Protein AF-0000000085019521 (afdb_homodimer)

Organism: Micromonas commoda (strain RCC299 / NOUM17 / CCMP2709) (NCBI:txid296587)

Structure (mmCIF, N/CA/C/O backbone):
data_AF-0000000085019521-model_v1
#
loop_
_entity.id
_entity.type
_entity.pdbx_description
1 polymer 'Short-chain dehydrogenase'
#
loop_
_atom_site.group_PDB
_atom_site.id
_atom_site.type_symbol
_atom_site.label_atom_id
_atom_site.label_alt_id
_atom_site.label_comp_id
_atom_site.label_asym_id
_atom_site.label_entity_id
_atom_site.label_seq_id
_atom_site.pdbx_PDB_ins_code
_atom_site.Cartn_x
_atom_site.Cartn_y
_atom_site.Cartn_z
_atom_site.occupancy
_atom_site.B_iso_or_equiv
_atom_site.auth_seq_id
_atom_site.auth_comp_id
_atom_site.auth_asym_id
_atom_site.auth_atom_id
_atom_site.pdbx_PDB_model_num
ATOM 1 N N . MET A 1 1 ? -9.352 -32.531 -17.438 1 59.88 1 MET A N 1
ATOM 2 C CA . MET A 1 1 ? -8.641 -31.469 -18.172 1 59.88 1 MET A CA 1
ATOM 3 C C . MET A 1 1 ? -7.668 -30.734 -17.25 1 59.88 1 MET A C 1
ATOM 5 O O . MET A 1 1 ? -7.91 -30.625 -16.047 1 59.88 1 MET A O 1
ATOM 9 N N . GLY A 1 2 ? -6.395 -30.5 -17.688 1 88.94 2 GLY A N 1
ATOM 10 C CA . GLY A 1 2 ? -5.348 -29.953 -16.844 1 88.94 2 GLY A CA 1
ATOM 11 C C . GLY A 1 2 ? -5.641 -28.547 -16.359 1 88.94 2 GLY A C 1
ATOM 12 O O . GLY A 1 2 ? -6.586 -27.906 -16.828 1 88.94 2 GLY A O 1
ATOM 13 N N . LYS A 1 3 ? -5.133 -28.094 -15.398 1 97.38 3 LYS A N 1
ATOM 14 C CA . LYS A 1 3 ? -5.289 -26.75 -14.859 1 97.38 3 LYS A CA 1
ATOM 15 C C . LYS A 1 3 ? -4.785 -25.703 -15.836 1 97.38 3 LYS A C 1
ATOM 17 O O . LYS A 1 3 ? -3.797 -25.922 -16.547 1 97.38 3 LYS A O 1
ATOM 22 N N . VAL A 1 4 ? -5.531 -24.625 -15.977 1 98.75 4 VAL A N 1
ATOM 23 C CA . VAL A 1 4 ? -5.18 -23.484 -16.812 1 98.75 4 VAL A CA 1
ATOM 24 C C . VAL A 1 4 ? -4.656 -22.344 -15.953 1 98.75 4 VAL A C 1
ATOM 26 O O . VAL A 1 4 ? -5.359 -21.859 -15.062 1 98.75 4 VAL A O 1
ATOM 29 N N . CYS A 1 5 ? -3.426 -21.922 -16.25 1 98.88 5 CYS A N 1
ATOM 30 C CA . CYS A 1 5 ? -2.762 -20.906 -15.438 1 98.88 5 CYS A CA 1
ATOM 31 C C . CYS A 1 5 ? -2.328 -19.719 -16.297 1 98.88 5 CYS A C 1
ATOM 33 O O . CYS A 1 5 ? -1.946 -19.891 -17.453 1 98.88 5 CYS A O 1
ATOM 35 N N . ILE A 1 6 ? -2.463 -18.516 -15.758 1 98.88 6 ILE A N 1
ATOM 36 C CA . ILE A 1 6 ? -1.835 -17.312 -16.297 1 98.88 6 ILE A CA 1
ATOM 37 C C . ILE A 1 6 ? -0.697 -16.875 -15.383 1 98.88 6 ILE A C 1
ATOM 39 O O . ILE A 1 6 ? -0.881 -16.75 -14.172 1 98.88 6 ILE A O 1
ATOM 43 N N . VAL A 1 7 ? 0.494 -16.734 -15.922 1 98.81 7 VAL A N 1
ATOM 44 C CA . VAL A 1 7 ? 1.646 -16.219 -15.188 1 98.81 7 VAL A CA 1
ATOM 45 C C . VAL A 1 7 ? 2.172 -14.961 -15.883 1 98.81 7 VAL A C 1
ATOM 47 O O . VAL A 1 7 ? 2.684 -15.031 -17 1 98.81 7 VAL A O 1
ATOM 50 N N . THR A 1 8 ? 2.051 -13.812 -15.234 1 98 8 THR A N 1
ATOM 51 C CA . THR A 1 8 ? 2.594 -12.586 -15.805 1 98 8 THR A CA 1
ATOM 52 C C . THR A 1 8 ? 4.074 -12.445 -15.469 1 98 8 THR A C 1
ATOM 54 O O . THR A 1 8 ? 4.547 -12.992 -14.469 1 98 8 THR A O 1
ATOM 57 N N . GLY A 1 9 ? 4.777 -11.719 -16.344 1 94.69 9 GLY A N 1
ATOM 58 C CA . GLY A 1 9 ? 6.211 -11.594 -16.141 1 94.69 9 GLY A CA 1
ATOM 59 C C . GLY A 1 9 ? 6.961 -12.898 -16.344 1 94.69 9 GLY A C 1
ATOM 60 O O . GLY A 1 9 ? 7.852 -13.242 -15.57 1 94.69 9 GLY A O 1
ATOM 61 N N . GLY A 1 10 ? 6.586 -13.633 -17.344 1 94.31 10 GLY A N 1
ATOM 62 C CA . GLY A 1 10 ? 7.117 -14.969 -17.547 1 94.31 10 GLY A CA 1
ATOM 63 C C . GLY A 1 10 ? 8.461 -14.977 -18.25 1 94.31 10 GLY A C 1
ATOM 64 O O . GLY A 1 10 ? 9.07 -16.031 -18.422 1 94.31 10 GLY A O 1
ATOM 65 N N . SER A 1 11 ? 9.008 -13.812 -18.578 1 91.31 11 SER A N 1
ATOM 66 C CA . SER A 1 11 ? 10.219 -13.75 -19.391 1 91.31 11 SER A CA 1
ATOM 67 C C . SER A 1 11 ? 11.461 -14.055 -18.562 1 91.31 11 SER A C 1
ATOM 69 O O . SER A 1 11 ? 12.5 -14.43 -19.094 1 91.31 11 SER A O 1
ATOM 71 N N . ARG A 1 12 ? 11.414 -13.852 -17.312 1 89.81 12 ARG A N 1
ATOM 72 C CA . ARG A 1 12 ? 12.578 -14.055 -16.453 1 89.81 12 ARG A CA 1
ATOM 73 C C . ARG A 1 12 ? 12.156 -14.195 -14.992 1 89.81 12 ARG A C 1
ATOM 75 O O . ARG A 1 12 ? 10.961 -14.125 -14.672 1 89.81 12 ARG A O 1
ATOM 82 N N . GLY A 1 13 ? 13.094 -14.57 -14.172 1 91.88 13 GLY A N 1
ATOM 83 C CA . GLY A 1 13 ? 12.914 -14.547 -12.727 1 91.88 13 GLY A CA 1
ATOM 84 C C . GLY A 1 13 ? 11.898 -15.555 -12.227 1 91.88 13 GLY A C 1
ATOM 85 O O . GLY A 1 13 ? 11.844 -16.688 -12.727 1 91.88 13 GLY A O 1
ATOM 86 N N . PHE A 1 14 ? 11.188 -15.102 -11.188 1 93.81 14 PHE A N 1
ATOM 87 C CA . PHE A 1 14 ? 10.234 -15.992 -10.523 1 93.81 14 PHE A CA 1
ATOM 88 C C . PHE A 1 14 ? 9.109 -16.375 -11.477 1 93.81 14 PHE A C 1
ATOM 90 O O . PHE A 1 14 ? 8.688 -17.531 -11.5 1 93.81 14 PHE A O 1
ATOM 97 N N . GLY A 1 15 ? 8.664 -15.406 -12.305 1 96.56 15 GLY A N 1
ATOM 98 C CA . GLY A 1 15 ? 7.605 -15.719 -13.25 1 96.56 15 GLY A CA 1
ATOM 99 C C . GLY A 1 15 ? 7.965 -16.844 -14.195 1 96.56 15 GLY A C 1
ATOM 100 O O . GLY A 1 15 ? 7.164 -17.766 -14.414 1 96.56 15 GLY A O 1
ATOM 101 N N . ARG A 1 16 ? 9.141 -16.797 -14.719 1 96.44 16 ARG A N 1
ATOM 102 C CA . ARG A 1 16 ? 9.625 -17.828 -15.633 1 96.44 16 ARG A CA 1
ATOM 103 C C . ARG A 1 16 ? 9.695 -19.188 -14.93 1 96.44 16 ARG A C 1
ATOM 105 O O . ARG A 1 16 ? 9.227 -20.188 -15.469 1 96.44 16 ARG A O 1
ATOM 112 N N . GLY A 1 17 ? 10.305 -19.188 -13.75 1 96.94 17 GLY A N 1
ATOM 113 C CA . GLY A 1 17 ? 10.445 -20.422 -13 1 96.94 17 GLY A CA 1
ATOM 114 C C . GLY A 1 17 ? 9.109 -21.031 -12.594 1 96.94 17 GLY A C 1
ATOM 115 O O . GLY A 1 17 ? 8.93 -22.25 -12.664 1 96.94 17 GLY A O 1
ATOM 116 N N . ILE A 1 18 ? 8.188 -20.203 -12.156 1 98.12 18 ILE A N 1
ATOM 117 C CA . ILE A 1 18 ? 6.859 -20.641 -11.758 1 98.12 18 ILE A CA 1
ATOM 118 C C . ILE A 1 18 ? 6.148 -21.281 -12.945 1 98.12 18 ILE A C 1
ATOM 120 O O . ILE A 1 18 ? 5.602 -22.375 -12.836 1 98.12 18 ILE A O 1
ATOM 124 N N . ALA A 1 19 ? 6.223 -20.594 -14.086 1 98.69 19 ALA A N 1
ATOM 125 C CA . ALA A 1 19 ? 5.59 -21.125 -15.289 1 98.69 19 ALA A CA 1
ATOM 126 C C . ALA A 1 19 ? 6.148 -22.5 -15.648 1 98.69 19 ALA A C 1
ATOM 128 O O . ALA A 1 19 ? 5.395 -23.422 -15.969 1 98.69 19 ALA A O 1
ATOM 129 N N . LEU A 1 20 ? 7.426 -22.625 -15.555 1 98.19 20 LEU A N 1
ATOM 130 C CA . LEU A 1 20 ? 8.086 -23.859 -15.914 1 98.19 20 LEU A CA 1
ATOM 131 C C . LEU A 1 20 ? 7.668 -25 -14.969 1 98.19 20 LEU A C 1
ATOM 133 O O . LEU A 1 20 ? 7.352 -26.094 -15.422 1 98.19 20 LEU A O 1
ATOM 137 N N . ILE A 1 21 ? 7.684 -24.75 -13.68 1 98.19 21 ILE A N 1
ATOM 138 C CA . ILE A 1 21 ? 7.352 -25.766 -12.688 1 98.19 21 ILE A CA 1
ATOM 139 C C . ILE A 1 21 ? 5.895 -26.188 -12.859 1 98.19 21 ILE A C 1
ATOM 141 O O . ILE A 1 21 ? 5.582 -27.391 -12.812 1 98.19 21 ILE A O 1
ATOM 145 N N . LEU A 1 22 ? 4.957 -25.25 -13.039 1 98.62 22 LEU A N 1
ATOM 146 C CA . LEU A 1 22 ? 3.543 -25.547 -13.219 1 98.62 22 LEU A CA 1
ATOM 147 C C . LEU A 1 22 ? 3.336 -26.469 -14.422 1 98.62 22 LEU A C 1
ATOM 149 O O . LEU A 1 22 ? 2.543 -27.406 -14.359 1 98.62 22 LEU A O 1
ATOM 153 N N . ALA A 1 23 ? 4.082 -26.234 -15.484 1 98.56 23 ALA A N 1
ATOM 154 C CA . ALA A 1 23 ? 3.945 -27.047 -16.688 1 98.56 23 ALA A CA 1
ATOM 155 C C . ALA A 1 23 ? 4.598 -28.422 -16.516 1 98.56 23 ALA A C 1
ATOM 157 O O . ALA A 1 23 ? 3.949 -29.453 -16.688 1 98.56 23 ALA A O 1
ATOM 158 N N . LYS A 1 24 ? 5.828 -28.469 -16.078 1 97.88 24 LYS A N 1
ATOM 159 C CA . LYS A 1 24 ? 6.621 -29.688 -16.172 1 97.88 24 LYS A CA 1
ATOM 160 C C . LYS A 1 24 ? 6.305 -30.641 -15.016 1 97.88 24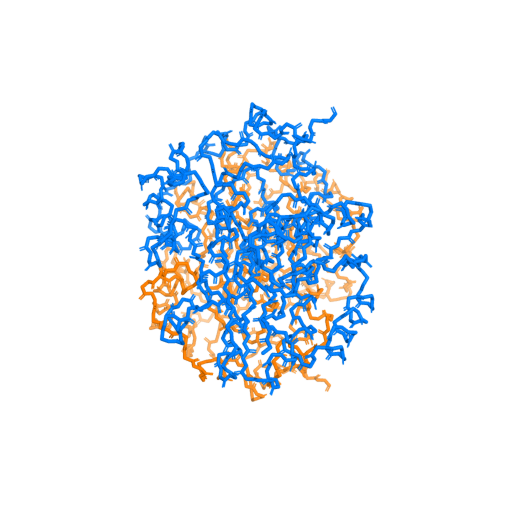 LYS A C 1
ATOM 162 O O . LYS A 1 24 ? 6.316 -31.859 -15.188 1 97.88 24 LYS A O 1
ATOM 167 N N . GLU A 1 25 ? 5.984 -30.031 -13.844 1 97.62 25 GLU A N 1
ATOM 168 C CA . GLU A 1 25 ? 5.785 -30.906 -12.695 1 97.62 25 GLU A CA 1
ATOM 169 C C . GLU A 1 25 ? 4.301 -31.125 -12.43 1 97.62 25 GLU A C 1
ATOM 171 O O . GLU A 1 25 ? 3.922 -32.125 -11.789 1 97.62 25 GLU A O 1
ATOM 176 N N . HIS A 1 26 ? 3.4 -30.281 -12.961 1 97.69 26 HIS A N 1
ATOM 177 C CA . HIS A 1 26 ? 2.002 -30.391 -12.562 1 97.69 26 HIS A CA 1
ATOM 178 C C . HIS A 1 26 ? 1.085 -30.469 -13.773 1 97.69 26 HIS A C 1
ATOM 180 O O . HIS A 1 26 ? -0.14 -30.469 -13.633 1 97.69 26 HIS A O 1
ATOM 186 N N . GLY A 1 27 ? 1.616 -30.453 -14.977 1 98.12 27 GLY A N 1
ATOM 187 C CA . GLY A 1 27 ? 0.869 -30.719 -16.188 1 98.12 27 GLY A CA 1
ATOM 188 C C . GLY A 1 27 ? -0.065 -29.594 -16.578 1 98.12 27 GLY A C 1
ATOM 189 O O . GLY A 1 27 ? -1.063 -29.797 -17.266 1 98.12 27 GLY A O 1
ATOM 190 N N . CYS A 1 28 ? 0.2 -28.359 -16.172 1 98.56 28 CYS A N 1
ATOM 191 C CA . CYS A 1 28 ? -0.673 -27.219 -16.422 1 98.56 28 CYS A CA 1
ATOM 192 C C . CYS A 1 28 ? -0.467 -26.672 -17.828 1 98.56 28 CYS A C 1
ATOM 194 O O . CYS A 1 28 ? 0.606 -26.828 -18.406 1 98.56 28 CYS A O 1
ATOM 196 N N . THR A 1 29 ? -1.532 -26.156 -18.406 1 98.75 29 THR A N 1
ATOM 197 C CA . THR A 1 29 ? -1.396 -25.203 -19.5 1 98.75 29 THR A CA 1
ATOM 198 C C . THR A 1 29 ? -1.157 -23.797 -18.969 1 98.75 29 THR A C 1
ATOM 200 O O . THR A 1 29 ? -2.035 -23.203 -18.328 1 98.75 29 THR A O 1
ATOM 203 N N . VAL A 1 30 ? 0.036 -23.266 -19.234 1 98.88 30 VAL A N 1
ATOM 204 C CA . VAL A 1 30 ? 0.429 -22 -18.641 1 98.88 30 VAL A CA 1
ATOM 205 C C . VAL A 1 30 ? 0.517 -20.922 -19.719 1 98.88 30 VAL A C 1
ATOM 207 O O . VAL A 1 30 ? 1.376 -20.984 -20.609 1 98.88 30 VAL A O 1
ATOM 210 N N . TYR A 1 31 ? -0.375 -19.984 -19.703 1 98.88 31 TYR A N 1
ATOM 211 C CA . TYR A 1 31 ? -0.25 -18.781 -20.516 1 98.88 31 TYR A CA 1
ATOM 212 C C . TYR A 1 31 ? 0.683 -17.766 -19.859 1 98.88 31 TYR A C 1
ATOM 214 O O . TYR A 1 31 ? 0.315 -17.125 -18.875 1 98.88 31 TYR A O 1
ATOM 222 N N . ALA A 1 32 ? 1.914 -17.641 -20.406 1 98.69 32 ALA A N 1
ATOM 223 C CA . ALA A 1 32 ? 2.928 -16.75 -19.844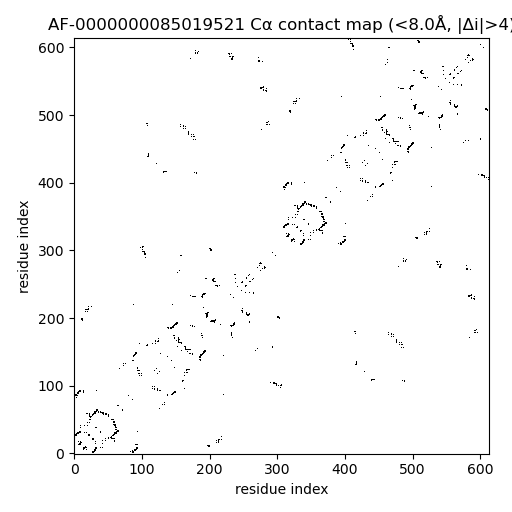 1 98.69 32 ALA A CA 1
ATOM 224 C C . ALA A 1 32 ? 2.967 -15.422 -20.609 1 98.69 32 ALA A C 1
ATOM 226 O O . ALA A 1 32 ? 3.086 -15.414 -21.844 1 98.69 32 ALA A O 1
ATOM 227 N N . THR A 1 33 ? 2.883 -14.297 -19.875 1 98.19 33 THR A N 1
ATOM 228 C CA . THR A 1 33 ? 2.865 -13.008 -20.562 1 98.19 33 THR A CA 1
ATOM 229 C C . THR A 1 33 ? 4.148 -12.227 -20.266 1 98.19 33 THR A C 1
ATOM 231 O O . THR A 1 33 ? 4.77 -12.414 -19.219 1 98.19 33 THR A O 1
ATOM 234 N N . ALA A 1 34 ? 4.582 -11.445 -21.125 1 95.94 34 ALA A N 1
ATOM 235 C CA . ALA A 1 34 ? 5.66 -10.469 -21.047 1 95.94 34 ALA A CA 1
ATOM 236 C C . ALA A 1 34 ? 5.703 -9.594 -22.297 1 95.94 34 ALA A C 1
ATOM 238 O O . ALA A 1 34 ? 4.918 -9.797 -23.234 1 95.94 34 ALA A O 1
ATOM 239 N N 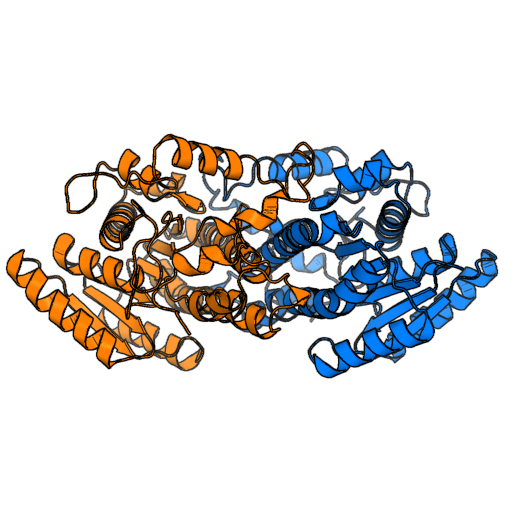. ARG A 1 35 ? 6.609 -8.617 -22.406 1 91.44 35 ARG A N 1
ATOM 240 C CA . ARG A 1 35 ? 6.762 -7.742 -23.562 1 91.44 35 ARG A CA 1
ATOM 241 C C . ARG A 1 35 ? 7.699 -8.359 -24.594 1 91.44 35 ARG A C 1
ATOM 243 O O . ARG A 1 35 ? 7.586 -8.086 -25.797 1 91.44 35 ARG A O 1
ATOM 250 N N . ASP A 1 36 ? 8.578 -9.211 -24.047 1 93.12 36 ASP A N 1
ATOM 251 C CA . ASP A 1 36 ? 9.602 -9.805 -24.906 1 93.12 36 ASP A CA 1
ATOM 252 C C . ASP A 1 36 ? 9.172 -11.188 -25.391 1 93.12 36 ASP A C 1
ATOM 254 O O . ASP A 1 36 ? 9.336 -12.18 -24.672 1 93.12 36 ASP A O 1
ATOM 258 N N . LEU A 1 37 ? 8.781 -11.227 -26.625 1 96.38 37 LEU A N 1
ATOM 259 C CA . LEU A 1 37 ? 8.266 -12.477 -27.172 1 96.38 37 LEU A CA 1
ATOM 260 C C . LEU A 1 37 ? 9.375 -13.508 -27.312 1 96.38 37 LEU A C 1
ATOM 262 O O . LEU A 1 37 ? 9.141 -14.703 -27.141 1 96.38 37 LEU A O 1
ATOM 266 N N . GLY A 1 38 ? 10.523 -13.047 -27.656 1 97.38 38 GLY A N 1
ATOM 267 C CA . GLY A 1 38 ? 11.648 -13.961 -27.797 1 97.38 38 GLY A CA 1
ATOM 268 C C . GLY A 1 38 ? 11.945 -14.734 -26.516 1 97.38 38 GLY A C 1
ATOM 269 O O . GLY A 1 38 ? 12.125 -15.953 -26.562 1 97.38 38 GLY A O 1
ATOM 270 N N . LYS A 1 39 ? 11.953 -14.078 -25.438 1 96.19 39 LYS A N 1
ATOM 271 C CA . LYS A 1 39 ? 12.211 -14.719 -24.141 1 96.19 39 LYS A CA 1
ATOM 272 C C . LYS A 1 39 ? 11.078 -15.672 -23.766 1 96.19 39 LYS A C 1
ATOM 274 O O . LYS A 1 39 ? 11.305 -16.703 -23.141 1 96.19 39 LYS A O 1
ATOM 279 N N . LEU A 1 40 ? 9.891 -15.328 -24.125 1 97.94 40 LEU A N 1
ATOM 280 C CA . LEU A 1 40 ? 8.75 -16.188 -23.875 1 97.94 40 LEU A CA 1
ATOM 281 C C . LEU A 1 40 ? 8.82 -17.469 -24.719 1 97.94 40 LEU A C 1
ATOM 283 O O . LEU A 1 40 ? 8.461 -18.547 -24.25 1 97.94 40 LEU A O 1
ATOM 287 N N . GLN A 1 41 ? 9.219 -17.281 -25.938 1 98.31 41 GLN A N 1
ATOM 288 C CA . GLN A 1 41 ? 9.375 -18.453 -26.797 1 98.31 41 GLN A CA 1
ATOM 289 C C . GLN A 1 41 ? 10.461 -19.391 -26.281 1 98.31 41 GLN A C 1
ATOM 291 O O . GLN A 1 41 ? 10.305 -20.609 -26.328 1 98.31 41 GLN A O 1
ATOM 296 N N . ASP A 1 42 ? 11.516 -18.766 -25.797 1 98.12 42 ASP A N 1
ATOM 297 C CA . ASP A 1 42 ? 12.555 -19.578 -25.172 1 98.12 42 ASP A CA 1
ATOM 298 C C . ASP A 1 42 ? 12 -20.391 -24 1 98.12 42 ASP A C 1
ATOM 300 O O . ASP A 1 42 ? 12.344 -21.562 -23.844 1 98.12 42 ASP A O 1
ATOM 304 N N . LEU A 1 43 ? 11.203 -19.766 -23.203 1 98.06 43 LEU A N 1
ATOM 305 C CA . LEU A 1 43 ? 10.547 -20.438 -22.078 1 98.06 43 LEU A CA 1
ATOM 306 C C . LEU A 1 43 ? 9.664 -21.578 -22.578 1 98.06 43 LEU A C 1
ATOM 308 O O . LEU A 1 43 ? 9.68 -22.672 -22.016 1 98.06 43 LEU A O 1
ATOM 312 N N . ALA A 1 44 ? 8.898 -21.344 -23.578 1 98.56 44 ALA A N 1
ATOM 313 C CA . ALA A 1 44 ? 8.016 -22.359 -24.156 1 98.56 44 ALA A CA 1
ATOM 314 C C . ALA A 1 44 ? 8.812 -23.562 -24.672 1 98.56 44 ALA A C 1
ATOM 316 O O . ALA A 1 44 ? 8.43 -24.703 -24.453 1 98.56 44 ALA A O 1
ATOM 317 N N . ASP A 1 45 ? 9.875 -23.266 -25.328 1 98.5 45 ASP A N 1
ATOM 318 C CA . ASP A 1 45 ? 10.742 -24.328 -25.844 1 98.5 45 ASP A CA 1
ATOM 319 C C . ASP A 1 45 ? 11.336 -25.156 -24.703 1 98.5 45 ASP A C 1
ATOM 321 O O . ASP A 1 45 ? 11.352 -26.391 -24.766 1 98.5 45 ASP A O 1
ATOM 325 N N . GLN A 1 46 ? 11.82 -24.438 -23.75 1 98.12 46 GLN A N 1
ATOM 326 C CA . GLN A 1 46 ? 12.352 -25.125 -22.578 1 98.12 46 GLN A CA 1
ATOM 327 C C . GLN A 1 46 ? 11.297 -26 -21.922 1 98.12 46 GLN A C 1
ATOM 329 O O . GLN A 1 46 ? 11.586 -27.141 -21.516 1 98.12 46 GLN A O 1
ATOM 334 N N . ALA A 1 47 ? 10.117 -25.484 -21.766 1 98.44 47 ALA A N 1
ATOM 335 C CA . ALA A 1 47 ? 9.016 -26.25 -21.172 1 98.44 47 ALA A CA 1
ATOM 336 C C . ALA A 1 47 ? 8.719 -27.516 -21.969 1 98.44 47 ALA A C 1
ATOM 338 O O . ALA A 1 47 ? 8.461 -28.578 -21.406 1 98.44 47 ALA A O 1
ATOM 339 N N . THR A 1 48 ? 8.734 -27.359 -23.25 1 98.38 48 THR A N 1
ATOM 340 C CA . THR A 1 48 ? 8.477 -28.5 -24.125 1 98.38 48 THR A CA 1
ATOM 341 C C . THR A 1 48 ? 9.484 -29.625 -23.859 1 98.38 48 THR A C 1
ATOM 343 O O . THR A 1 48 ? 9.102 -30.781 -23.703 1 98.38 48 THR A O 1
ATOM 346 N N . ILE A 1 49 ? 10.695 -29.25 -23.75 1 98.31 49 ILE A N 1
ATOM 347 C CA . ILE A 1 49 ? 11.773 -30.219 -23.547 1 98.31 49 ILE A CA 1
ATOM 348 C C . ILE A 1 49 ? 11.625 -30.859 -22.172 1 98.31 49 ILE A C 1
ATOM 350 O O . ILE A 1 49 ? 11.664 -32.094 -22.047 1 98.31 49 ILE A O 1
ATOM 354 N N . GLU A 1 50 ? 11.461 -30.047 -21.156 1 97.44 50 GLU A N 1
ATOM 355 C CA . GLU A 1 50 ? 11.414 -30.547 -19.781 1 97.44 50 GLU A CA 1
ATOM 356 C C . GLU A 1 50 ? 10.164 -31.375 -19.547 1 97.44 50 GLU A C 1
ATOM 358 O O . GLU A 1 50 ? 10.211 -32.375 -18.812 1 97.44 50 GLU A O 1
ATOM 363 N N . CYS A 1 51 ? 9.055 -30.984 -20.109 1 97.56 51 CYS A N 1
ATOM 364 C CA . CYS A 1 51 ? 7.82 -31.75 -19.984 1 97.56 51 CYS A CA 1
ATOM 365 C C . CYS A 1 51 ? 7.965 -33.125 -20.609 1 97.56 51 CYS A C 1
ATOM 367 O O . CYS A 1 51 ? 7.523 -34.125 -20.047 1 97.56 51 CYS A O 1
ATOM 369 N N . ALA A 1 52 ? 8.562 -33.156 -21.75 1 97.56 52 ALA A N 1
ATOM 370 C CA . ALA A 1 52 ? 8.789 -34.438 -22.422 1 97.56 52 ALA A CA 1
ATOM 371 C C . ALA A 1 52 ? 9.633 -35.375 -21.547 1 97.56 52 ALA A C 1
ATOM 373 O O . ALA A 1 52 ? 9.344 -36.562 -21.453 1 97.56 52 ALA A O 1
ATOM 374 N N . LYS A 1 53 ? 10.648 -34.844 -21 1 97.44 53 LYS A N 1
ATOM 375 C CA . LYS A 1 53 ? 11.547 -35.625 -20.156 1 97.44 53 LYS A CA 1
ATOM 376 C C . LYS A 1 53 ? 10.797 -36.219 -18.969 1 97.44 53 LYS A C 1
ATOM 378 O O . LYS A 1 53 ? 11.109 -37.344 -18.547 1 97.44 53 LYS A O 1
ATOM 383 N N . LEU A 1 54 ? 9.82 -35.5 -18.438 1 96.38 54 LEU A N 1
ATOM 384 C CA . LEU A 1 54 ? 9.133 -35.906 -17.234 1 96.38 54 LEU A CA 1
ATOM 385 C C . LEU A 1 54 ? 7.82 -36.625 -17.562 1 96.38 54 LEU A C 1
ATOM 387 O O . LEU A 1 54 ? 7.125 -37.094 -16.672 1 96.38 54 LEU A O 1
ATOM 391 N N . GLY A 1 55 ? 7.441 -36.656 -18.828 1 96.88 55 GLY A N 1
ATOM 392 C CA . GLY A 1 55 ? 6.18 -37.25 -19.25 1 96.88 55 GLY A CA 1
ATOM 393 C C . GLY A 1 55 ? 4.977 -36.375 -18.875 1 96.88 55 GLY A C 1
ATOM 394 O O . GLY A 1 55 ? 3.889 -36.906 -18.641 1 96.88 55 GLY A O 1
ATOM 395 N N . SER A 1 56 ? 5.25 -35.125 -18.703 1 96.06 56 SER A N 1
ATOM 396 C CA . SER A 1 56 ? 4.191 -34.188 -18.375 1 96.06 56 SER A CA 1
ATOM 397 C C . SER A 1 56 ? 3.445 -33.719 -19.625 1 96.06 56 SER A C 1
ATOM 399 O O . SER A 1 56 ? 4.051 -33.562 -20.688 1 96.06 56 SER A O 1
ATOM 401 N N . GLU A 1 57 ? 2.162 -33.531 -19.484 1 96.5 57 GLU A N 1
ATOM 402 C CA . GLU A 1 57 ? 1.354 -33.031 -20.594 1 96.5 57 GLU A CA 1
ATOM 403 C C . GLU A 1 57 ? 1.253 -31.5 -20.547 1 96.5 57 GLU A C 1
ATOM 405 O O . GLU A 1 57 ? 0.524 -30.906 -21.328 1 96.5 57 GLU A O 1
ATOM 410 N N . GLY A 1 58 ? 1.945 -30.953 -19.672 1 97.88 58 GLY A N 1
ATOM 411 C CA . GLY A 1 58 ? 1.893 -29.5 -19.516 1 97.88 58 GLY A CA 1
ATOM 412 C C . GLY A 1 58 ? 2.539 -28.766 -20.656 1 97.88 58 GLY A C 1
ATOM 413 O O . GLY A 1 58 ? 3.227 -29.359 -21.484 1 97.88 58 GLY A O 1
ATOM 414 N N . LYS A 1 59 ? 2.254 -27.469 -20.766 1 98.25 59 LYS A N 1
ATOM 415 C CA . LYS A 1 59 ? 2.848 -26.625 -21.797 1 98.25 59 LYS A CA 1
ATOM 416 C C . LYS A 1 59 ? 2.811 -25.156 -21.375 1 98.25 59 LYS A C 1
ATOM 418 O O . LYS A 1 59 ? 2.025 -24.766 -20.5 1 98.25 59 LYS A O 1
ATOM 423 N N . VAL A 1 60 ? 3.688 -24.406 -21.984 1 98.62 60 VAL A N 1
ATOM 424 C CA . VAL A 1 60 ? 3.697 -22.969 -21.828 1 98.62 60 VAL A CA 1
ATOM 425 C C . VAL A 1 60 ? 3.316 -22.297 -23.156 1 98.62 60 VAL A C 1
ATOM 427 O O . VAL A 1 60 ? 3.855 -22.656 -24.203 1 98.62 60 VAL A O 1
ATOM 430 N N . VAL A 1 61 ? 2.346 -21.469 -23.109 1 98.75 61 VAL A N 1
ATOM 431 C CA . VAL A 1 61 ? 1.905 -20.688 -24.266 1 98.75 61 VAL A CA 1
ATOM 432 C C . VAL A 1 61 ? 2.418 -19.266 -24.141 1 98.75 61 VAL A C 1
ATOM 434 O O . VAL A 1 61 ? 1.973 -18.5 -23.281 1 98.75 61 VAL A O 1
ATOM 437 N N . PRO A 1 62 ? 3.379 -18.859 -25.047 1 98.56 62 PRO A N 1
ATOM 438 C CA . PRO A 1 62 ? 3.902 -17.5 -24.984 1 98.56 62 PRO A CA 1
ATOM 439 C C . PRO A 1 62 ? 2.889 -16.453 -25.453 1 98.56 62 PRO A C 1
ATOM 441 O O . PRO A 1 62 ? 2.32 -16.578 -26.531 1 98.56 62 PRO A O 1
ATOM 444 N N . CYS A 1 63 ? 2.631 -15.469 -24.625 1 98.56 63 CYS A N 1
ATOM 445 C CA . CYS A 1 63 ? 1.677 -14.406 -24.953 1 98.56 63 CYS A CA 1
ATOM 446 C C . CYS A 1 63 ? 2.314 -13.031 -24.797 1 98.56 63 CYS A C 1
ATOM 448 O O . CYS A 1 63 ? 2.607 -12.609 -23.672 1 98.56 63 CYS A O 1
ATOM 450 N N . GLN A 1 64 ? 2.535 -12.359 -25.906 1 97.94 64 GLN A N 1
ATOM 451 C CA . GLN A 1 64 ? 3.076 -11.008 -25.844 1 97.94 64 GLN A CA 1
ATOM 452 C C . GLN A 1 64 ? 1.999 -10 -25.453 1 97.94 64 GLN A C 1
ATOM 454 O O . GLN A 1 64 ? 1.112 -9.688 -26.25 1 97.94 64 GLN A O 1
ATOM 459 N N . VAL A 1 65 ? 2.055 -9.547 -24.219 1 96.81 65 VAL A N 1
ATOM 460 C CA . VAL A 1 65 ? 1.079 -8.594 -23.688 1 96.81 65 VAL A CA 1
ATOM 461 C C . VAL A 1 65 ? 1.802 -7.449 -22.984 1 96.81 65 VAL A C 1
ATOM 463 O O . VAL A 1 65 ? 2.637 -7.68 -22.109 1 96.81 65 VAL A O 1
ATOM 466 N N . ASP A 1 66 ? 1.598 -6.277 -23.422 1 93.94 66 ASP A N 1
ATOM 467 C CA . ASP A 1 66 ? 2.014 -5.102 -22.656 1 93.94 66 ASP A CA 1
ATOM 468 C C . ASP A 1 66 ? 0.997 -4.758 -21.578 1 93.94 66 ASP A C 1
ATOM 470 O O . ASP A 1 66 ? -0.094 -4.266 -21.875 1 93.94 66 ASP A O 1
ATOM 474 N N . GLN A 1 67 ? 1.415 -4.953 -20.359 1 92.38 67 GLN A N 1
ATOM 475 C CA . GLN A 1 67 ? 0.487 -4.785 -19.25 1 92.38 67 GLN A CA 1
ATOM 476 C C . GLN A 1 67 ? 0.075 -3.322 -19.094 1 92.38 67 GLN A C 1
ATOM 478 O O . GLN A 1 67 ? -0.885 -3.014 -18.375 1 92.38 67 GLN A O 1
ATOM 483 N N . LYS A 1 68 ? 0.757 -2.41 -19.688 1 91.19 68 LYS A N 1
ATOM 484 C CA . LYS A 1 68 ? 0.367 -1.003 -19.656 1 91.19 68 LYS A CA 1
ATOM 485 C C . LYS A 1 68 ? -0.834 -0.746 -20.562 1 91.19 68 LYS A C 1
ATOM 487 O O . LYS A 1 68 ? -1.479 0.301 -20.469 1 91.19 68 LYS A O 1
ATOM 492 N N . ASP A 1 69 ? -1.08 -1.643 -21.438 1 95.56 69 ASP A N 1
ATOM 493 C CA . ASP A 1 69 ? -2.197 -1.537 -22.375 1 95.56 69 ASP A CA 1
ATOM 494 C C . ASP A 1 69 ? -3.404 -2.332 -21.875 1 95.56 69 ASP A C 1
ATOM 496 O O . ASP A 1 69 ? -3.531 -3.523 -22.172 1 95.56 69 ASP A O 1
ATOM 500 N N . ASP A 1 70 ? -4.34 -1.628 -21.266 1 95.75 70 ASP A N 1
ATOM 501 C CA . ASP A 1 70 ? -5.492 -2.283 -20.656 1 95.75 70 ASP A CA 1
ATOM 502 C C . ASP A 1 70 ? -6.305 -3.053 -21.703 1 95.75 70 ASP A C 1
ATOM 504 O O . ASP A 1 70 ? -6.855 -4.113 -21.406 1 95.75 70 ASP A O 1
ATOM 508 N N . ALA A 1 71 ? -6.418 -2.49 -22.859 1 97.38 71 ALA A N 1
ATOM 509 C CA . ALA A 1 71 ? -7.168 -3.158 -23.922 1 97.38 71 ALA A CA 1
ATOM 510 C C . ALA A 1 71 ? -6.5 -4.469 -24.312 1 97.38 71 ALA A C 1
ATOM 512 O O . ALA A 1 71 ? -7.18 -5.461 -24.594 1 97.38 71 ALA A O 1
ATOM 513 N N . ALA A 1 72 ? -5.211 -4.469 -24.391 1 97.88 72 ALA A N 1
ATOM 514 C CA . ALA A 1 72 ? -4.469 -5.688 -24.719 1 97.88 72 ALA A CA 1
ATOM 515 C C . ALA A 1 72 ? -4.645 -6.738 -23.625 1 97.88 72 ALA A C 1
ATOM 517 O O . ALA A 1 72 ? -4.781 -7.93 -23.906 1 97.88 72 ALA A O 1
ATOM 518 N N . VAL A 1 73 ? -4.645 -6.32 -22.375 1 98.19 73 VAL A N 1
ATOM 519 C CA . VAL A 1 73 ? -4.836 -7.227 -21.25 1 98.19 73 VAL A CA 1
ATOM 520 C C . VAL A 1 73 ? -6.23 -7.844 -21.312 1 98.19 73 VAL A C 1
ATOM 522 O O . VAL A 1 73 ? -6.387 -9.062 -21.156 1 98.19 73 VAL A O 1
ATOM 525 N N . LYS A 1 74 ? -7.195 -7.012 -21.547 1 98.44 74 LYS A N 1
ATOM 526 C CA . LYS A 1 74 ? -8.57 -7.492 -21.672 1 98.44 74 LYS A CA 1
ATOM 527 C C . LYS A 1 74 ? -8.688 -8.531 -22.781 1 98.44 74 LYS A C 1
ATOM 529 O O . LYS A 1 74 ? -9.258 -9.602 -22.578 1 98.44 74 LYS A O 1
ATOM 534 N N . ALA A 1 75 ? -8.203 -8.188 -23.953 1 98.62 75 ALA A N 1
ATOM 535 C CA . ALA A 1 75 ? -8.273 -9.086 -25.094 1 98.62 75 ALA A CA 1
ATOM 536 C C . ALA A 1 75 ? -7.578 -10.414 -24.812 1 98.62 75 ALA A C 1
ATOM 538 O O . ALA A 1 75 ? -8.062 -11.477 -25.188 1 98.62 75 ALA A O 1
ATOM 539 N N . PHE A 1 76 ? -6.438 -10.344 -24.156 1 98.69 76 PHE A N 1
ATOM 540 C CA . PHE A 1 76 ? -5.676 -11.523 -23.781 1 98.69 76 PHE A CA 1
ATOM 541 C C . PHE A 1 76 ? -6.504 -12.445 -22.906 1 98.69 76 PHE A C 1
ATOM 543 O O . PHE A 1 76 ? -6.617 -13.641 -23.188 1 98.69 76 PHE A O 1
ATOM 550 N N . VAL A 1 77 ? -7.156 -11.898 -21.844 1 98.75 77 VAL A N 1
ATOM 551 C CA . VAL A 1 77 ? -7.938 -12.703 -20.922 1 98.75 77 VAL A CA 1
ATOM 552 C C . VAL A 1 77 ? -9.148 -13.289 -21.641 1 98.75 77 VAL A C 1
ATOM 554 O O . VAL A 1 77 ? -9.5 -14.453 -21.422 1 98.75 77 VAL A O 1
ATOM 557 N N . GLU A 1 78 ? -9.766 -12.484 -22.469 1 98.56 78 GLU A N 1
ATOM 558 C CA . GLU A 1 78 ? -10.898 -12.961 -23.25 1 98.56 78 GLU A CA 1
ATOM 559 C C . GLU A 1 78 ? -10.492 -14.117 -24.156 1 98.56 78 GLU A C 1
ATOM 561 O O . GLU A 1 78 ? -11.234 -15.094 -24.297 1 98.56 78 GLU A O 1
ATOM 566 N N . ASP A 1 79 ? -9.367 -14.008 -24.75 1 98.62 79 ASP A N 1
ATOM 567 C CA . ASP A 1 79 ? -8.867 -15.055 -25.625 1 98.62 79 ASP A CA 1
ATOM 568 C C . ASP A 1 79 ? -8.625 -16.359 -24.859 1 98.62 79 ASP A C 1
ATOM 570 O O . ASP A 1 79 ? -9.031 -17.438 -25.312 1 98.62 79 ASP A O 1
ATOM 574 N N . VAL A 1 80 ? -7.934 -16.266 -23.719 1 98.62 80 VAL A N 1
ATOM 575 C CA . VAL A 1 80 ? -7.684 -17.438 -22.891 1 98.62 80 VAL A CA 1
ATOM 576 C C . VAL A 1 80 ? -9.008 -18.062 -22.469 1 98.62 80 VAL A C 1
ATOM 578 O O . VAL A 1 80 ? -9.172 -19.297 -22.516 1 98.62 80 VAL A O 1
ATOM 581 N N . THR A 1 81 ? -9.922 -17.234 -22.031 1 98.19 81 THR A N 1
ATOM 582 C CA . THR A 1 81 ? -11.227 -17.703 -21.578 1 98.19 81 THR A CA 1
ATOM 583 C C . THR A 1 81 ? -11.977 -18.406 -22.703 1 98.19 81 THR A C 1
ATOM 585 O O . THR A 1 81 ? -12.594 -19.453 -22.484 1 98.19 81 THR A O 1
ATOM 588 N N . ALA A 1 82 ? -11.922 -17.844 -23.875 1 98.19 82 ALA A N 1
ATOM 589 C CA . ALA A 1 82 ? -12.594 -18.438 -25.031 1 98.19 82 ALA A CA 1
ATOM 590 C C . ALA A 1 82 ? -12 -19.797 -25.359 1 98.19 82 ALA A C 1
ATOM 592 O O . ALA A 1 82 ? -12.734 -20.719 -25.734 1 98.19 82 ALA A O 1
ATOM 593 N N . LYS A 1 83 ? -10.727 -19.953 -25.234 1 98 83 LYS A N 1
ATOM 594 C CA . LYS A 1 83 ? -10.031 -21.188 -25.609 1 98 83 LYS A CA 1
ATOM 595 C C . LYS A 1 83 ? -10.195 -22.25 -24.531 1 98 83 LYS A C 1
ATOM 597 O O . LYS A 1 83 ? -10.328 -23.438 -24.859 1 98 83 LYS A O 1
ATOM 602 N N . GLU A 1 84 ? -10.188 -21.844 -23.25 1 97.94 84 GLU A N 1
ATOM 603 C CA . GLU A 1 84 ? -10.031 -22.828 -22.188 1 97.94 84 GLU A CA 1
ATOM 604 C C . GLU A 1 84 ? -11.32 -22.969 -21.375 1 97.94 84 GLU A C 1
ATOM 606 O O . GLU A 1 84 ? -11.523 -23.969 -20.688 1 97.94 84 GLU A O 1
ATOM 611 N N . GLY A 1 85 ? -12.18 -21.906 -21.344 1 97.25 85 GLY A N 1
ATOM 612 C CA . GLY A 1 85 ? -13.422 -21.906 -20.594 1 97.25 85 GLY A CA 1
ATOM 613 C C . GLY A 1 85 ? -13.219 -21.625 -19.109 1 97.25 85 GLY A C 1
ATOM 614 O O . GLY A 1 85 ? -14.18 -21.375 -18.391 1 97.25 85 GLY A O 1
ATOM 615 N N . LYS A 1 86 ? -11.977 -21.688 -18.656 1 97.75 86 LYS A N 1
ATOM 616 C CA . LYS A 1 86 ? -11.664 -21.469 -17.25 1 97.75 86 LYS A CA 1
ATOM 617 C C . LYS A 1 86 ? -10.25 -20.922 -17.062 1 97.75 86 LYS A C 1
ATOM 619 O O . LYS A 1 86 ? -9.438 -20.969 -18 1 97.75 86 LYS A O 1
ATOM 624 N N . ILE A 1 87 ? -10.039 -20.344 -16 1 98.62 87 ILE A N 1
ATOM 625 C CA . ILE A 1 87 ? -8.734 -19.969 -15.469 1 98.62 87 ILE A CA 1
ATOM 626 C C . ILE A 1 87 ? -8.617 -20.406 -14.016 1 98.62 87 ILE A C 1
ATOM 628 O O . ILE A 1 87 ? -9.344 -19.922 -13.148 1 98.62 87 ILE A O 1
ATOM 632 N N . ASP A 1 88 ? -7.66 -21.281 -13.727 1 98.75 88 ASP A N 1
ATOM 633 C CA . ASP A 1 88 ? -7.562 -21.859 -12.398 1 98.75 88 ASP A CA 1
ATOM 634 C C . ASP A 1 88 ? -6.617 -21.047 -11.508 1 98.75 88 ASP A C 1
ATOM 636 O O . ASP A 1 88 ? -6.758 -21.047 -10.281 1 98.75 88 ASP A O 1
ATOM 640 N N . LEU A 1 89 ? -5.645 -20.422 -12.141 1 98.88 89 LEU A N 1
ATOM 641 C CA . LEU A 1 89 ? -4.609 -19.719 -11.391 1 98.88 89 LEU A CA 1
ATOM 642 C C . LEU A 1 89 ? -4.133 -18.484 -12.156 1 98.88 89 LEU A C 1
ATOM 644 O O . LEU A 1 89 ? -3.889 -18.562 -13.367 1 98.88 89 LEU A O 1
ATOM 648 N N . LEU A 1 90 ? -4.145 -17.375 -11.539 1 98.94 90 LEU A N 1
ATOM 649 C CA . LEU A 1 90 ? -3.424 -16.188 -11.969 1 98.94 90 LEU A CA 1
ATOM 650 C C . LEU A 1 90 ? -2.264 -15.875 -11.031 1 98.94 90 LEU A C 1
ATOM 652 O O . LEU A 1 90 ? -2.459 -15.742 -9.82 1 98.94 90 LEU A O 1
ATOM 656 N N . VAL A 1 91 ? -1.065 -15.859 -11.555 1 98.81 91 VAL A N 1
ATOM 657 C CA . VAL A 1 91 ? 0.103 -15.414 -10.805 1 98.81 91 VAL A CA 1
ATOM 658 C C . VAL A 1 91 ? 0.546 -14.039 -11.305 1 98.81 91 VAL A C 1
ATOM 660 O O . VAL A 1 91 ? 1.092 -13.914 -12.398 1 98.81 91 VAL A O 1
ATOM 663 N N . ASN A 1 92 ? 0.275 -13.047 -10.492 1 98.12 92 ASN A N 1
ATOM 664 C CA . ASN A 1 92 ? 0.802 -11.711 -10.75 1 98.12 92 ASN A CA 1
ATOM 665 C C . ASN A 1 92 ? 2.268 -11.602 -10.336 1 98.12 92 ASN A C 1
ATOM 667 O O . ASN A 1 92 ? 2.568 -11.328 -9.172 1 98.12 92 ASN A O 1
ATOM 671 N N . SER A 1 93 ? 3.189 -11.734 -11.328 1 95.44 93 SER A N 1
ATOM 672 C CA . SER A 1 93 ? 4.617 -11.75 -11.031 1 95.44 93 SER A CA 1
ATOM 673 C C . SER A 1 93 ? 5.363 -10.688 -11.828 1 95.44 93 SER A C 1
ATOM 675 O O . SER A 1 93 ? 6.562 -10.484 -11.641 1 95.44 93 SER A O 1
ATOM 677 N N . ALA A 1 94 ? 4.645 -9.984 -12.703 1 89.56 94 ALA A N 1
ATOM 678 C CA . ALA A 1 94 ? 5.277 -8.93 -13.5 1 89.56 94 ALA A CA 1
ATOM 679 C C . ALA A 1 94 ? 5.766 -7.789 -12.609 1 89.56 94 ALA A C 1
ATOM 681 O O . ALA A 1 94 ? 4.992 -7.227 -11.828 1 89.56 94 ALA A O 1
ATOM 682 N N . PHE A 1 95 ? 7.004 -7.594 -12.555 1 80.5 95 PHE A N 1
ATOM 683 C CA . PHE A 1 95 ? 7.609 -6.527 -11.766 1 80.5 95 PHE A CA 1
ATOM 684 C C . PHE A 1 95 ? 8.836 -5.957 -12.469 1 80.5 95 PHE A C 1
ATOM 686 O O . PHE A 1 95 ? 9.734 -6.703 -12.852 1 80.5 95 PHE A O 1
ATOM 693 N N . GLN A 1 96 ? 8.914 -4.676 -12.688 1 71.38 96 GLN A N 1
ATOM 694 C CA . GLN A 1 96 ? 10.008 -4.039 -13.414 1 71.38 96 GLN A CA 1
ATOM 695 C C . GLN A 1 96 ? 10.844 -3.156 -12.484 1 71.38 96 GLN A C 1
ATOM 697 O O . GLN A 1 96 ? 11.773 -2.486 -12.93 1 71.38 96 GLN A O 1
ATOM 702 N N . GLY A 1 97 ? 10.594 -3.178 -11.273 1 73.94 97 GLY A N 1
ATOM 703 C CA . GLY A 1 97 ? 11.148 -2.166 -10.391 1 73.94 97 GLY A CA 1
ATOM 704 C C . GLY A 1 97 ? 12.617 -2.396 -10.07 1 73.94 97 GLY A C 1
ATOM 705 O O . GLY A 1 97 ? 13.344 -1.452 -9.75 1 73.94 97 GLY A O 1
ATOM 706 N N . LEU A 1 98 ? 13.078 -3.596 -10.188 1 72.69 98 LEU A N 1
ATOM 707 C CA . LEU A 1 98 ? 14.445 -3.885 -9.773 1 72.69 98 LEU A CA 1
ATOM 708 C C . LEU A 1 98 ? 15.445 -3.16 -10.672 1 72.69 98 LEU A C 1
ATOM 710 O O . LEU A 1 98 ? 16.469 -2.664 -10.188 1 72.69 98 LEU A O 1
ATOM 714 N N . VAL A 1 99 ? 15.148 -3.045 -11.875 1 71.56 99 VAL A N 1
ATOM 715 C CA . VAL A 1 99 ? 16.031 -2.385 -12.828 1 71.56 99 VAL A CA 1
ATOM 716 C C . VAL A 1 99 ? 16.156 -0.902 -12.484 1 71.56 99 VAL A C 1
ATOM 718 O O . VAL A 1 99 ? 17.25 -0.327 -12.555 1 71.56 99 VAL A O 1
ATOM 721 N N . ALA A 1 100 ? 15.148 -0.378 -12.062 1 77.5 100 ALA A N 1
ATOM 722 C CA . ALA A 1 100 ? 15.133 1.039 -11.703 1 77.5 100 ALA A CA 1
ATOM 723 C C . ALA A 1 100 ? 15.836 1.276 -10.367 1 77.5 100 ALA A C 1
ATOM 725 O O . ALA A 1 100 ? 16.438 2.33 -10.156 1 77.5 100 ALA A O 1
ATOM 726 N N . MET A 1 101 ? 15.852 0.295 -9.562 1 81.56 101 MET A N 1
ATOM 727 C CA . MET A 1 101 ? 16.312 0.453 -8.188 1 81.56 101 MET A CA 1
ATOM 728 C C . MET A 1 101 ? 17.828 0.333 -8.102 1 81.56 101 MET A C 1
ATOM 730 O O . MET A 1 101 ? 18.469 1.033 -7.309 1 81.56 101 MET A O 1
ATOM 734 N N . THR A 1 102 ? 18.453 -0.435 -8.891 1 82.19 102 THR A N 1
ATOM 735 C CA . THR A 1 102 ? 19.844 -0.843 -8.75 1 82.19 102 THR A CA 1
ATOM 736 C C . THR A 1 102 ? 20.781 0.368 -8.812 1 82.19 102 THR A C 1
ATOM 738 O O . THR A 1 102 ? 21.672 0.518 -7.973 1 82.19 102 THR A O 1
ATOM 741 N N . PRO A 1 103 ? 20.562 1.271 -9.719 1 84.25 103 PRO A N 1
ATOM 742 C CA . PRO A 1 103 ? 21.484 2.406 -9.773 1 84.25 103 PRO A CA 1
ATOM 743 C C . PRO A 1 103 ? 21.234 3.422 -8.656 1 84.25 103 PRO A C 1
ATOM 745 O O . PRO A 1 103 ? 21.953 4.422 -8.562 1 84.25 103 PRO A O 1
ATOM 748 N N . GLN A 1 104 ? 20.25 3.164 -7.836 1 88.44 104 GLN A N 1
ATOM 749 C CA . GLN A 1 104 ? 19.812 4.199 -6.902 1 88.44 104 GLN A CA 1
ATOM 750 C C . GLN A 1 104 ? 20.203 3.844 -5.469 1 88.44 104 GLN A C 1
ATOM 752 O O . GLN A 1 104 ? 19.922 4.605 -4.539 1 88.44 104 GLN A O 1
ATOM 757 N N . PHE A 1 105 ? 20.859 2.715 -5.289 1 87.69 105 PHE A N 1
ATOM 758 C CA . PHE A 1 105 ? 21.234 2.318 -3.941 1 87.69 105 PHE A CA 1
ATOM 759 C C . PHE A 1 105 ? 22.141 3.367 -3.305 1 87.69 105 PHE A C 1
ATOM 761 O O . PHE A 1 105 ? 23.016 3.934 -3.975 1 87.69 105 PHE A O 1
ATOM 768 N N . GLY A 1 106 ? 21.969 3.605 -2.02 1 89.31 106 GLY A N 1
ATOM 769 C CA . GLY A 1 106 ? 22.75 4.586 -1.284 1 89.31 106 GLY A CA 1
ATOM 770 C C . GLY A 1 106 ? 22.125 5.969 -1.279 1 89.31 106 GLY A C 1
ATOM 771 O O . GLY A 1 106 ? 22.578 6.859 -0.562 1 89.31 106 GLY A O 1
ATOM 772 N N . LYS A 1 107 ? 21.078 6.113 -2.051 1 93.56 107 LYS A N 1
ATOM 773 C CA . LYS A 1 107 ? 20.422 7.41 -2.154 1 93.56 107 LYS A CA 1
ATOM 774 C C . LYS A 1 107 ? 19.094 7.418 -1.394 1 93.56 107 LYS A C 1
ATOM 776 O O . LYS A 1 107 ? 18.406 6.402 -1.33 1 93.56 107 LYS A O 1
ATOM 781 N N . THR A 1 108 ? 18.781 8.531 -0.817 1 94.88 108 THR A N 1
ATOM 782 C CA . THR A 1 108 ? 17.484 8.719 -0.17 1 94.88 108 THR A CA 1
ATOM 783 C C . THR A 1 108 ? 16.391 8.945 -1.207 1 94.88 108 THR A C 1
ATOM 785 O O . THR A 1 108 ? 16.688 9.172 -2.385 1 94.88 108 THR A O 1
ATOM 788 N N . PHE A 1 109 ? 15.078 8.875 -0.751 1 95.56 109 PHE A N 1
ATOM 789 C CA . PHE A 1 109 ? 13.961 8.914 -1.689 1 95.56 109 PHE A CA 1
ATOM 790 C C . PHE A 1 109 ? 13.953 10.227 -2.463 1 95.56 109 PHE A C 1
ATOM 792 O O . PHE A 1 109 ? 13.562 10.258 -3.631 1 95.56 109 PHE A O 1
ATOM 799 N N . TRP A 1 110 ? 14.422 11.359 -1.875 1 96.5 110 TRP A N 1
ATOM 800 C CA . TRP A 1 110 ? 14.383 12.648 -2.555 1 96.5 110 TRP A CA 1
ATOM 801 C C . TRP A 1 110 ? 15.617 12.844 -3.424 1 96.5 110 TRP A C 1
ATOM 803 O O . TRP A 1 110 ? 15.75 13.867 -4.102 1 96.5 110 TRP A O 1
ATOM 813 N N . GLN A 1 111 ? 16.516 11.891 -3.4 1 95.38 111 GLN A N 1
ATOM 814 C CA . GLN A 1 111 ? 17.703 11.914 -4.262 1 95.38 111 GLN A CA 1
ATOM 815 C C . GLN A 1 111 ? 17.516 10.992 -5.465 1 95.38 111 GLN A C 1
ATOM 817 O O . GLN A 1 111 ? 18.312 11.047 -6.414 1 95.38 111 GLN A O 1
ATOM 822 N N . LYS A 1 112 ? 16.562 10.148 -5.434 1 94.38 112 LYS A N 1
ATOM 823 C CA . LYS A 1 112 ? 16.25 9.234 -6.531 1 94.38 112 LYS A CA 1
ATOM 824 C C . LYS A 1 112 ? 15.352 9.906 -7.566 1 94.38 112 LYS A C 1
ATOM 826 O O . LYS A 1 112 ? 14.625 10.852 -7.246 1 94.38 112 LYS A O 1
ATOM 831 N N . PRO A 1 113 ? 15.469 9.398 -8.844 1 93.75 113 PRO A N 1
ATOM 832 C CA . PRO A 1 113 ? 14.539 9.969 -9.828 1 93.75 113 PRO A CA 1
ATOM 833 C C . PRO A 1 113 ? 13.078 9.727 -9.477 1 93.75 113 PRO A C 1
ATOM 835 O O . PRO A 1 113 ? 12.734 8.656 -8.961 1 93.75 113 PRO A O 1
ATOM 838 N N . LEU A 1 114 ? 12.219 10.695 -9.781 1 92.56 114 LEU A N 1
ATOM 839 C CA . LEU A 1 114 ? 10.789 10.578 -9.516 1 92.56 114 LEU A CA 1
ATOM 840 C C . LEU A 1 114 ? 10.195 9.367 -10.234 1 92.56 114 LEU A C 1
ATOM 842 O O . LEU A 1 114 ? 9.156 8.844 -9.828 1 92.56 114 LEU A O 1
ATOM 846 N N . SER A 1 115 ? 10.875 8.93 -11.227 1 90.56 115 SER A N 1
ATOM 847 C CA . SER A 1 115 ? 10.406 7.793 -12.016 1 90.56 115 SER A CA 1
ATOM 848 C C . SER A 1 115 ? 10.398 6.512 -11.188 1 90.56 115 SER A C 1
ATOM 850 O O . SER A 1 115 ? 9.805 5.508 -11.594 1 90.56 115 SER A O 1
ATOM 852 N N . MET A 1 116 ? 11.047 6.531 -9.984 1 89.88 116 MET A N 1
ATOM 853 C CA . MET A 1 116 ? 11.023 5.375 -9.094 1 89.88 116 MET A CA 1
ATOM 854 C C . MET A 1 116 ? 9.602 5.035 -8.68 1 89.88 116 MET A C 1
ATOM 856 O O . MET A 1 116 ? 9.242 3.859 -8.578 1 89.88 116 MET A O 1
ATOM 860 N N . TYR A 1 117 ? 8.812 6.055 -8.469 1 91.5 117 TYR A N 1
ATOM 861 C CA . TYR A 1 117 ? 7.434 5.805 -8.086 1 91.5 117 TYR A CA 1
ATOM 862 C C . TYR A 1 117 ? 6.688 5.051 -9.18 1 91.5 117 TYR A C 1
ATOM 864 O O . TYR A 1 117 ? 5.988 4.074 -8.906 1 91.5 117 TYR A O 1
ATOM 872 N N . GLU A 1 118 ? 6.824 5.5 -10.359 1 88.06 118 GLU A N 1
ATOM 873 C CA . GLU A 1 118 ? 6.16 4.844 -11.477 1 88.06 118 GLU A CA 1
ATOM 874 C C . GLU A 1 118 ? 6.609 3.393 -11.609 1 88.06 118 GLU A C 1
ATOM 876 O O . GLU A 1 118 ? 5.785 2.496 -11.797 1 88.06 118 GLU A O 1
ATOM 881 N N . ALA A 1 119 ? 7.793 3.189 -11.5 1 85.56 119 ALA A N 1
ATOM 882 C CA . ALA A 1 119 ? 8.367 1.859 -11.688 1 85.56 119 ALA A CA 1
ATOM 883 C C . ALA A 1 119 ? 7.922 0.906 -10.586 1 85.56 119 ALA A C 1
ATOM 885 O O . ALA A 1 119 ? 7.656 -0.271 -10.836 1 85.56 119 ALA A O 1
ATOM 886 N N . GLU A 1 120 ? 7.809 1.463 -9.398 1 86.88 120 GLU A N 1
ATOM 887 C CA . GLU A 1 120 ? 7.66 0.599 -8.227 1 86.88 120 GLU A CA 1
ATOM 888 C C . GLU A 1 120 ? 6.195 0.479 -7.816 1 86.88 120 GLU A C 1
ATOM 890 O O . GLU A 1 120 ? 5.805 -0.493 -7.164 1 86.88 120 GLU A O 1
ATOM 895 N N . VAL A 1 121 ? 5.375 1.442 -8.172 1 90.5 121 VAL A N 1
ATOM 896 C CA . VAL A 1 121 ? 3.98 1.428 -7.742 1 90.5 121 VAL A CA 1
ATOM 897 C C . VAL A 1 121 ? 3.064 1.269 -8.953 1 90.5 121 VAL A C 1
ATOM 899 O O . VAL A 1 121 ? 2.381 0.253 -9.094 1 90.5 121 VAL A O 1
ATOM 902 N N . ASP A 1 122 ? 3.219 2.146 -9.883 1 86.81 122 ASP A N 1
ATOM 903 C CA . ASP A 1 122 ? 2.297 2.133 -11.016 1 86.81 122 ASP A CA 1
ATOM 904 C C . ASP A 1 122 ? 2.502 0.889 -11.883 1 86.81 122 ASP A C 1
ATOM 906 O O . ASP A 1 122 ? 1.545 0.174 -12.18 1 86.81 122 ASP A O 1
ATOM 910 N N . ASN A 1 123 ? 3.734 0.656 -12.289 1 84.62 123 ASN A N 1
ATOM 911 C CA . ASN A 1 123 ? 4.059 -0.444 -13.188 1 84.62 123 ASN A CA 1
ATOM 912 C C . ASN A 1 123 ? 4.234 -1.757 -12.43 1 84.62 123 ASN A C 1
ATOM 914 O O . ASN A 1 123 ? 5.098 -2.566 -12.781 1 84.62 123 ASN A O 1
ATOM 918 N N . PHE A 1 124 ? 3.578 -1.905 -11.344 1 90.81 124 PHE A N 1
ATOM 919 C CA . PHE A 1 124 ? 3.615 -3.096 -10.5 1 90.81 124 PHE A CA 1
ATOM 920 C C . PHE A 1 124 ? 2.238 -3.389 -9.922 1 90.81 124 PHE A C 1
ATOM 922 O O . PHE A 1 124 ? 1.526 -4.27 -10.406 1 90.81 124 PHE A O 1
ATOM 929 N N . VAL A 1 125 ? 1.771 -2.465 -9.125 1 94.31 125 VAL A N 1
ATOM 930 C CA . VAL A 1 125 ? 0.496 -2.668 -8.445 1 94.31 125 VAL A CA 1
ATOM 931 C C . VAL A 1 125 ? -0.646 -2.596 -9.453 1 94.31 125 VAL A C 1
ATOM 933 O O . VAL A 1 125 ? -1.556 -3.428 -9.438 1 94.31 125 VAL A O 1
ATOM 936 N N . ARG A 1 126 ? -0.562 -1.677 -10.352 1 94.81 126 ARG A N 1
ATOM 937 C CA . ARG A 1 126 ? -1.637 -1.487 -11.32 1 94.81 126 ARG A CA 1
ATOM 938 C C . ARG A 1 126 ? -1.732 -2.676 -12.273 1 94.81 126 ARG A C 1
ATOM 940 O O . ARG A 1 126 ? -2.83 -3.064 -12.68 1 94.81 126 ARG A O 1
ATOM 947 N N . PHE A 1 127 ? -0.588 -3.213 -12.695 1 95.19 127 PHE A N 1
ATOM 948 C CA . PHE A 1 127 ? -0.587 -4.383 -13.57 1 95.19 127 PHE A CA 1
ATOM 949 C C . PHE A 1 127 ? -1.387 -5.52 -12.945 1 95.19 127 PHE A C 1
ATOM 951 O O . PHE A 1 127 ? -2.238 -6.121 -13.602 1 95.19 127 PHE A O 1
ATOM 958 N N . ALA A 1 128 ? -1.081 -5.777 -11.734 1 96.5 128 ALA A N 1
ATOM 959 C CA . ALA A 1 128 ? -1.758 -6.863 -11.031 1 96.5 128 ALA A CA 1
ATOM 960 C C . ALA A 1 128 ? -3.248 -6.57 -10.875 1 96.5 128 ALA A C 1
ATOM 962 O O . ALA A 1 128 ? -4.078 -7.473 -11 1 96.5 128 ALA A O 1
ATOM 963 N N . TYR A 1 129 ? -3.596 -5.316 -10.562 1 97.38 129 TYR A N 1
ATOM 964 C CA . TYR A 1 129 ? -4.992 -4.926 -10.406 1 97.38 129 TYR A CA 1
ATOM 965 C C . TYR A 1 129 ? -5.777 -5.18 -11.688 1 97.38 129 TYR A C 1
ATOM 967 O O . TYR A 1 129 ? -6.832 -5.82 -11.656 1 97.38 129 TYR A O 1
ATOM 975 N N . VAL A 1 130 ? -5.273 -4.699 -12.805 1 97.56 130 VAL A N 1
ATOM 976 C CA . VAL A 1 130 ? -5.973 -4.766 -14.086 1 97.56 130 VAL A CA 1
ATOM 977 C C . VAL A 1 130 ? -6.102 -6.219 -14.531 1 97.56 130 VAL A C 1
ATOM 979 O O . VAL A 1 130 ? -7.164 -6.645 -14.992 1 97.56 130 VAL A O 1
ATOM 982 N N . MET A 1 131 ? -5.031 -6.977 -14.398 1 98.31 131 MET A N 1
ATOM 983 C CA . MET A 1 131 ? -5.09 -8.391 -14.766 1 98.31 131 MET A CA 1
ATOM 984 C C . MET A 1 131 ? -6.117 -9.125 -13.914 1 98.31 131 MET A C 1
ATOM 986 O O . MET A 1 131 ? -6.941 -9.875 -14.438 1 98.31 131 MET A O 1
ATOM 990 N N . SER A 1 132 ? -6.086 -8.906 -12.609 1 98.56 132 SER A N 1
ATOM 991 C CA . SER A 1 132 ? -7.035 -9.531 -11.695 1 98.56 132 SER A CA 1
ATOM 992 C C . SER A 1 132 ? -8.469 -9.109 -12.008 1 98.56 132 SER A C 1
ATOM 994 O O . SER A 1 132 ? -9.398 -9.914 -11.898 1 98.56 132 SER A O 1
ATOM 996 N N . TYR A 1 133 ? -8.586 -7.824 -12.383 1 98.06 133 TYR A N 1
ATOM 997 C CA . TYR A 1 133 ? -9.875 -7.242 -12.75 1 98.06 133 TYR A CA 1
ATOM 998 C C . TYR A 1 133 ? -10.539 -8.055 -13.859 1 98.06 133 TYR A C 1
ATOM 1000 O O . TYR A 1 133 ? -11.734 -8.344 -13.789 1 98.06 133 TYR A O 1
ATOM 1008 N N . TYR A 1 134 ? -9.859 -8.453 -14.828 1 98.56 134 TYR A N 1
ATOM 1009 C CA . TYR A 1 134 ? -10.422 -9.133 -15.984 1 98.56 134 TYR A CA 1
ATOM 1010 C C . TYR A 1 134 ? -10.516 -10.641 -15.734 1 98.56 134 TYR A C 1
ATOM 1012 O O . TYR A 1 134 ? -11.383 -11.312 -16.297 1 98.56 134 TYR A O 1
ATOM 1020 N N . VAL A 1 135 ? -9.664 -11.203 -14.883 1 98.81 135 VAL A N 1
ATOM 1021 C CA . VAL A 1 135 ? -9.625 -12.641 -14.641 1 98.81 135 VAL A CA 1
ATOM 1022 C C . VAL A 1 135 ? -10.703 -13.023 -13.625 1 98.81 135 VAL A C 1
ATOM 1024 O O . VAL A 1 135 ? -11.305 -14.102 -13.711 1 98.81 135 VAL A O 1
ATOM 1027 N N . ALA A 1 136 ? -10.984 -12.125 -12.664 1 98.62 136 ALA A N 1
ATOM 1028 C CA . ALA A 1 136 ? -11.867 -12.414 -11.531 1 98.62 136 ALA A CA 1
ATOM 1029 C C . ALA A 1 136 ? -13.234 -12.883 -12.008 1 98.62 136 ALA A C 1
ATOM 1031 O O . ALA A 1 136 ? -13.742 -13.914 -11.547 1 98.62 136 ALA A O 1
ATOM 1032 N N . PRO A 1 137 ? -13.875 -12.195 -13 1 98.38 137 PRO A N 1
ATOM 1033 C CA . PRO A 1 137 ? -15.203 -12.641 -13.414 1 98.38 137 PRO A CA 1
ATOM 1034 C C . PRO A 1 137 ? -15.203 -14.062 -13.969 1 98.38 137 PRO A C 1
ATOM 1036 O O . PRO A 1 137 ? -16.188 -14.789 -13.828 1 98.38 137 PRO A O 1
ATOM 1039 N N . VAL A 1 138 ? -14.141 -14.461 -14.617 1 98.56 138 VAL A N 1
ATOM 1040 C CA . VAL A 1 138 ? -14.039 -15.812 -15.164 1 98.56 138 VAL A CA 1
ATOM 1041 C C . VAL A 1 138 ? -14.016 -16.828 -14.031 1 98.56 138 VAL A C 1
ATOM 1043 O O . VAL A 1 138 ? -14.727 -17.844 -14.078 1 98.56 138 VAL A O 1
ATOM 1046 N N . MET A 1 139 ? -13.234 -16.562 -13.016 1 98.69 139 MET A N 1
ATOM 1047 C CA . MET A 1 139 ? -13.117 -17.438 -11.859 1 98.69 139 MET A CA 1
ATOM 1048 C C . MET A 1 139 ? -14.43 -17.484 -11.07 1 98.69 139 MET A C 1
ATOM 1050 O O . MET A 1 139 ? -14.836 -18.547 -10.609 1 98.69 139 MET A O 1
ATOM 1054 N N . VAL A 1 140 ? -15.023 -16.312 -10.906 1 98.31 140 VAL A N 1
ATOM 1055 C CA . VAL A 1 140 ? -16.281 -16.203 -10.172 1 98.31 140 VAL A CA 1
ATOM 1056 C C . VAL A 1 140 ? -17.359 -17.031 -10.867 1 98.31 140 VAL A C 1
ATOM 1058 O O . VAL A 1 140 ? -18.094 -17.766 -10.219 1 98.31 140 VAL A O 1
ATOM 1061 N N . LYS A 1 141 ? -17.422 -16.906 -12.18 1 97.94 141 LYS A N 1
ATOM 1062 C CA . LYS A 1 141 ? -18.375 -17.688 -12.953 1 97.94 141 LYS A CA 1
ATOM 1063 C C . LYS A 1 141 ? -18.172 -19.188 -12.742 1 97.94 141 LYS A C 1
ATOM 1065 O O . LYS A 1 141 ? -19.141 -19.938 -12.641 1 97.94 141 LYS A O 1
ATOM 1070 N N . ASN A 1 142 ? -16.969 -19.609 -12.648 1 97.44 142 ASN A N 1
ATOM 1071 C CA . ASN A 1 142 ? -16.625 -21.016 -12.5 1 97.44 142 ASN A CA 1
ATOM 1072 C C . ASN A 1 142 ? -16.609 -21.438 -11.039 1 97.44 142 ASN A C 1
ATOM 1074 O O . ASN A 1 142 ? -16.391 -22.609 -10.727 1 97.44 142 ASN A O 1
ATOM 1078 N N . LYS A 1 143 ? -16.734 -20.531 -10.086 1 97.31 143 LYS A N 1
ATOM 1079 C CA . LYS A 1 143 ? -16.766 -20.734 -8.641 1 97.31 143 LYS A CA 1
ATOM 1080 C C . LYS A 1 143 ? -15.492 -21.438 -8.164 1 97.31 143 LYS A C 1
ATOM 1082 O O . LYS A 1 143 ? -15.555 -22.359 -7.34 1 97.31 143 LYS A O 1
ATOM 1087 N N . SER A 1 144 ? -14.43 -21.078 -8.82 1 97.25 144 SER A N 1
ATOM 1088 C CA . SER A 1 144 ? -13.117 -21.625 -8.492 1 97.25 144 SER A CA 1
ATOM 1089 C C . SER A 1 144 ? -12 -20.766 -9.055 1 97.25 144 SER A C 1
ATOM 1091 O O . SER A 1 144 ? -12.164 -20.125 -10.102 1 97.25 144 SER A O 1
ATOM 1093 N N . GLY A 1 145 ? -10.891 -20.703 -8.336 1 98.19 145 GLY A N 1
ATOM 1094 C CA . GLY A 1 145 ? -9.734 -20 -8.852 1 98.19 145 GLY A CA 1
ATOM 1095 C C . GLY A 1 145 ? -8.875 -19.391 -7.758 1 98.19 145 GLY A C 1
ATOM 1096 O O . GLY A 1 145 ? -9.336 -19.203 -6.629 1 98.19 145 GLY A O 1
ATOM 1097 N N . LEU A 1 146 ? -7.617 -19.172 -8.07 1 98.75 146 LEU A N 1
ATOM 1098 C CA . LEU A 1 146 ? -6.641 -18.562 -7.18 1 98.75 146 LEU A CA 1
ATOM 1099 C C . LEU A 1 146 ? -5.914 -17.422 -7.879 1 98.75 146 LEU A C 1
ATOM 1101 O O . LEU A 1 146 ? -5.355 -17.594 -8.961 1 98.75 146 LEU A O 1
ATOM 1105 N N . ILE A 1 147 ? -6.039 -16.25 -7.297 1 98.88 147 ILE A N 1
ATOM 1106 C CA . ILE A 1 147 ? -5.23 -15.102 -7.695 1 98.88 147 ILE A CA 1
ATOM 1107 C C . ILE A 1 147 ? -4.066 -14.922 -6.723 1 98.88 147 ILE A C 1
ATOM 1109 O O . ILE A 1 147 ? -4.277 -14.617 -5.547 1 98.88 147 ILE A O 1
ATOM 1113 N N . LEU A 1 148 ? -2.891 -15.109 -7.23 1 98.69 148 LEU A N 1
ATOM 1114 C CA . LEU A 1 148 ? -1.694 -15.078 -6.395 1 98.69 148 LEU A CA 1
ATOM 1115 C C . LEU A 1 148 ? -0.75 -13.969 -6.844 1 98.69 148 LEU A C 1
ATOM 1117 O O . LEU A 1 148 ? -0.535 -13.773 -8.039 1 98.69 148 LEU A O 1
ATOM 1121 N N . GLY A 1 149 ? -0.266 -13.156 -5.875 1 97.69 149 GLY A N 1
ATOM 1122 C CA . GLY A 1 149 ? 0.758 -12.164 -6.152 1 97.69 149 GLY A CA 1
ATOM 1123 C C . GLY A 1 149 ? 2.123 -12.547 -5.609 1 97.69 149 GLY A C 1
ATOM 1124 O O . GLY A 1 149 ? 2.227 -13.125 -4.527 1 97.69 149 GLY A O 1
ATOM 1125 N N . ILE A 1 150 ? 3.172 -12.227 -6.316 1 95.31 150 ILE A N 1
ATOM 1126 C CA . ILE A 1 150 ? 4.535 -12.422 -5.828 1 95.31 150 ILE A CA 1
ATOM 1127 C C . ILE A 1 150 ? 5.031 -11.141 -5.168 1 95.31 150 ILE A C 1
ATOM 1129 O O . ILE A 1 150 ? 5.328 -10.156 -5.852 1 95.31 150 ILE A O 1
ATOM 1133 N N . SER A 1 151 ? 5.086 -11.156 -3.908 1 92.12 151 SER A N 1
ATOM 1134 C CA . SER A 1 151 ? 5.461 -10 -3.107 1 92.12 151 SER A CA 1
ATOM 1135 C C . SER A 1 151 ? 6.859 -10.148 -2.527 1 92.12 151 SER A C 1
ATOM 1137 O O . SER A 1 151 ? 7.699 -10.852 -3.098 1 92.12 151 SER A O 1
ATOM 1139 N N . SER A 1 152 ? 7.281 -9.336 -1.56 1 80.94 152 SER A N 1
ATOM 1140 C CA . SER A 1 152 ? 8.586 -9.336 -0.905 1 80.94 152 SER A CA 1
ATOM 1141 C C . SER A 1 152 ? 8.508 -8.727 0.492 1 80.94 152 SER A C 1
ATOM 1143 O O . SER A 1 152 ? 7.422 -8.352 0.948 1 80.94 152 SER A O 1
ATOM 1145 N N . ALA A 1 153 ? 9.609 -8.727 1.099 1 73.25 153 ALA A N 1
ATOM 1146 C CA . ALA A 1 153 ? 9.742 -8.242 2.469 1 73.25 153 ALA A CA 1
ATOM 1147 C C . ALA A 1 153 ? 9.398 -6.754 2.559 1 73.25 153 ALA A C 1
ATOM 1149 O O . ALA A 1 153 ? 9.039 -6.258 3.625 1 73.25 153 ALA A O 1
ATOM 1150 N N . GLY A 1 154 ? 9.445 -6.152 1.525 1 72.19 154 GLY A N 1
ATOM 1151 C CA . GLY A 1 154 ? 9.352 -4.699 1.508 1 72.19 154 GLY A CA 1
ATOM 1152 C C . GLY A 1 154 ? 7.984 -4.188 1.919 1 72.19 154 GLY A C 1
ATOM 1153 O O . GLY A 1 154 ? 7.832 -3.014 2.264 1 72.19 154 GLY A O 1
ATOM 1154 N N . GLY A 1 155 ? 7.008 -5 1.9 1 74.62 155 GLY A N 1
ATOM 1155 C CA . GLY A 1 155 ? 5.68 -4.586 2.312 1 74.62 155 GLY A CA 1
ATOM 1156 C C . GLY A 1 155 ? 5.531 -4.457 3.818 1 74.62 155 GLY A C 1
ATOM 1157 O O . GLY A 1 155 ? 4.566 -3.867 4.305 1 74.62 155 GLY A O 1
ATOM 1158 N N . VAL A 1 156 ? 6.543 -4.957 4.523 1 77.38 156 VAL A N 1
ATOM 1159 C CA . VAL A 1 156 ? 6.43 -5.031 5.973 1 77.38 156 VAL A CA 1
ATOM 1160 C C . VAL A 1 156 ? 7.547 -4.219 6.625 1 77.38 156 VAL A C 1
ATOM 1162 O O . VAL A 1 156 ? 7.293 -3.414 7.523 1 77.38 156 VAL A O 1
ATOM 1165 N N . VAL A 1 157 ? 8.734 -4.367 6.129 1 76.44 157 VAL A N 1
ATOM 1166 C CA . VAL A 1 157 ? 9.891 -3.672 6.684 1 76.44 157 VAL A CA 1
ATOM 1167 C C . VAL A 1 157 ? 10.5 -2.754 5.625 1 76.44 157 VAL A C 1
ATOM 1169 O O . VAL A 1 157 ? 10.312 -2.967 4.426 1 76.44 157 VAL A O 1
ATOM 1172 N N . TYR A 1 158 ? 11.195 -1.753 6.117 1 83.25 158 TYR A N 1
ATOM 1173 C CA . TYR A 1 158 ? 11.938 -0.92 5.176 1 83.25 158 TYR A CA 1
ATOM 1174 C C . TYR A 1 158 ? 12.953 -1.747 4.402 1 83.25 158 TYR A C 1
ATOM 1176 O O . TYR A 1 158 ? 13.695 -2.539 4.992 1 83.25 158 TYR A O 1
ATOM 1184 N N . PHE A 1 159 ? 12.938 -1.565 3.053 1 79.12 159 PHE A N 1
ATOM 1185 C CA . PHE A 1 159 ? 13.898 -2.266 2.209 1 79.12 159 PHE A CA 1
ATOM 1186 C C . PHE A 1 159 ? 14.203 -1.461 0.952 1 79.12 159 PHE A C 1
ATOM 1188 O O . PHE A 1 159 ? 13.344 -1.304 0.085 1 79.12 159 PHE A O 1
ATOM 1195 N N . ALA A 1 160 ? 15.383 -0.912 0.83 1 78 160 ALA A N 1
ATOM 1196 C CA . ALA A 1 160 ? 16.031 -0.361 -0.359 1 78 160 ALA A CA 1
ATOM 1197 C C . ALA A 1 160 ? 15.406 0.974 -0.754 1 78 160 ALA A C 1
ATOM 1199 O O . ALA A 1 160 ? 16.109 1.965 -0.947 1 78 160 ALA A O 1
ATOM 1200 N N . ASP A 1 161 ? 14.078 1.001 -0.835 1 87.88 161 ASP A N 1
ATOM 1201 C CA . ASP A 1 161 ? 13.461 2.162 -1.468 1 87.88 161 ASP A CA 1
ATOM 1202 C C . ASP A 1 161 ? 12.047 2.396 -0.931 1 87.88 161 ASP A C 1
ATOM 1204 O O . ASP A 1 161 ? 11.281 1.447 -0.749 1 87.88 161 ASP A O 1
ATOM 1208 N N . VAL A 1 162 ? 11.742 3.656 -0.716 1 92.62 162 VAL A N 1
ATOM 1209 C CA . VAL A 1 162 ? 10.461 4.055 -0.149 1 92.62 162 VAL A CA 1
ATOM 1210 C C . VAL A 1 162 ? 9.328 3.666 -1.101 1 92.62 162 VAL A C 1
ATOM 1212 O O . VAL A 1 162 ? 8.344 3.057 -0.684 1 92.62 162 VAL A O 1
ATOM 1215 N N . ALA A 1 163 ? 9.484 4.004 -2.365 1 90.88 163 ALA A N 1
ATOM 1216 C CA . ALA A 1 163 ? 8.453 3.691 -3.348 1 90.88 163 ALA A CA 1
ATOM 1217 C C . ALA A 1 163 ? 8.273 2.184 -3.5 1 90.88 163 ALA A C 1
ATOM 1219 O O . ALA A 1 163 ? 7.152 1.694 -3.639 1 90.88 163 ALA A O 1
ATOM 1220 N N . TYR A 1 164 ? 9.352 1.403 -3.475 1 89.12 164 TYR A N 1
ATOM 1221 C CA . TYR A 1 164 ? 9.32 -0.052 -3.559 1 89.12 164 TYR A CA 1
ATOM 1222 C C . TYR A 1 164 ? 8.492 -0.646 -2.428 1 89.12 164 TYR A C 1
ATOM 1224 O O . TYR A 1 164 ? 7.598 -1.458 -2.666 1 89.12 164 TYR A O 1
ATOM 1232 N N . CYS A 1 165 ? 8.766 -0.166 -1.237 1 92.25 165 CYS A N 1
ATOM 1233 C CA . CYS A 1 165 ? 8.07 -0.673 -0.059 1 92.25 165 CYS A CA 1
ATOM 1234 C C . CYS A 1 165 ? 6.594 -0.291 -0.087 1 92.25 165 CYS A C 1
ATOM 1236 O O . CYS A 1 165 ? 5.73 -1.107 0.239 1 92.25 165 CYS A O 1
ATOM 1238 N N . ALA A 1 166 ? 6.324 0.907 -0.454 1 93.06 166 ALA A N 1
ATOM 1239 C CA . ALA A 1 166 ? 4.941 1.358 -0.571 1 93.06 166 ALA A CA 1
ATOM 1240 C C . ALA A 1 166 ? 4.164 0.494 -1.561 1 93.06 166 ALA A C 1
ATOM 1242 O O . ALA A 1 166 ? 3.023 0.108 -1.295 1 93.06 166 ALA A O 1
ATOM 1243 N N . GLY A 1 167 ? 4.77 0.229 -2.654 1 92.75 167 GLY A N 1
ATOM 1244 C CA . GLY A 1 167 ? 4.148 -0.625 -3.656 1 92.75 167 GLY A CA 1
ATOM 1245 C C . GLY A 1 167 ? 3.848 -2.02 -3.145 1 92.75 167 GLY A C 1
ATOM 1246 O O . GLY A 1 167 ? 2.766 -2.559 -3.396 1 92.75 167 GLY A O 1
ATOM 1247 N N . LYS A 1 168 ? 4.781 -2.553 -2.49 1 93 168 LYS A N 1
ATOM 1248 C CA . LYS A 1 168 ? 4.59 -3.902 -1.967 1 93 168 LYS A CA 1
ATOM 1249 C C . LYS A 1 168 ? 3.494 -3.93 -0.905 1 93 168 LYS A C 1
ATOM 1251 O O . LYS A 1 168 ? 2.721 -4.887 -0.827 1 93 168 LYS A O 1
ATOM 1256 N N . ALA A 1 169 ? 3.447 -2.912 -0.083 1 93.19 169 ALA A N 1
ATOM 1257 C CA . ALA A 1 169 ? 2.367 -2.814 0.896 1 93.19 169 ALA A CA 1
ATOM 1258 C C . ALA A 1 169 ? 1.007 -2.748 0.206 1 93.19 169 ALA A C 1
ATOM 1260 O O . ALA A 1 169 ? 0.065 -3.434 0.609 1 93.19 169 ALA A O 1
ATOM 1261 N N . ALA A 1 170 ? 0.937 -1.901 -0.779 1 94.56 170 ALA A N 1
ATOM 1262 C CA . ALA A 1 170 ? -0.3 -1.791 -1.547 1 94.56 170 ALA A CA 1
ATOM 1263 C C . ALA A 1 170 ? -0.67 -3.125 -2.188 1 94.56 170 ALA A C 1
ATOM 1265 O O . ALA A 1 170 ? -1.838 -3.521 -2.184 1 94.56 170 ALA A O 1
ATOM 1266 N N . PHE A 1 171 ? 0.332 -3.775 -2.707 1 95.5 171 PHE A N 1
ATOM 1267 C CA . PHE A 1 171 ? 0.172 -5.039 -3.42 1 95.5 171 PHE A CA 1
ATOM 1268 C C . PHE A 1 171 ? -0.406 -6.109 -2.502 1 95.5 171 PHE A C 1
ATOM 1270 O O . PHE A 1 171 ? -1.362 -6.797 -2.867 1 95.5 171 PHE A O 1
ATOM 1277 N N . ASP A 1 172 ? 0.119 -6.223 -1.338 1 95.38 172 ASP A N 1
ATOM 1278 C CA . ASP A 1 172 ? -0.337 -7.207 -0.364 1 95.38 172 ASP A CA 1
ATOM 1279 C C . ASP A 1 172 ? -1.75 -6.891 0.119 1 95.38 172 ASP A C 1
ATOM 1281 O O . ASP A 1 172 ? -2.604 -7.777 0.186 1 95.38 172 ASP A O 1
ATOM 1285 N N . LYS A 1 173 ? -1.986 -5.629 0.424 1 95.06 173 LYS A N 1
ATOM 1286 C CA . LYS A 1 173 ? -3.309 -5.219 0.888 1 95.06 173 LYS A CA 1
ATOM 1287 C C . LYS A 1 173 ? -4.359 -5.422 -0.2 1 95.06 173 LYS A C 1
ATOM 1289 O O . LYS A 1 173 ? -5.496 -5.805 0.089 1 95.06 173 LYS A O 1
ATOM 1294 N N . MET A 1 174 ? -4.008 -5.137 -1.374 1 95.88 174 MET A N 1
ATOM 1295 C CA . MET A 1 174 ? -4.898 -5.316 -2.52 1 95.88 174 MET A CA 1
ATOM 1296 C C . MET A 1 174 ? -5.344 -6.77 -2.639 1 95.88 174 MET A C 1
ATOM 1298 O O . MET A 1 174 ? -6.535 -7.047 -2.795 1 95.88 174 MET A O 1
ATOM 1302 N N . HIS A 1 175 ? -4.441 -7.648 -2.539 1 97.25 175 HIS A N 1
ATOM 1303 C CA . HIS A 1 175 ? -4.773 -9.062 -2.656 1 97.25 175 HIS A CA 1
ATOM 1304 C C . HIS A 1 175 ? -5.652 -9.523 -1.495 1 97.25 175 HIS A C 1
ATOM 1306 O O . HIS A 1 175 ? -6.535 -10.359 -1.672 1 97.25 175 HIS A O 1
ATOM 1312 N N . HIS A 1 176 ? -5.383 -9.023 -0.324 1 96.12 176 HIS A N 1
ATOM 1313 C CA . HIS A 1 176 ? -6.254 -9.32 0.809 1 96.12 176 HIS A CA 1
ATOM 1314 C C . HIS A 1 176 ? -7.684 -8.867 0.542 1 96.12 176 HIS A C 1
ATOM 1316 O O . HIS A 1 176 ? -8.633 -9.617 0.773 1 96.12 176 HIS A O 1
ATOM 1322 N N . ASP A 1 177 ? -7.809 -7.656 0.117 1 96.44 177 ASP A N 1
ATOM 1323 C CA . ASP A 1 177 ? -9.148 -7.094 -0.046 1 96.44 177 ASP A CA 1
ATOM 1324 C C . ASP A 1 177 ? -9.875 -7.738 -1.222 1 96.44 177 ASP A C 1
ATOM 1326 O O . ASP A 1 177 ? -11.102 -7.895 -1.19 1 96.44 177 ASP A O 1
ATOM 1330 N N . MET A 1 178 ? -9.141 -8.117 -2.262 1 97.62 178 MET A N 1
ATOM 1331 C CA . MET A 1 178 ? -9.742 -8.93 -3.314 1 97.62 178 MET A CA 1
ATOM 1332 C C . MET A 1 178 ? -10.297 -10.234 -2.744 1 97.62 178 MET A C 1
ATOM 1334 O O . MET A 1 178 ? -11.398 -10.648 -3.104 1 97.62 178 MET A O 1
ATOM 1338 N N . ALA A 1 179 ? -9.523 -10.875 -1.898 1 97.81 179 ALA A N 1
ATOM 1339 C CA . ALA A 1 179 ? -9.961 -12.125 -1.275 1 97.81 179 ALA A CA 1
ATOM 1340 C C . ALA A 1 179 ? -11.289 -11.93 -0.537 1 97.81 179 ALA A C 1
ATOM 1342 O O . ALA A 1 179 ? -12.156 -12.805 -0.564 1 97.81 179 ALA A O 1
ATOM 1343 N N . CYS A 1 180 ? -11.422 -10.797 0.142 1 96.12 180 CYS A N 1
ATOM 1344 C CA . CYS A 1 180 ? -12.656 -10.508 0.865 1 96.12 180 CYS A CA 1
ATOM 1345 C C . CYS A 1 180 ? -13.859 -10.539 -0.071 1 96.12 180 CYS A C 1
ATOM 1347 O O . CYS A 1 180 ? -14.891 -11.133 0.257 1 96.12 180 CYS A O 1
ATOM 1349 N N . GLU A 1 181 ? -13.742 -9.953 -1.229 1 96.25 181 GLU A N 1
ATOM 1350 C CA . GLU A 1 181 ? -14.852 -9.852 -2.168 1 96.25 181 GLU A CA 1
ATOM 1351 C C . GLU A 1 181 ? -15.047 -11.156 -2.936 1 96.25 181 GLU A C 1
ATOM 1353 O O . GLU A 1 181 ? -16.141 -11.438 -3.426 1 96.25 181 GLU A O 1
ATOM 1358 N N . LEU A 1 182 ? -13.992 -11.953 -3.016 1 97.56 182 LEU A N 1
ATOM 1359 C CA . LEU A 1 182 ? -14.008 -13.141 -3.865 1 97.56 182 LEU A CA 1
ATOM 1360 C C . LEU A 1 182 ? -14.438 -14.367 -3.072 1 97.56 182 LEU A C 1
ATOM 1362 O O . LEU A 1 182 ? -14.883 -15.359 -3.652 1 97.56 182 LEU A O 1
ATOM 1366 N N . ARG A 1 183 ? -14.297 -14.305 -1.796 1 95.19 183 ARG A N 1
ATOM 1367 C CA . ARG A 1 183 ? -14.398 -15.484 -0.939 1 95.19 183 ARG A CA 1
ATOM 1368 C C . ARG A 1 183 ? -15.758 -16.156 -1.105 1 95.19 183 ARG A C 1
ATOM 1370 O O . ARG A 1 183 ? -15.844 -17.391 -1.108 1 95.19 183 ARG A O 1
ATOM 1377 N N . GLU A 1 184 ? -16.812 -15.414 -1.257 1 94.81 184 GLU A N 1
ATOM 1378 C CA . GLU A 1 184 ? -18.156 -15.977 -1.328 1 94.81 184 GLU A CA 1
ATOM 1379 C C . GLU A 1 184 ? -18.359 -16.781 -2.607 1 94.81 184 GLU A C 1
ATOM 1381 O O . GLU A 1 184 ? -19.297 -17.578 -2.711 1 94.81 184 GLU A O 1
ATOM 1386 N N . HIS A 1 185 ? -17.484 -16.609 -3.523 1 96.56 185 HIS A N 1
ATOM 1387 C CA . HIS A 1 185 ? -17.641 -17.234 -4.828 1 96.56 185 HIS A CA 1
ATOM 1388 C C . HIS A 1 185 ? -16.734 -18.453 -4.965 1 96.56 185 HIS A C 1
ATOM 1390 O O . HIS A 1 185 ? -16.562 -18.984 -6.062 1 96.56 185 HIS A O 1
ATOM 1396 N N . GLY A 1 186 ? -16 -18.797 -3.867 1 95.88 186 GLY A N 1
ATOM 1397 C CA . GLY A 1 186 ? -15.078 -19.922 -3.938 1 95.88 186 GLY A CA 1
ATOM 1398 C C . GLY A 1 186 ? -13.781 -19.578 -4.645 1 95.88 186 GLY A C 1
ATOM 1399 O O . GLY A 1 186 ? -13.094 -20.469 -5.156 1 95.88 186 GLY A O 1
ATOM 1400 N N . VAL A 1 187 ? -13.516 -18.328 -4.836 1 98.19 187 VAL A N 1
ATOM 1401 C CA . VAL A 1 187 ? -12.281 -17.844 -5.43 1 98.19 187 VAL A CA 1
ATOM 1402 C C . VAL A 1 187 ? -11.375 -17.266 -4.336 1 98.19 187 VAL A C 1
ATOM 1404 O O . VAL A 1 187 ? -11.859 -16.672 -3.377 1 98.19 187 VAL A O 1
ATOM 1407 N N . PHE A 1 188 ? -10.055 -17.516 -4.418 1 98.56 188 PHE A N 1
ATOM 1408 C CA . PHE A 1 188 ? -9.102 -17.141 -3.375 1 98.56 188 PHE A CA 1
ATOM 1409 C C . PHE A 1 188 ? -8.078 -16.141 -3.908 1 98.56 188 PHE A C 1
ATOM 1411 O O . PHE A 1 188 ? -7.855 -16.062 -5.117 1 98.56 188 PHE A O 1
ATOM 1418 N N . SER A 1 189 ? -7.531 -15.336 -3.051 1 98.62 189 SER A N 1
ATOM 1419 C CA . SER A 1 189 ? -6.461 -14.398 -3.383 1 98.62 189 SER A CA 1
ATOM 1420 C C . SER A 1 189 ? -5.48 -14.25 -2.225 1 98.62 189 SER A C 1
ATOM 1422 O O . SER A 1 189 ? -5.887 -14.203 -1.062 1 98.62 189 SER A O 1
ATOM 1424 N N . MET A 1 190 ? -4.211 -14.258 -2.504 1 97.88 190 MET A N 1
ATOM 1425 C CA . MET A 1 190 ? -3.172 -14.086 -1.492 1 97.88 190 MET A CA 1
ATOM 1426 C C . MET A 1 190 ? -1.852 -13.672 -2.135 1 97.88 190 MET A C 1
ATOM 1428 O O . MET A 1 190 ? -1.762 -13.555 -3.357 1 97.88 190 MET A O 1
ATOM 1432 N N . THR A 1 191 ? -0.875 -13.344 -1.299 1 97.38 191 THR A N 1
ATOM 1433 C CA . THR A 1 191 ? 0.452 -13.047 -1.826 1 97.38 191 THR A CA 1
ATOM 1434 C C . THR A 1 191 ? 1.489 -14.008 -1.252 1 97.38 191 THR A C 1
ATOM 1436 O O . THR A 1 191 ? 1.372 -14.445 -0.105 1 97.38 191 THR A O 1
ATOM 1439 N N . LEU A 1 192 ? 2.389 -14.414 -2.102 1 96.5 192 LEU A N 1
ATOM 1440 C CA . LEU A 1 192 ? 3.549 -15.227 -1.744 1 96.5 192 LEU A CA 1
ATOM 1441 C C . LEU A 1 192 ? 4.797 -14.359 -1.618 1 96.5 192 LEU A C 1
ATOM 1443 O O . LEU A 1 192 ? 5.062 -13.516 -2.475 1 96.5 192 LEU A O 1
ATOM 1447 N N . TYR A 1 193 ? 5.477 -14.586 -0.576 1 93.69 193 TYR A N 1
ATOM 1448 C CA . TYR A 1 193 ? 6.715 -13.867 -0.292 1 93.69 193 TYR A CA 1
ATOM 1449 C C . TYR A 1 193 ? 7.926 -14.781 -0.461 1 93.69 193 TYR A C 1
ATOM 1451 O O . TYR A 1 193 ? 8.359 -15.43 0.494 1 93.69 193 TYR A O 1
ATOM 1459 N N . PRO A 1 194 ? 8.492 -14.773 -1.711 1 92.5 194 PRO A N 1
ATOM 1460 C CA . PRO A 1 194 ? 9.797 -15.422 -1.847 1 92.5 194 PRO A CA 1
ATOM 1461 C C . PRO A 1 194 ? 10.922 -14.625 -1.188 1 92.5 194 PRO A C 1
ATOM 1463 O O . PRO A 1 194 ? 10.984 -13.398 -1.341 1 92.5 194 PRO A O 1
ATOM 1466 N N . GLN A 1 195 ? 11.742 -15.312 -0.522 1 89 195 GLN A N 1
ATOM 1467 C CA . GLN A 1 195 ? 12.805 -14.641 0.214 1 89 195 GLN A CA 1
ATOM 1468 C C . GLN A 1 195 ? 14.102 -14.602 -0.596 1 89 195 GLN A C 1
ATOM 1470 O O . GLN A 1 195 ? 14.539 -15.633 -1.121 1 89 195 GLN A O 1
ATOM 1475 N N . ALA A 1 196 ? 14.688 -13.383 -0.717 1 83.31 196 ALA A N 1
ATOM 1476 C CA . ALA A 1 196 ? 16.047 -13.219 -1.218 1 83.31 196 ALA A CA 1
ATOM 1477 C C . ALA A 1 196 ? 16.281 -14.055 -2.473 1 83.31 196 ALA A C 1
ATOM 1479 O O . ALA A 1 196 ? 17.141 -14.938 -2.49 1 83.31 196 ALA A O 1
ATOM 1480 N N . GLY A 1 197 ? 15.68 -13.672 -3.48 1 86 197 GLY A N 1
ATOM 1481 C CA . GLY A 1 197 ? 15.586 -14.5 -4.672 1 86 197 GLY A CA 1
ATOM 1482 C C . GLY A 1 197 ? 16.922 -14.68 -5.375 1 86 197 GLY A C 1
ATOM 1483 O O . GLY A 1 197 ? 17.781 -13.797 -5.332 1 86 197 GLY A O 1
ATOM 1484 N N . ILE A 1 198 ? 17.062 -15.844 -5.934 1 88.75 198 ILE A N 1
ATOM 1485 C CA . ILE A 1 198 ? 18.141 -16.125 -6.883 1 88.75 198 ILE A CA 1
ATOM 1486 C C . ILE A 1 198 ? 17.578 -16.141 -8.305 1 88.75 198 ILE A C 1
ATOM 1488 O O . ILE A 1 198 ? 17.047 -17.156 -8.75 1 88.75 198 ILE A O 1
ATOM 1492 N N . THR A 1 199 ? 17.688 -15.023 -8.961 1 84.44 199 THR A N 1
ATOM 1493 C CA . THR A 1 199 ? 17.234 -14.836 -10.336 1 84.44 199 THR A CA 1
ATOM 1494 C C . THR A 1 199 ? 18.344 -14.203 -11.18 1 84.44 199 THR A C 1
ATOM 1496 O O . THR A 1 199 ? 19.469 -14.055 -10.719 1 84.44 199 THR A O 1
ATOM 1499 N N . GLU A 1 200 ? 17.984 -13.93 -12.453 1 81.25 200 GLU A N 1
ATOM 1500 C CA . GLU A 1 200 ? 18.922 -13.219 -13.305 1 81.25 200 GLU A CA 1
ATOM 1501 C C . GLU A 1 200 ? 19.219 -11.828 -12.758 1 81.25 200 GLU A C 1
ATOM 1503 O O . GLU A 1 200 ? 20.328 -11.305 -12.945 1 81.25 200 GLU A O 1
ATOM 1508 N N . ASN A 1 201 ? 18.234 -11.305 -12.062 1 77.62 201 ASN A N 1
ATOM 1509 C CA . ASN A 1 201 ? 18.344 -9.914 -11.641 1 77.62 201 ASN A CA 1
ATOM 1510 C C . ASN A 1 201 ? 18.734 -9.805 -10.164 1 77.62 201 ASN A C 1
ATOM 1512 O O . ASN A 1 201 ? 19.172 -8.742 -9.711 1 77.62 201 ASN A O 1
ATOM 1516 N N . ALA A 1 202 ? 18.641 -10.828 -9.43 1 80.31 202 ALA A N 1
ATOM 1517 C CA . ALA A 1 202 ? 18.984 -10.859 -8.008 1 80.31 202 ALA A CA 1
ATOM 1518 C C . ALA A 1 202 ? 19.688 -12.164 -7.645 1 80.31 202 ALA A C 1
ATOM 1520 O O . ALA A 1 202 ? 19.266 -13.242 -8.07 1 80.31 202 ALA A O 1
ATOM 1521 N N . ASN A 1 203 ? 20.75 -12 -6.879 1 86.75 203 ASN A N 1
ATOM 1522 C CA . ASN A 1 203 ? 21.531 -13.188 -6.52 1 86.75 203 ASN A CA 1
ATOM 1523 C C . ASN A 1 203 ? 21.875 -13.188 -5.035 1 86.75 203 ASN A C 1
ATOM 1525 O O . ASN A 1 203 ? 23.062 -13.109 -4.676 1 86.75 203 ASN A O 1
ATOM 1529 N N . PHE A 1 204 ? 20.906 -13.492 -4.234 1 87.38 204 PHE A N 1
ATOM 1530 C CA 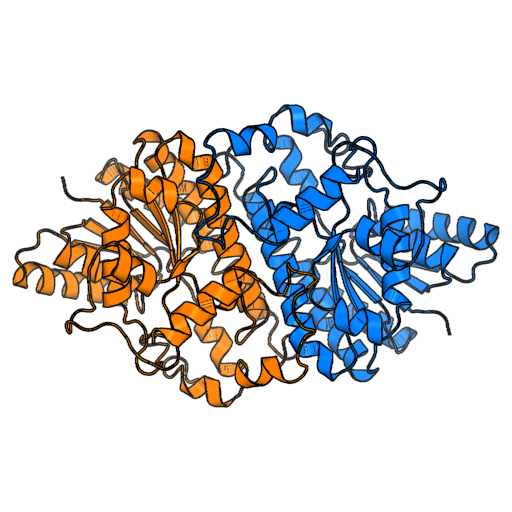. PHE A 1 204 ? 21.125 -13.602 -2.799 1 87.38 204 PHE A CA 1
ATOM 1531 C C . PHE A 1 204 ? 21.594 -15.008 -2.428 1 87.38 204 PHE A C 1
ATOM 1533 O O . PHE A 1 204 ? 20.984 -16 -2.826 1 87.38 204 PHE A O 1
ATOM 1540 N N . PRO A 1 205 ? 22.672 -15.039 -1.654 1 88.56 205 PRO A N 1
ATOM 1541 C CA . PRO A 1 205 ? 23.156 -16.375 -1.277 1 88.56 205 PRO A CA 1
ATOM 1542 C C . PRO A 1 205 ? 22.125 -17.188 -0.508 1 88.56 205 PRO A C 1
ATOM 1544 O O . PRO A 1 205 ? 21.562 -16.703 0.486 1 88.56 205 PRO A O 1
ATOM 1547 N N . GLY A 1 206 ? 21.922 -18.406 -1.017 1 92 206 GLY A N 1
ATOM 1548 C CA . GLY A 1 206 ? 21 -19.312 -0.344 1 92 206 GLY A CA 1
ATOM 1549 C C . GLY A 1 206 ? 19.562 -18.828 -0.382 1 92 206 GLY A C 1
ATOM 1550 O O . GLY A 1 206 ? 18.766 -19.172 0.492 1 92 206 GLY A O 1
ATOM 1551 N N . GLY A 1 207 ? 19.219 -18 -1.333 1 93.88 207 GLY A N 1
ATOM 1552 C CA . GLY A 1 207 ? 17.875 -17.469 -1.477 1 93.88 207 GLY A CA 1
ATOM 1553 C C . GLY A 1 207 ? 16.938 -18.422 -2.17 1 93.88 207 GLY A C 1
ATOM 1554 O O . GLY A 1 207 ? 17.328 -19.531 -2.545 1 93.88 207 GLY A O 1
ATOM 1555 N N . ASP A 1 208 ? 15.656 -18 -2.238 1 95.56 208 ASP A N 1
ATOM 1556 C CA . ASP A 1 208 ? 14.648 -18.797 -2.938 1 95.56 208 ASP A CA 1
ATOM 1557 C C . ASP A 1 208 ? 14.945 -18.859 -4.434 1 95.56 208 ASP A C 1
ATOM 1559 O O . ASP A 1 208 ? 15.234 -17.844 -5.062 1 95.56 208 ASP A O 1
ATOM 1563 N N . THR A 1 209 ? 14.898 -20.031 -4.945 1 96 209 THR A N 1
ATOM 1564 C CA . THR A 1 209 ? 15.008 -20.172 -6.395 1 96 209 THR A CA 1
ATOM 1565 C C . THR A 1 209 ? 13.648 -20.031 -7.059 1 96 209 THR A C 1
ATOM 1567 O O . THR A 1 209 ? 12.609 -20.203 -6.406 1 96 209 THR A O 1
ATOM 1570 N N . PRO A 1 210 ? 13.641 -19.703 -8.367 1 96.31 210 PRO A N 1
ATOM 1571 C CA . PRO A 1 210 ? 12.375 -19.688 -9.094 1 96.31 210 PRO A CA 1
ATOM 1572 C C . PRO A 1 210 ? 11.625 -21.016 -9.016 1 96.31 210 PRO A C 1
ATOM 1574 O O . PRO A 1 210 ? 10.398 -21.031 -8.953 1 96.31 210 PRO A O 1
ATOM 1577 N N . SER A 1 211 ? 12.352 -22.156 -8.992 1 97.06 211 SER A N 1
ATOM 1578 C CA . SER A 1 211 ? 11.719 -23.469 -8.883 1 97.06 211 SER A CA 1
ATOM 1579 C C . SER A 1 211 ? 11.07 -23.656 -7.512 1 97.06 211 SER A C 1
ATOM 1581 O O . SER A 1 211 ? 9.984 -24.219 -7.406 1 97.06 211 SER A O 1
ATOM 1583 N N . TYR A 1 212 ? 11.734 -23.203 -6.48 1 97.94 212 TYR A N 1
ATOM 1584 C CA . TYR A 1 212 ? 11.188 -23.281 -5.129 1 97.94 212 TYR A CA 1
ATOM 1585 C C . TYR A 1 212 ? 9.883 -22.5 -5.023 1 97.94 212 TYR A C 1
ATOM 1587 O O . TYR A 1 212 ? 8.891 -23 -4.488 1 97.94 212 TYR A O 1
ATOM 1595 N N . ALA A 1 213 ? 9.906 -21.281 -5.551 1 97.44 213 ALA A N 1
ATOM 1596 C CA . ALA A 1 213 ? 8.695 -20.469 -5.59 1 97.44 213 ALA A CA 1
ATOM 1597 C C . ALA A 1 213 ? 7.605 -21.156 -6.418 1 97.44 213 ALA A C 1
ATOM 1599 O O . ALA A 1 213 ? 6.426 -21.109 -6.062 1 97.44 213 ALA A O 1
ATOM 1600 N N . GLY A 1 214 ? 8.016 -21.766 -7.555 1 98.38 214 GLY A N 1
ATOM 1601 C CA . GLY A 1 214 ? 7.066 -22.469 -8.391 1 98.38 214 GLY A CA 1
ATOM 1602 C C . GLY A 1 214 ? 6.375 -23.609 -7.676 1 98.38 214 GLY A C 1
ATOM 1603 O O . GLY A 1 214 ? 5.172 -23.828 -7.848 1 98.38 214 GLY A O 1
ATOM 1604 N N . ARG A 1 215 ? 7.078 -24.328 -6.902 1 98.5 215 ARG A N 1
ATOM 1605 C CA . ARG A 1 215 ? 6.492 -25.438 -6.16 1 98.5 215 ARG A CA 1
ATOM 1606 C C . ARG A 1 215 ? 5.547 -24.938 -5.074 1 98.5 215 ARG A C 1
ATOM 1608 O O . ARG A 1 215 ? 4.539 -25.578 -4.773 1 98.5 215 ARG A O 1
ATOM 1615 N N . ALA A 1 216 ? 5.914 -23.781 -4.488 1 98.5 216 ALA A N 1
ATOM 1616 C CA . ALA A 1 216 ? 4.996 -23.172 -3.535 1 98.5 216 ALA A CA 1
ATOM 1617 C C . ALA A 1 216 ? 3.682 -22.781 -4.211 1 98.5 216 ALA A C 1
ATOM 1619 O O . ALA A 1 216 ? 2.604 -23.062 -3.678 1 98.5 216 ALA A O 1
ATOM 1620 N N . VAL A 1 217 ? 3.779 -22.203 -5.383 1 98.69 217 VAL A N 1
ATOM 1621 C CA . VAL A 1 217 ? 2.604 -21.781 -6.145 1 98.69 217 VAL A CA 1
ATOM 1622 C C . VAL A 1 217 ? 1.756 -23 -6.492 1 98.69 217 VAL A C 1
ATOM 1624 O O . VAL A 1 217 ? 0.533 -22.984 -6.336 1 98.69 217 VAL A O 1
ATOM 1627 N N . ALA A 1 218 ? 2.387 -24.047 -6.941 1 98.69 218 ALA A N 1
ATOM 1628 C CA . ALA A 1 218 ? 1.682 -25.281 -7.289 1 98.69 218 ALA A CA 1
ATOM 1629 C C . ALA A 1 218 ? 0.984 -25.875 -6.07 1 98.69 218 ALA A C 1
ATOM 1631 O O . ALA A 1 218 ? -0.151 -26.344 -6.164 1 98.69 218 ALA A O 1
ATOM 1632 N N . ALA A 1 219 ? 1.685 -25.859 -4.945 1 98.62 219 ALA A N 1
ATOM 1633 C CA . ALA A 1 219 ? 1.101 -26.391 -3.715 1 98.62 219 ALA A CA 1
ATOM 1634 C C . ALA A 1 219 ? -0.161 -25.625 -3.332 1 98.62 219 ALA A C 1
ATOM 1636 O O . ALA A 1 219 ? -1.167 -26.219 -2.945 1 98.62 219 ALA A O 1
ATOM 1637 N N . LEU A 1 220 ? -0.093 -24.359 -3.443 1 98.44 220 LEU A N 1
ATOM 1638 C CA . LEU A 1 220 ? -1.238 -23.516 -3.109 1 98.44 220 LEU A CA 1
ATOM 1639 C C . LEU A 1 220 ? -2.379 -23.734 -4.102 1 98.44 220 LEU A C 1
ATOM 1641 O O . LEU A 1 220 ? -3.545 -23.812 -3.705 1 98.44 220 LEU A O 1
ATOM 1645 N N . MET A 1 221 ? -2.082 -23.812 -5.391 1 98.19 221 MET A N 1
ATOM 1646 C CA . MET A 1 221 ? -3.092 -24.047 -6.422 1 98.19 221 MET A CA 1
ATOM 1647 C C . MET A 1 221 ? -3.838 -25.359 -6.168 1 98.19 221 MET A C 1
ATOM 1649 O O . MET A 1 221 ? -5.031 -25.469 -6.457 1 98.19 221 MET A O 1
ATOM 1653 N N . ASN A 1 222 ? -3.166 -26.328 -5.602 1 97.81 222 ASN A N 1
ATOM 1654 C CA . ASN A 1 222 ? -3.729 -27.656 -5.426 1 97.81 222 ASN A CA 1
ATOM 1655 C C . ASN A 1 222 ? -4.207 -27.875 -3.992 1 97.81 222 ASN A C 1
ATOM 1657 O O . ASN A 1 222 ? -4.652 -28.969 -3.643 1 97.81 222 ASN A O 1
ATOM 1661 N N . ALA A 1 223 ? -4.055 -26.906 -3.105 1 97.94 223 ALA A N 1
ATOM 1662 C CA . ALA A 1 223 ? -4.418 -27.031 -1.697 1 97.94 223 ALA A CA 1
ATOM 1663 C C . ALA A 1 223 ? -5.918 -27.266 -1.539 1 97.94 223 ALA A C 1
ATOM 1665 O O . ALA A 1 223 ? -6.707 -26.891 -2.408 1 97.94 223 ALA A O 1
ATOM 1666 N N . SER A 1 224 ? -6.332 -27.859 -0.436 1 97.38 224 SER A N 1
ATOM 1667 C CA . SER A 1 224 ? -7.738 -28.094 -0.133 1 97.38 224 SER A CA 1
ATOM 1668 C C . SER A 1 224 ? -8.477 -26.797 0.136 1 97.38 224 SER A C 1
ATOM 1670 O O . SER A 1 224 ? -7.852 -25.781 0.458 1 97.38 224 SER A O 1
ATOM 1672 N N . GLU A 1 225 ? -9.719 -26.859 -0.009 1 95.31 225 GLU A N 1
ATOM 1673 C CA . GLU A 1 225 ? -10.539 -25.688 0.304 1 95.31 225 GLU A CA 1
ATOM 1674 C C . GLU A 1 225 ? -10.352 -25.266 1.755 1 95.31 225 GLU A C 1
ATOM 1676 O O . GLU A 1 225 ? -10.359 -24.062 2.059 1 95.31 225 GLU A O 1
ATOM 1681 N N . GLU A 1 226 ? -10.25 -26.234 2.654 1 95.5 226 GLU A N 1
ATOM 1682 C CA . GLU A 1 226 ? -10.031 -25.953 4.066 1 95.5 226 GLU A CA 1
ATOM 1683 C C . GLU A 1 226 ? -8.734 -25.172 4.277 1 95.5 226 GLU A C 1
ATOM 1685 O O . GLU A 1 226 ? -8.711 -24.172 4.992 1 95.5 226 GLU A O 1
ATOM 1690 N N . ASP A 1 227 ? -7.711 -25.625 3.65 1 96.62 227 ASP A N 1
ATOM 1691 C CA . ASP A 1 227 ? -6.426 -24.922 3.74 1 96.62 227 ASP A CA 1
ATOM 1692 C C . ASP A 1 227 ? -6.52 -23.516 3.154 1 96.62 227 ASP A C 1
ATOM 1694 O O . ASP A 1 227 ? -6.039 -22.562 3.758 1 96.62 227 ASP A O 1
ATOM 1698 N N . MET A 1 228 ? -7.203 -23.453 2.016 1 96.69 228 MET A N 1
ATOM 1699 C CA . MET A 1 228 ? -7.281 -22.172 1.323 1 96.69 228 MET A CA 1
ATOM 1700 C C . MET A 1 228 ? -8.117 -21.172 2.121 1 96.69 228 MET A C 1
ATOM 1702 O O . MET A 1 228 ? -7.844 -19.969 2.098 1 96.69 228 MET A O 1
ATOM 1706 N N . THR A 1 229 ? -9.062 -21.672 2.844 1 94.88 229 THR A N 1
ATOM 1707 C CA . THR A 1 229 ? -9.891 -20.812 3.68 1 94.88 229 THR A CA 1
ATOM 1708 C C . THR A 1 229 ? -9.047 -20.125 4.754 1 94.88 229 THR A C 1
ATOM 1710 O O . THR A 1 229 ? -9.289 -18.969 5.098 1 94.88 229 THR A O 1
ATOM 1713 N N . THR A 1 230 ? -8.047 -20.781 5.199 1 94.62 230 THR A N 1
ATOM 1714 C CA . THR A 1 230 ? -7.195 -20.234 6.25 1 94.62 230 THR A CA 1
ATOM 1715 C C . THR A 1 230 ? -6.117 -19.328 5.652 1 94.62 230 THR A C 1
ATOM 1717 O O . THR A 1 230 ? -5.691 -18.359 6.285 1 94.62 230 THR A O 1
ATOM 1720 N N . LEU A 1 231 ? -5.766 -19.562 4.441 1 96.44 231 LEU A N 1
ATOM 1721 C CA . LEU A 1 231 ? -4.602 -18.891 3.867 1 96.44 231 LEU A CA 1
ATOM 1722 C C . LEU A 1 231 ? -5.023 -17.688 3.037 1 96.44 231 LEU A C 1
ATOM 1724 O O . LEU A 1 231 ? -4.25 -16.734 2.873 1 96.44 231 LEU A O 1
ATOM 1728 N N . THR A 1 232 ? -6.258 -17.719 2.473 1 97.88 232 THR A N 1
ATOM 1729 C CA . THR A 1 232 ? -6.688 -16.656 1.572 1 97.88 232 THR A CA 1
ATOM 1730 C C . THR A 1 232 ? -6.602 -15.297 2.262 1 97.88 232 THR A C 1
ATOM 1732 O O . THR A 1 232 ? -6.887 -15.188 3.455 1 97.88 232 THR A O 1
ATOM 1735 N N . GLY A 1 233 ? -6.078 -14.297 1.562 1 96.38 233 GLY A N 1
ATOM 1736 C CA . GLY A 1 233 ? -5.949 -12.93 2.043 1 96.38 233 GLY A CA 1
ATOM 1737 C C . GLY A 1 233 ? -4.656 -12.68 2.797 1 96.38 233 GLY A C 1
ATOM 1738 O O . GLY A 1 233 ? -4.383 -11.555 3.211 1 96.38 233 GLY A O 1
ATOM 1739 N N . LYS A 1 234 ? -3.855 -13.734 2.963 1 95.5 234 LYS A N 1
ATOM 1740 C CA . LYS A 1 234 ? -2.676 -13.602 3.812 1 95.5 234 LYS A CA 1
ATOM 1741 C C . LYS A 1 234 ? -1.409 -13.453 2.973 1 95.5 234 LYS A C 1
ATOM 1743 O O . LYS A 1 234 ? -1.396 -13.805 1.791 1 95.5 234 LYS A O 1
ATOM 1748 N N . VAL A 1 235 ? -0.44 -12.812 3.578 1 95.38 235 VAL A N 1
ATOM 1749 C CA . VAL A 1 235 ? 0.929 -12.82 3.074 1 95.38 235 VAL A CA 1
ATOM 1750 C C . VAL A 1 235 ? 1.675 -14.031 3.631 1 95.38 235 VAL A C 1
ATOM 1752 O O . VAL A 1 235 ? 1.829 -14.172 4.848 1 95.38 235 VAL A O 1
ATOM 1755 N N . ILE A 1 236 ? 2.182 -14.883 2.74 1 95.94 236 ILE A N 1
ATOM 1756 C CA . ILE A 1 236 ? 2.752 -16.141 3.199 1 95.94 236 ILE A CA 1
ATOM 1757 C C . ILE A 1 236 ? 4.164 -16.312 2.641 1 95.94 236 ILE A C 1
ATOM 1759 O O . ILE A 1 236 ? 4.395 -16.094 1.449 1 95.94 236 ILE A O 1
ATOM 1763 N N . GLN A 1 237 ? 5.098 -16.703 3.492 1 95.94 237 GLN A N 1
ATOM 1764 C CA . GLN A 1 237 ? 6.469 -16.969 3.064 1 95.94 237 GLN A CA 1
ATOM 1765 C C . GLN A 1 237 ? 6.578 -18.312 2.35 1 95.94 237 GLN A C 1
ATOM 1767 O O . GLN A 1 237 ? 5.895 -19.266 2.713 1 95.94 237 GLN A O 1
ATOM 1772 N N . THR A 1 238 ? 7.477 -18.375 1.338 1 97 238 THR A N 1
ATOM 1773 C CA . THR A 1 238 ? 7.652 -19.625 0.587 1 97 238 THR A CA 1
ATOM 1774 C C . THR A 1 238 ? 7.973 -20.781 1.526 1 97 238 THR A C 1
ATOM 1776 O O . THR A 1 238 ? 7.43 -21.875 1.374 1 97 238 THR A O 1
ATOM 1779 N N . ARG A 1 239 ? 8.781 -20.516 2.48 1 97.19 239 ARG A N 1
ATOM 1780 C CA . ARG A 1 239 ? 9.18 -21.547 3.428 1 97.19 239 ARG A CA 1
ATOM 1781 C C . ARG A 1 239 ? 7.992 -22.031 4.242 1 97.19 239 ARG A C 1
ATOM 1783 O O . ARG A 1 239 ? 7.887 -23.234 4.547 1 97.19 239 ARG A O 1
ATOM 1790 N N . GLU A 1 240 ? 7.145 -21.188 4.641 1 96.56 240 GLU A N 1
ATOM 1791 C CA . GLU A 1 240 ? 5.949 -21.562 5.391 1 96.56 240 GLU A CA 1
ATOM 1792 C C . GLU A 1 240 ? 5.047 -22.484 4.57 1 96.56 240 GLU A C 1
ATOM 1794 O O . GLU A 1 240 ? 4.453 -23.406 5.113 1 96.56 240 GLU A O 1
ATOM 1799 N N . VAL A 1 241 ? 4.926 -22.203 3.264 1 97.81 241 VAL A N 1
ATOM 1800 C CA . VAL A 1 241 ? 4.156 -23.062 2.371 1 97.81 241 VAL A CA 1
ATOM 1801 C C . VAL A 1 241 ? 4.82 -24.438 2.281 1 97.81 241 VAL A C 1
ATOM 1803 O O . VAL A 1 241 ? 4.145 -25.453 2.365 1 97.81 241 VAL A O 1
ATOM 1806 N N . ALA A 1 242 ? 6.145 -24.406 2.109 1 98.38 242 ALA A N 1
ATOM 1807 C CA . ALA A 1 242 ? 6.891 -25.656 2.006 1 98.38 242 ALA A CA 1
ATOM 1808 C C . ALA A 1 242 ? 6.699 -26.516 3.252 1 98.38 242 ALA A C 1
ATOM 1810 O O . ALA A 1 242 ? 6.516 -27.734 3.15 1 98.38 242 ALA A O 1
ATOM 1811 N N . ASP A 1 243 ? 6.77 -25.906 4.402 1 97.5 243 ASP A N 1
ATOM 1812 C CA . ASP A 1 243 ? 6.602 -26.625 5.664 1 97.5 243 ASP A CA 1
ATOM 1813 C C . ASP A 1 243 ? 5.188 -27.188 5.789 1 97.5 243 ASP A C 1
ATOM 1815 O O . ASP A 1 243 ? 5 -28.312 6.266 1 97.5 243 ASP A O 1
ATOM 1819 N N . LYS A 1 244 ? 4.234 -26.453 5.395 1 97.06 244 LYS A N 1
ATOM 1820 C CA . LYS A 1 244 ? 2.838 -26.844 5.527 1 97.06 244 LYS A CA 1
ATOM 1821 C C . LYS A 1 244 ? 2.504 -28 4.582 1 97.06 244 LYS A C 1
ATOM 1823 O O . LYS A 1 244 ? 1.778 -28.922 4.953 1 97.06 244 LYS A O 1
ATOM 1828 N N . PHE A 1 245 ? 3.027 -27.984 3.332 1 97.88 245 PHE A N 1
ATOM 1829 C CA . PHE A 1 245 ? 2.562 -28.922 2.316 1 97.88 245 PHE A CA 1
ATOM 1830 C C . PHE A 1 245 ? 3.633 -29.969 2.008 1 97.88 245 PHE A C 1
ATOM 1832 O O . PHE A 1 245 ? 3.404 -30.891 1.216 1 97.88 245 PHE A O 1
ATOM 1839 N N . GLY A 1 246 ? 4.781 -29.812 2.551 1 97.38 246 GLY A N 1
ATOM 1840 C CA . GLY A 1 246 ? 5.789 -30.859 2.512 1 97.38 246 GLY A CA 1
ATOM 1841 C C . GLY A 1 246 ? 6.527 -30.922 1.188 1 97.38 246 GLY A C 1
ATOM 1842 O O . GLY A 1 246 ? 6.527 -31.969 0.522 1 97.38 246 GLY A O 1
ATOM 1843 N N . PHE A 1 247 ? 7.215 -29.953 0.761 1 98 247 PHE A N 1
ATOM 1844 C CA . PHE A 1 247 ? 8.078 -30 -0.412 1 98 247 PHE A CA 1
ATOM 1845 C C . PHE A 1 247 ? 9.406 -29.297 -0.133 1 98 247 PHE A C 1
ATOM 1847 O O . PHE A 1 247 ? 9.539 -28.578 0.861 1 98 247 PHE A O 1
ATOM 1854 N N . THR A 1 248 ? 10.398 -29.562 -0.918 1 98 248 THR A N 1
ATOM 1855 C CA . THR A 1 248 ? 11.703 -28.906 -0.923 1 98 248 THR A CA 1
ATOM 1856 C C . THR A 1 248 ? 12 -28.312 -2.299 1 98 248 THR A C 1
ATOM 1858 O O . THR A 1 248 ? 11.172 -28.391 -3.207 1 98 248 THR A O 1
ATOM 1861 N N . ASP A 1 249 ? 13.125 -27.641 -2.453 1 96.81 249 ASP A N 1
ATOM 1862 C CA . ASP A 1 249 ? 13.562 -27.219 -3.777 1 96.81 249 ASP A CA 1
ATOM 1863 C C . ASP A 1 249 ? 13.984 -28.406 -4.629 1 96.81 249 ASP A C 1
ATOM 1865 O O . ASP A 1 249 ? 13.914 -29.562 -4.184 1 96.81 249 ASP A O 1
ATOM 1869 N N . VAL A 1 250 ? 14.375 -28.188 -5.809 1 92.5 250 VAL A N 1
ATOM 1870 C CA . VAL A 1 250 ? 14.641 -29.234 -6.789 1 92.5 250 VAL A CA 1
ATOM 1871 C C . VAL A 1 250 ? 15.859 -30.047 -6.355 1 92.5 250 VAL A C 1
ATOM 1873 O O . VAL A 1 250 ? 16.016 -31.203 -6.742 1 92.5 250 VAL A O 1
ATOM 1876 N N . ASP A 1 251 ? 16.719 -29.453 -5.516 1 93.88 251 ASP A N 1
ATOM 1877 C CA . ASP A 1 251 ? 17.906 -30.188 -5.059 1 93.88 251 ASP A CA 1
ATOM 1878 C C . ASP A 1 251 ? 17.609 -30.953 -3.775 1 93.88 251 ASP A C 1
ATOM 1880 O O . ASP A 1 251 ? 18.516 -31.531 -3.168 1 93.88 251 ASP A O 1
ATOM 1884 N N . GLY A 1 252 ? 16.406 -30.922 -3.355 1 96.75 252 GLY A N 1
ATOM 1885 C CA . GLY A 1 252 ? 15.992 -31.703 -2.201 1 96.75 252 GLY A CA 1
ATOM 1886 C C . GLY A 1 252 ? 16.219 -30.984 -0.884 1 96.75 252 GLY A C 1
ATOM 1887 O O . GLY A 1 252 ? 16.016 -31.562 0.186 1 96.75 252 GLY A O 1
ATOM 1888 N N . LYS A 1 253 ? 16.562 -29.766 -0.97 1 97.19 253 LYS A N 1
ATOM 1889 C CA . LYS A 1 253 ? 16.859 -29 0.237 1 97.19 253 LYS A CA 1
ATOM 1890 C C . LYS A 1 253 ? 16.016 -27.719 0.281 1 97.19 253 LYS A C 1
ATOM 1892 O O . LYS A 1 253 ? 15.484 -27.281 -0.741 1 97.19 253 LYS A O 1
ATOM 1897 N N . HIS A 1 254 ? 15.852 -27.203 1.508 1 97.5 254 HIS A N 1
ATOM 1898 C CA . HIS A 1 254 ? 15.305 -25.859 1.655 1 97.5 254 HIS A CA 1
ATOM 1899 C C . HIS A 1 254 ? 16.391 -24.797 1.521 1 97.5 254 HIS A C 1
ATOM 1901 O O . HIS A 1 254 ? 17.516 -25 1.991 1 97.5 254 HIS A O 1
ATOM 1907 N N . PRO A 1 255 ? 16.031 -23.688 0.878 1 96.56 255 PRO A N 1
ATOM 1908 C CA . PRO A 1 255 ? 16.969 -22.562 0.937 1 96.56 255 PRO A CA 1
ATOM 1909 C C . PRO A 1 255 ? 17.406 -22.234 2.363 1 96.56 255 PRO A C 1
ATOM 1911 O O . PRO A 1 255 ? 16.578 -22.266 3.283 1 96.56 255 PRO A O 1
ATOM 1914 N N . ASP A 1 256 ? 18.688 -21.938 2.568 1 95.5 256 ASP A N 1
ATOM 1915 C CA . ASP A 1 256 ? 19.219 -21.75 3.916 1 95.5 256 ASP A CA 1
ATOM 1916 C C . ASP A 1 256 ? 20.281 -20.656 3.939 1 95.5 256 ASP A C 1
ATOM 1918 O O . ASP A 1 256 ? 21.391 -20.859 4.449 1 95.5 256 ASP A O 1
ATOM 1922 N N . GLY A 1 257 ? 20.031 -19.562 3.365 1 93.94 257 GLY A N 1
ATOM 1923 C CA . GLY A 1 257 ? 20.891 -18.391 3.395 1 93.94 257 GLY A CA 1
ATOM 1924 C C . GLY A 1 257 ? 20.547 -17.422 4.52 1 93.94 257 GLY A C 1
ATOM 1925 O O . GLY A 1 257 ? 19.734 -17.734 5.387 1 93.94 257 GLY A O 1
ATOM 1926 N N . PRO A 1 258 ? 21.219 -16.281 4.539 1 90.94 258 PRO A N 1
ATOM 1927 C CA . PRO A 1 258 ? 21.031 -15.289 5.605 1 90.94 258 PRO A CA 1
ATOM 1928 C C . PRO A 1 258 ? 19.578 -14.812 5.723 1 90.94 258 PRO A C 1
ATOM 1930 O O . PRO A 1 258 ? 19.125 -14.453 6.816 1 90.94 258 PRO A O 1
ATOM 1933 N N . PHE A 1 259 ? 18.797 -14.906 4.648 1 89.81 259 PHE A N 1
ATOM 1934 C CA . PHE A 1 259 ? 17.438 -14.398 4.648 1 89.81 259 PHE A CA 1
ATOM 1935 C C . PHE A 1 259 ? 16.438 -15.547 4.547 1 89.81 259 PHE A C 1
ATOM 1937 O O . PHE A 1 259 ? 15.227 -15.32 4.484 1 89.81 259 PHE A O 1
ATOM 1944 N N . THR A 1 260 ? 16.891 -16.781 4.512 1 94.44 260 THR A N 1
ATOM 1945 C CA . THR A 1 260 ? 15.992 -17.891 4.246 1 94.44 260 THR A CA 1
ATOM 1946 C C . THR A 1 260 ? 16.141 -18.984 5.309 1 94.44 260 THR A C 1
ATOM 1948 O O . THR A 1 260 ? 15.375 -19.938 5.344 1 94.44 260 THR A O 1
ATOM 1951 N N . ASN A 1 261 ? 17.156 -18.844 6.176 1 95.56 261 ASN A N 1
ATOM 1952 C CA . ASN A 1 261 ? 17.297 -19.812 7.254 1 95.56 261 ASN A CA 1
ATOM 1953 C C . ASN A 1 261 ? 16.141 -19.703 8.242 1 95.56 261 ASN A C 1
ATOM 1955 O O . ASN A 1 261 ? 15.367 -18.75 8.211 1 95.56 261 ASN A O 1
ATOM 1959 N N . PRO A 1 262 ? 15.992 -20.719 9.086 1 95.19 262 PRO A N 1
ATOM 1960 C CA . PRO A 1 262 ? 14.836 -20.766 9.977 1 95.19 262 PRO A CA 1
ATOM 1961 C C . PRO A 1 262 ? 14.719 -19.516 10.859 1 95.19 262 PRO A C 1
ATOM 1963 O O . PRO A 1 262 ? 13.617 -19.031 11.102 1 95.19 262 PRO A O 1
ATOM 1966 N N . ASP A 1 263 ? 15.812 -19.047 11.336 1 96.06 263 ASP A N 1
ATOM 1967 C CA . ASP A 1 263 ? 15.781 -17.859 12.172 1 96.06 263 ASP A CA 1
ATOM 1968 C C . ASP A 1 263 ? 15.281 -16.641 11.391 1 96.06 263 ASP A C 1
ATOM 1970 O O . ASP A 1 263 ? 14.516 -15.836 11.906 1 96.06 263 ASP A O 1
ATOM 1974 N N . ALA A 1 264 ? 15.758 -16.516 10.18 1 93.31 264 ALA A N 1
ATOM 1975 C CA . ALA A 1 264 ? 15.328 -15.422 9.312 1 93.31 264 ALA A CA 1
ATOM 1976 C C . ALA A 1 264 ? 13.836 -15.508 9.016 1 93.31 264 ALA A C 1
ATOM 1978 O O . ALA A 1 264 ? 13.133 -14.5 9.016 1 93.31 264 ALA A O 1
ATOM 1979 N N . ILE A 1 265 ? 13.383 -16.719 8.773 1 94.62 265 ILE A N 1
ATOM 1980 C CA . ILE A 1 265 ? 11.977 -16.953 8.477 1 94.62 265 ILE A CA 1
ATOM 1981 C C . ILE A 1 265 ? 11.125 -16.562 9.68 1 94.62 265 ILE A C 1
ATOM 1983 O O . ILE A 1 265 ? 10.125 -15.859 9.547 1 94.62 265 ILE A O 1
ATOM 1987 N N . ALA A 1 266 ? 11.539 -17.016 10.828 1 95.25 266 ALA A N 1
ATOM 1988 C CA . ALA A 1 266 ? 10.82 -16.688 12.055 1 95.25 266 ALA A CA 1
ATOM 1989 C C . ALA A 1 266 ? 10.859 -15.188 12.328 1 95.25 266 ALA A C 1
ATOM 1991 O O . ALA A 1 266 ? 9.875 -14.609 12.812 1 95.25 266 ALA A O 1
ATOM 1992 N N . GLY A 1 267 ? 11.984 -14.594 12.094 1 93.06 267 GLY A N 1
ATOM 1993 C CA . GLY A 1 267 ? 12.133 -13.164 12.297 1 93.06 267 GLY A CA 1
ATOM 1994 C C . GLY A 1 267 ? 11.203 -12.344 11.422 1 93.06 267 GLY A C 1
ATOM 1995 O O . GLY A 1 267 ? 10.609 -11.367 11.883 1 93.06 267 GLY A O 1
ATOM 1996 N N . MET A 1 268 ? 11.078 -12.711 10.188 1 92.25 268 MET A N 1
ATOM 1997 C CA . MET A 1 268 ? 10.18 -12.008 9.281 1 92.25 268 MET A CA 1
ATOM 1998 C C . MET A 1 268 ? 8.727 -12.164 9.711 1 92.25 268 MET A C 1
ATOM 2000 O O . MET A 1 268 ? 7.957 -11.203 9.672 1 92.25 268 MET A O 1
ATOM 2004 N N . ARG A 1 269 ? 8.328 -13.344 10.117 1 93.5 269 ARG A N 1
ATOM 2005 C CA . ARG A 1 269 ? 6.973 -13.547 10.617 1 93.5 269 ARG A CA 1
ATOM 2006 C C . ARG A 1 269 ? 6.715 -12.688 11.852 1 93.5 269 ARG A C 1
ATOM 2008 O O . ARG A 1 269 ? 5.625 -12.125 12 1 93.5 269 ARG A O 1
ATOM 2015 N N . LYS A 1 270 ? 7.711 -12.609 12.711 1 91.88 270 LYS A N 1
ATOM 2016 C CA . LYS A 1 270 ? 7.578 -11.742 13.883 1 91.88 270 LYS A CA 1
ATOM 2017 C C . LYS A 1 270 ? 7.352 -10.289 13.469 1 91.88 270 LYS A C 1
ATOM 2019 O O . LYS A 1 270 ? 6.52 -9.602 14.055 1 91.88 270 LYS A O 1
ATOM 2024 N N . ALA A 1 271 ? 8.086 -9.836 12.492 1 89.56 271 ALA A N 1
ATOM 2025 C CA . ALA A 1 271 ? 7.93 -8.469 11.992 1 89.56 271 ALA A CA 1
ATOM 2026 C C . ALA A 1 271 ? 6.535 -8.258 11.414 1 89.56 271 ALA A C 1
ATOM 2028 O O . ALA A 1 271 ? 5.934 -7.199 11.602 1 89.56 271 ALA A O 1
ATOM 2029 N N . MET A 1 272 ? 6.043 -9.258 10.703 1 90.69 272 MET A N 1
ATOM 2030 C CA . MET A 1 272 ? 4.711 -9.172 10.109 1 90.69 272 MET A CA 1
ATOM 2031 C C . MET A 1 272 ? 3.633 -9.133 11.188 1 90.69 272 MET A C 1
ATOM 2033 O O . MET A 1 272 ? 2.602 -8.484 11.016 1 90.69 272 MET A O 1
ATOM 2037 N N . ARG A 1 273 ? 3.922 -9.758 12.273 1 89.25 273 ARG A N 1
ATOM 2038 C CA . ARG A 1 273 ? 2.969 -9.773 13.383 1 89.25 273 ARG A CA 1
ATOM 2039 C C . ARG A 1 273 ? 2.971 -8.445 14.125 1 89.25 273 ARG A C 1
ATOM 2041 O O . ARG A 1 273 ? 2.004 -8.109 14.812 1 89.25 273 ARG A O 1
ATOM 2048 N N . ASN A 1 274 ? 4.074 -7.773 13.984 1 88.88 274 ASN A N 1
ATOM 2049 C CA . ASN A 1 274 ? 4.223 -6.477 14.633 1 88.88 274 ASN A CA 1
ATOM 2050 C C . ASN A 1 274 ? 4.758 -5.422 13.672 1 88.88 274 ASN A C 1
ATOM 2052 O O . ASN A 1 274 ? 5.848 -4.883 13.875 1 88.88 274 ASN A O 1
ATOM 2056 N N . PRO A 1 275 ? 3.969 -5.109 12.68 1 88.69 275 PRO A N 1
ATOM 2057 C CA . PRO A 1 275 ? 4.492 -4.113 11.742 1 88.69 275 PRO A CA 1
ATOM 2058 C C . PRO A 1 275 ? 4.789 -2.773 12.406 1 88.69 275 PRO A C 1
ATOM 2060 O O . PRO A 1 275 ? 3.912 -2.191 13.055 1 88.69 275 PRO A O 1
ATOM 2063 N N . PRO A 1 276 ? 5.902 -2.256 12.195 1 87.44 276 PRO A N 1
ATOM 2064 C CA . PRO A 1 276 ? 6.34 -1.08 12.953 1 87.44 276 PRO A CA 1
ATOM 2065 C C . PRO A 1 276 ? 5.449 0.138 12.719 1 87.44 276 PRO A C 1
ATOM 2067 O O . PRO A 1 276 ? 5.285 0.969 13.617 1 87.44 276 PRO A O 1
ATOM 2070 N N . HIS A 1 277 ? 4.898 0.292 11.539 1 90.44 277 HIS A N 1
ATOM 2071 C CA . HIS A 1 277 ? 4.133 1.495 11.234 1 90.44 277 HIS A CA 1
ATOM 2072 C C . HIS A 1 277 ? 2.723 1.409 11.812 1 90.44 277 HIS A C 1
ATOM 2074 O O . HIS A 1 277 ? 2.008 2.412 11.867 1 90.44 277 HIS A O 1
ATOM 2080 N N . LEU A 1 278 ? 2.322 0.25 12.258 1 90.38 278 LEU A N 1
ATOM 2081 C CA . LEU A 1 278 ? 0.949 0.084 12.719 1 90.38 278 LEU A CA 1
ATOM 2082 C C . LEU A 1 278 ? 0.903 -0.108 14.234 1 90.38 278 LEU A C 1
ATOM 2084 O O . LEU A 1 278 ? -0.162 -0.005 14.844 1 90.38 278 LEU A O 1
ATOM 2088 N N . ASN A 1 279 ? 2.01 -0.333 14.836 1 89.38 279 ASN A N 1
ATOM 2089 C CA . ASN A 1 279 ? 2.053 -0.622 16.266 1 89.38 279 ASN A CA 1
ATOM 2090 C C . ASN A 1 279 ? 2.736 0.5 17.047 1 89.38 279 ASN A C 1
ATOM 2092 O O . ASN A 1 279 ? 3.949 0.683 16.938 1 89.38 279 ASN A O 1
ATOM 2096 N N . LEU A 1 280 ? 2.039 1.145 17.922 1 89.31 280 LEU A N 1
ATOM 2097 C CA . LEU A 1 280 ? 2.551 2.289 18.672 1 89.31 280 LEU A CA 1
ATOM 2098 C C . LEU A 1 280 ? 3.641 1.859 19.641 1 89.31 280 LEU A C 1
ATOM 2100 O O . LEU A 1 280 ? 4.457 2.68 20.078 1 89.31 280 LEU A O 1
ATOM 2104 N N . ASP A 1 281 ? 3.623 0.57 19.984 1 87.69 281 ASP A N 1
ATOM 2105 C CA . ASP A 1 281 ? 4.578 0.077 20.969 1 87.69 281 ASP A CA 1
ATOM 2106 C C . ASP A 1 281 ? 5.867 -0.397 20.297 1 87.69 281 ASP A C 1
ATOM 2108 O O . ASP A 1 281 ? 6.797 -0.838 20.969 1 87.69 281 ASP A O 1
ATOM 2112 N N . SER A 1 282 ? 5.871 -0.372 18.969 1 88.25 282 SER A N 1
ATOM 2113 C CA . SER A 1 282 ? 7.113 -0.709 18.281 1 88.25 282 SER A CA 1
ATOM 2114 C C . SER A 1 282 ? 8.242 0.232 18.688 1 88.25 282 SER A C 1
ATOM 2116 O O . SER A 1 282 ? 8.008 1.41 18.953 1 88.25 282 SER A O 1
ATOM 2118 N N . PRO A 1 283 ? 9.484 -0.293 18.719 1 88.75 283 PRO A N 1
ATOM 2119 C CA . PRO A 1 283 ? 10.609 0.578 19.062 1 88.75 283 PRO A CA 1
ATOM 2120 C C . PRO A 1 283 ? 10.727 1.782 18.125 1 88.75 283 PRO A C 1
ATOM 2122 O O . PRO A 1 283 ? 10.305 1.718 16.969 1 88.75 283 PRO A O 1
ATOM 2125 N N . PRO A 1 284 ? 11.297 2.852 18.719 1 92.06 284 PRO A N 1
ATOM 2126 C CA . PRO A 1 284 ? 11.547 4.004 17.844 1 92.06 284 PRO A CA 1
ATOM 2127 C C . PRO A 1 284 ? 12.422 3.656 16.641 1 92.06 284 PRO A C 1
ATOM 2129 O O . PRO A 1 284 ? 13.203 2.703 16.688 1 92.06 284 PRO A O 1
ATOM 2132 N N . ILE A 1 285 ? 12.242 4.379 15.617 1 92.56 285 ILE A N 1
ATOM 2133 C CA . ILE A 1 285 ? 13.023 4.203 14.398 1 92.56 285 ILE A CA 1
ATOM 2134 C C . ILE A 1 285 ? 14.508 4.438 14.703 1 92.56 285 ILE A C 1
ATOM 2136 O O . ILE A 1 285 ? 14.867 5.453 15.305 1 92.56 285 ILE A O 1
ATOM 2140 N N . ASP A 1 286 ? 15.312 3.459 14.375 1 90.88 286 ASP A N 1
ATOM 2141 C CA . ASP A 1 286 ? 16.766 3.617 14.406 1 90.88 286 ASP A CA 1
ATOM 2142 C C . ASP A 1 286 ? 17.25 4.492 13.258 1 90.88 286 ASP A C 1
ATOM 2144 O O . ASP A 1 286 ? 17.125 4.117 12.086 1 90.88 286 ASP A O 1
ATOM 2148 N N . PRO A 1 287 ? 17.859 5.617 13.586 1 90.12 287 PRO A N 1
ATOM 2149 C CA . PRO A 1 287 ? 18.266 6.539 12.523 1 90.12 287 PRO A CA 1
ATOM 2150 C C . PRO A 1 287 ? 19.25 5.895 11.539 1 90.12 287 PRO A C 1
ATOM 2152 O O . PRO A 1 287 ? 19.359 6.359 10.398 1 90.12 287 PRO A O 1
ATOM 2155 N N . ASP A 1 288 ? 19.891 4.785 11.938 1 89.44 288 ASP A N 1
ATOM 2156 C CA . ASP A 1 288 ? 20.875 4.137 11.07 1 89.44 288 ASP A CA 1
ATOM 2157 C C . ASP A 1 288 ? 20.328 2.818 10.523 1 89.44 288 ASP A C 1
ATOM 2159 O O . ASP A 1 288 ? 20.969 2.18 9.68 1 89.44 288 ASP A O 1
ATOM 2163 N N . GLY A 1 289 ? 19.172 2.426 10.945 1 85.94 289 GLY A N 1
ATOM 2164 C CA . GLY A 1 289 ? 18.656 1.104 10.641 1 85.94 289 GLY A CA 1
ATOM 2165 C C . GLY A 1 289 ? 18.422 0.879 9.156 1 85.94 289 GLY A C 1
ATOM 2166 O O . GLY A 1 289 ? 18.578 -0.237 8.664 1 85.94 289 GLY A O 1
ATOM 2167 N N . TRP A 1 290 ? 18.078 1.967 8.484 1 86.38 290 TRP A N 1
ATOM 2168 C CA . TRP A 1 290 ? 17.703 1.845 7.082 1 86.38 290 TRP A CA 1
ATOM 2169 C C . TRP A 1 290 ? 18.938 1.74 6.199 1 86.38 290 TRP A C 1
ATOM 2171 O O . TRP A 1 290 ? 18.875 1.219 5.082 1 86.38 290 TRP A O 1
ATOM 2181 N N . LYS A 1 291 ? 20.078 2.102 6.613 1 88 291 LYS A N 1
ATOM 2182 C CA . LYS A 1 291 ? 21.281 2.277 5.785 1 88 291 LYS A CA 1
ATOM 2183 C C . LYS A 1 291 ? 21.797 0.936 5.285 1 88 291 LYS A C 1
ATOM 2185 O O . LYS A 1 291 ? 22.266 0.828 4.148 1 88 291 LYS A O 1
ATOM 2190 N N . SER A 1 292 ? 21.688 -0.037 6.156 1 82.81 292 SER A N 1
ATOM 2191 C CA . SER A 1 292 ? 22.203 -1.341 5.742 1 82.81 292 SER A CA 1
ATOM 2192 C C . SER A 1 292 ? 21.359 -1.933 4.621 1 82.81 292 SER A C 1
ATOM 2194 O O . SER A 1 292 ? 21.859 -2.68 3.781 1 82.81 292 SER A O 1
ATOM 2196 N N . MET A 1 293 ? 20.109 -1.536 4.555 1 83.5 293 MET A N 1
ATOM 2197 C CA . MET A 1 293 ? 19.188 -2.082 3.566 1 83.5 293 MET A CA 1
ATOM 2198 C C . MET A 1 293 ? 19.156 -1.213 2.314 1 83.5 293 MET A C 1
ATOM 2200 O O . MET A 1 293 ? 18.438 -1.519 1.359 1 83.5 293 MET A O 1
ATOM 2204 N N . ASN A 1 294 ? 19.797 -0.106 2.363 1 86.75 294 ASN A N 1
ATOM 2205 C CA . ASN A 1 294 ? 19.938 0.806 1.231 1 86.75 294 ASN A CA 1
ATOM 2206 C C . ASN A 1 294 ? 21.391 1.204 1.004 1 86.75 294 ASN A C 1
ATOM 2208 O O . ASN A 1 294 ? 21.688 2.375 0.76 1 86.75 294 ASN A O 1
ATOM 2212 N N . ALA A 1 295 ? 22.25 0.25 1.209 1 82.88 295 ALA A N 1
ATOM 2213 C CA . ALA A 1 295 ? 23.688 0.513 1.075 1 82.88 295 ALA A CA 1
ATOM 2214 C C . ALA A 1 295 ? 24.141 0.36 -0.373 1 82.88 295 ALA A C 1
ATOM 2216 O O . ALA A 1 295 ? 23.594 -0.456 -1.119 1 82.88 295 ALA A O 1
ATOM 2217 N N . GLU A 1 296 ? 25.141 1.072 -0.743 1 78 296 GLU A N 1
ATOM 2218 C CA . GLU A 1 296 ? 25.703 0.987 -2.086 1 78 296 GLU A CA 1
ATOM 2219 C C . GLU A 1 296 ? 26.156 -0.435 -2.408 1 78 296 GLU A C 1
ATOM 2221 O O . GLU A 1 296 ? 25.969 -0.911 -3.529 1 78 296 GLU A O 1
ATOM 2226 N N . GLY A 1 297 ? 26.656 -1.135 -1.475 1 76.56 297 GLY A N 1
ATOM 2227 C CA . GLY A 1 297 ? 27.141 -2.494 -1.677 1 76.56 297 GLY A CA 1
ATOM 2228 C C . GLY A 1 297 ? 26.016 -3.482 -1.945 1 76.56 297 GLY A C 1
ATOM 2229 O O . GLY A 1 297 ? 26.25 -4.566 -2.484 1 76.56 297 GLY A O 1
ATOM 2230 N N . PHE A 1 298 ? 24.828 -3.033 -1.627 1 78.5 298 PHE A N 1
ATOM 2231 C CA . PHE A 1 298 ? 23.688 -3.902 -1.862 1 78.5 298 PHE A CA 1
ATOM 2232 C C . PHE A 1 298 ? 23.438 -4.09 -3.355 1 78.5 298 PHE A C 1
ATOM 2234 O O . PHE A 1 298 ? 22.828 -5.078 -3.773 1 78.5 298 PHE A O 1
ATOM 2241 N N . ALA A 1 299 ? 23.953 -3.174 -4.129 1 75.69 299 ALA A N 1
ATOM 2242 C CA . ALA A 1 299 ? 23.828 -3.242 -5.582 1 75.69 299 ALA A CA 1
ATOM 2243 C C . ALA A 1 299 ? 24.5 -4.496 -6.129 1 75.69 299 ALA A C 1
ATOM 2245 O O . ALA A 1 299 ? 24.109 -5.004 -7.184 1 75.69 299 ALA A O 1
ATOM 2246 N N . ASP A 1 300 ? 25.438 -5.051 -5.367 1 78.25 300 ASP A N 1
ATOM 2247 C CA . ASP A 1 300 ? 26.188 -6.227 -5.809 1 78.25 300 ASP A CA 1
ATOM 2248 C C . ASP A 1 300 ? 25.297 -7.473 -5.801 1 78.25 300 ASP A C 1
ATOM 2250 O O . ASP A 1 300 ? 25.609 -8.461 -6.465 1 78.25 300 ASP A O 1
ATOM 2254 N N . MET A 1 301 ? 24.25 -7.359 -5.055 1 77.44 301 MET A N 1
ATOM 2255 C CA . MET A 1 301 ? 23.312 -8.484 -4.977 1 77.44 301 MET A CA 1
ATOM 2256 C C . MET A 1 301 ? 22.391 -8.516 -6.199 1 77.44 301 MET A C 1
ATOM 2258 O O . MET A 1 301 ? 21.656 -9.484 -6.398 1 77.44 301 MET A O 1
ATOM 2262 N N . PHE A 1 302 ? 22.516 -7.461 -7.027 1 75.94 302 PHE A N 1
ATOM 2263 C CA . PHE A 1 302 ? 21.672 -7.352 -8.203 1 75.94 302 PHE A CA 1
ATOM 2264 C C . PHE A 1 302 ? 22.5 -7.285 -9.477 1 75.94 302 PHE A C 1
ATOM 2266 O O . PHE A 1 302 ? 22.484 -6.277 -10.18 1 75.94 302 PHE A O 1
ATOM 2273 N N . PRO A 1 303 ? 23.156 -8.398 -9.781 1 64.38 303 PRO A N 1
ATOM 2274 C CA . PRO A 1 303 ? 24.109 -8.406 -10.891 1 64.38 303 PRO A CA 1
ATOM 2275 C C . PRO A 1 303 ? 23.453 -8.172 -12.242 1 64.38 303 PRO A C 1
ATOM 2277 O O . PRO A 1 303 ? 24.109 -7.73 -13.188 1 64.38 303 PRO A O 1
ATOM 2280 N N . GLY A 1 304 ? 22.25 -8.586 -12.445 1 59.91 304 GLY A N 1
ATOM 2281 C CA . GLY A 1 304 ? 21.625 -8.453 -13.75 1 59.91 304 GLY A CA 1
ATOM 2282 C C . GLY A 1 304 ? 21.344 -7.008 -14.141 1 59.91 304 GLY A C 1
ATOM 2283 O O . GLY A 1 304 ? 20.953 -6.727 -15.266 1 59.91 304 GLY A O 1
ATOM 2284 N N . TYR A 1 305 ? 21.328 -6.16 -13.109 1 53.56 305 TYR A N 1
ATOM 2285 C CA . TYR A 1 305 ? 21 -4.801 -13.523 1 53.56 305 TYR A CA 1
ATOM 2286 C C . TYR A 1 305 ? 22.234 -3.91 -13.508 1 53.56 305 TYR A C 1
ATOM 2288 O O . TYR A 1 305 ? 22.125 -2.684 -13.453 1 53.56 305 TYR A O 1
ATOM 2296 N N . LYS A 1 306 ? 23.359 -4.668 -13.422 1 47.81 306 LYS A N 1
ATOM 2297 C CA . LYS A 1 306 ? 24.5 -3.764 -13.555 1 47.81 306 LYS A CA 1
ATOM 2298 C C . LYS A 1 306 ? 24.359 -2.869 -14.781 1 47.81 306 LYS A C 1
ATOM 2300 O O . LYS A 1 306 ? 24.016 -3.346 -15.867 1 47.81 306 LYS A O 1
ATOM 2305 N N . ALA A 1 307 ? 24.328 -1.549 -14.391 1 35.47 307 ALA A N 1
ATOM 2306 C CA . ALA A 1 307 ? 24.281 -0.431 -15.336 1 35.47 307 ALA A CA 1
ATOM 2307 C C . ALA A 1 307 ? 25.422 -0.507 -16.344 1 35.47 307 ALA A C 1
ATOM 2309 O O . ALA A 1 307 ? 26.516 -0.989 -16.016 1 35.47 307 ALA A O 1
ATOM 2310 N N . MET B 1 1 ? 9.82 33.938 14.414 1 60.06 1 MET B N 1
ATOM 2311 C CA . MET B 1 1 ? 9.07 33.844 13.164 1 60.06 1 MET B CA 1
ATOM 2312 C C . MET B 1 1 ? 8.102 32.656 13.18 1 60.06 1 MET B C 1
ATOM 2314 O O . MET B 1 1 ? 8.375 31.656 13.828 1 60.06 1 MET B O 1
ATOM 2318 N N . GLY B 1 2 ? 6.84 32.875 12.742 1 89 2 GLY B N 1
ATOM 2319 C CA . GLY B 1 2 ? 5.797 31.859 12.859 1 89 2 GLY B CA 1
ATOM 2320 C C . GLY B 1 2 ? 6.082 30.609 12.047 1 89 2 GLY B C 1
ATOM 2321 O O . GLY B 1 2 ? 7.008 30.594 11.227 1 89 2 GLY B O 1
ATOM 2322 N N . LYS B 1 3 ? 5.598 29.578 12.312 1 97.38 3 LYS B N 1
ATOM 2323 C CA . LYS B 1 3 ? 5.75 28.328 11.586 1 97.38 3 LYS B CA 1
ATOM 2324 C C . LYS B 1 3 ? 5.195 28.438 10.172 1 97.38 3 LYS B C 1
ATOM 2326 O O . LYS B 1 3 ? 4.184 29.094 9.945 1 97.38 3 LYS B O 1
ATOM 2331 N N . VAL B 1 4 ? 5.914 27.875 9.227 1 98.75 4 VAL B N 1
ATOM 2332 C CA . VAL B 1 4 ? 5.516 27.828 7.82 1 98.75 4 VAL B CA 1
ATOM 2333 C C . VAL B 1 4 ? 4.996 26.438 7.48 1 98.75 4 VAL B C 1
ATOM 2335 O O . VAL B 1 4 ? 5.719 25.438 7.625 1 98.75 4 VAL B O 1
ATOM 2338 N N . CYS B 1 5 ? 3.748 26.375 6.996 1 98.88 5 CYS B N 1
ATOM 2339 C CA . CYS B 1 5 ? 3.09 25.109 6.73 1 98.88 5 CYS B CA 1
ATOM 2340 C C . CYS B 1 5 ? 2.611 25.031 5.285 1 98.88 5 CYS B C 1
ATOM 2342 O O . CYS B 1 5 ? 2.191 26.031 4.711 1 98.88 5 CYS B O 1
ATOM 2344 N N . ILE B 1 6 ? 2.744 23.875 4.668 1 98.88 6 ILE B N 1
ATOM 2345 C CA . ILE B 1 6 ? 2.08 23.531 3.414 1 98.88 6 ILE B CA 1
ATOM 2346 C C . ILE B 1 6 ? 0.964 22.531 3.672 1 98.88 6 ILE B C 1
ATOM 2348 O O . ILE B 1 6 ? 1.184 21.5 4.32 1 98.88 6 ILE B O 1
ATOM 2352 N N . VAL B 1 7 ? -0.241 22.844 3.268 1 98.81 7 VAL B N 1
ATOM 2353 C CA . VAL B 1 7 ? -1.38 21.938 3.348 1 98.81 7 VAL B CA 1
ATOM 2354 C C . VAL B 1 7 ? -1.947 21.703 1.952 1 98.81 7 VAL B C 1
ATOM 2356 O O . VAL B 1 7 ? -2.49 22.609 1.329 1 98.81 7 VAL B O 1
ATOM 2359 N N . THR B 1 8 ? -1.827 20.484 1.457 1 98 8 THR B N 1
ATOM 2360 C CA . THR B 1 8 ? -2.408 20.156 0.16 1 98 8 THR B CA 1
ATOM 2361 C C . THR B 1 8 ? -3.881 19.781 0.305 1 98 8 THR B C 1
ATOM 2363 O O . THR B 1 8 ? -4.312 19.344 1.371 1 98 8 THR B O 1
ATOM 2366 N N . GLY B 1 9 ? -4.625 20 -0.776 1 94.69 9 GLY B N 1
ATOM 2367 C CA . GLY B 1 9 ? -6.055 19.75 -0.703 1 94.69 9 GLY B CA 1
ATOM 2368 C C . GLY B 1 9 ? -6.789 20.719 0.21 1 94.69 9 GLY B C 1
ATOM 2369 O O . GLY B 1 9 ? -7.652 20.312 0.99 1 94.69 9 GLY B O 1
ATOM 2370 N N . GLY B 1 10 ? -6.434 21.953 0.157 1 94.31 10 GLY B N 1
ATOM 2371 C CA . GLY B 1 10 ? -6.949 22.953 1.092 1 94.31 10 GLY B CA 1
ATOM 2372 C C . GLY B 1 10 ? -8.32 23.484 0.703 1 94.31 10 GLY B C 1
ATOM 2373 O O . GLY B 1 10 ? -8.914 24.266 1.441 1 94.31 10 GLY B O 1
ATOM 2374 N N . SER B 1 11 ? -8.891 23 -0.391 1 91.25 11 SER B N 1
ATOM 2375 C CA . SER B 1 11 ? -10.133 23.578 -0.903 1 91.25 11 SER B CA 1
ATOM 2376 C C . SER B 1 11 ? -11.344 23.094 -0.111 1 91.25 11 SER B C 1
ATOM 2378 O O . SER B 1 11 ? -12.391 23.734 -0.116 1 91.25 11 SER B O 1
ATOM 2380 N N . ARG B 1 12 ? -11.258 21.984 0.496 1 89.81 12 ARG B N 1
ATOM 2381 C CA . ARG B 1 12 ? -12.383 21.422 1.232 1 89.81 12 ARG B CA 1
ATOM 2382 C C . ARG B 1 12 ? -11.914 20.375 2.236 1 89.81 12 ARG B C 1
ATOM 2384 O O . ARG B 1 12 ? -10.711 20.094 2.336 1 89.81 12 ARG B O 1
ATOM 2391 N N . GLY B 1 13 ? -12.828 19.953 3.076 1 91.88 13 GLY B N 1
ATOM 2392 C CA . GLY B 1 13 ? -12.609 18.812 3.939 1 91.88 13 GLY B CA 1
ATOM 2393 C C . GLY B 1 13 ? -11.555 19.062 5.008 1 91.88 13 GLY B C 1
ATOM 2394 O O . GLY B 1 13 ? -11.5 20.156 5.582 1 91.88 13 GLY B O 1
ATOM 2395 N N . PHE B 1 14 ? -10.812 17.969 5.281 1 93.75 14 PHE B N 1
ATOM 2396 C CA . PHE B 1 14 ? -9.828 18.016 6.355 1 93.75 14 PHE B CA 1
ATOM 2397 C C . PHE B 1 14 ? -8.727 19.016 6.035 1 93.75 14 PHE B C 1
ATOM 2399 O O . PHE B 1 14 ? -8.289 19.766 6.91 1 93.75 14 PHE B O 1
ATOM 2406 N N . GLY B 1 15 ? -8.32 19.078 4.738 1 96.56 15 GLY B N 1
ATOM 2407 C CA . GLY B 1 15 ? -7.285 20.031 4.367 1 96.56 15 GLY B CA 1
ATOM 2408 C C . GLY B 1 15 ? -7.656 21.469 4.676 1 96.56 15 GLY B C 1
ATOM 2409 O O . GLY B 1 15 ? -6.852 22.219 5.227 1 96.56 15 GLY B O 1
ATOM 2410 N N . ARG B 1 16 ? -8.852 21.828 4.348 1 96.44 16 ARG B N 1
ATOM 2411 C CA . ARG B 1 16 ? -9.344 23.172 4.609 1 96.44 16 ARG B CA 1
ATOM 2412 C C . ARG B 1 16 ? -9.375 23.469 6.105 1 96.44 16 ARG B C 1
ATOM 2414 O O . ARG B 1 16 ? -8.906 24.516 6.551 1 96.44 16 ARG B O 1
ATOM 2421 N N . GLY B 1 17 ? -9.945 22.531 6.863 1 96.94 17 GLY B N 1
ATOM 2422 C CA . GLY B 1 17 ? -10.039 22.703 8.305 1 96.94 17 GLY B CA 1
ATOM 2423 C C . GLY B 1 17 ? -8.688 22.781 8.984 1 96.94 17 GLY B C 1
ATOM 2424 O O . GLY B 1 17 ? -8.484 23.594 9.883 1 96.94 17 GLY B O 1
ATOM 2425 N N . ILE B 1 18 ? -7.758 21.938 8.57 1 98.12 18 ILE B N 1
ATOM 2426 C CA . ILE B 1 18 ? -6.41 21.922 9.117 1 98.12 18 ILE B CA 1
ATOM 2427 C C . ILE B 1 18 ? -5.727 23.266 8.859 1 98.12 18 ILE B C 1
ATOM 2429 O O . ILE B 1 18 ? -5.152 23.859 9.773 1 98.12 18 ILE B O 1
ATOM 2433 N N . ALA B 1 19 ? -5.848 23.734 7.629 1 98.69 19 ALA B N 1
ATOM 2434 C CA . ALA B 1 19 ? -5.242 25.016 7.273 1 98.69 19 ALA B CA 1
ATOM 2435 C C . ALA B 1 19 ? -5.789 26.141 8.148 1 98.69 19 ALA B C 1
ATOM 2437 O O . ALA B 1 19 ? -5.031 26.969 8.641 1 98.69 19 ALA B O 1
ATOM 2438 N N . LEU B 1 20 ? -7.055 26.109 8.336 1 98.19 20 LEU B N 1
ATOM 2439 C CA . LEU B 1 20 ? -7.711 27.156 9.117 1 98.19 20 LEU B CA 1
ATOM 2440 C C . LEU B 1 20 ? -7.242 27.125 10.57 1 98.19 20 LEU B C 1
ATOM 2442 O O . LEU B 1 20 ? -6.918 28.172 11.141 1 98.19 20 LEU B O 1
ATOM 2446 N N . ILE B 1 21 ? -7.227 25.969 11.18 1 98.19 21 ILE B N 1
ATOM 2447 C CA . ILE B 1 21 ? -6.844 25.812 12.578 1 98.19 21 ILE B CA 1
ATOM 2448 C C . ILE B 1 21 ? -5.387 26.234 12.758 1 98.19 21 ILE B C 1
ATOM 2450 O O . ILE B 1 21 ? -5.051 26.953 13.711 1 98.19 21 ILE B O 1
ATOM 2454 N N . LEU B 1 22 ? -4.473 25.812 11.867 1 98.62 22 LEU B N 1
ATOM 2455 C CA . LEU B 1 22 ? -3.059 26.156 11.953 1 98.62 22 LEU B CA 1
ATOM 2456 C C . LEU B 1 22 ? -2.873 27.672 11.914 1 98.62 22 LEU B C 1
ATOM 2458 O O . LEU B 1 22 ? -2.062 28.219 12.664 1 98.62 22 LEU B O 1
ATOM 2462 N N . ALA B 1 23 ? -3.658 28.344 11.102 1 98.56 23 ALA B N 1
ATOM 2463 C CA . ALA B 1 23 ? -3.545 29.797 10.984 1 98.56 23 ALA B CA 1
ATOM 2464 C C . ALA B 1 23 ? -4.168 30.5 12.195 1 98.56 23 ALA B C 1
ATOM 2466 O O . ALA B 1 23 ? -3.506 31.297 12.867 1 98.56 23 ALA B O 1
ATOM 2467 N N . LYS B 1 24 ? -5.375 30.172 12.547 1 97.88 24 LYS B N 1
ATOM 2468 C CA . LYS B 1 24 ? -6.148 31 13.477 1 97.88 24 LYS B CA 1
ATOM 2469 C C . LYS B 1 24 ? -5.781 30.672 14.922 1 97.88 24 LYS B C 1
ATOM 2471 O O . LYS B 1 24 ? -5.781 31.562 15.781 1 97.88 24 LYS B O 1
ATOM 2476 N N . GLU B 1 25 ? -5.449 29.391 15.164 1 97.62 25 GLU B N 1
ATOM 2477 C CA . GLU B 1 25 ? -5.195 29.031 16.547 1 97.62 25 GLU B CA 1
ATOM 2478 C C . GLU B 1 25 ? -3.699 28.984 16.844 1 97.62 25 GLU B C 1
ATOM 2480 O O . GLU B 1 25 ? -3.285 29.094 18 1 97.62 25 GLU B O 1
ATOM 2485 N N . HIS B 1 26 ? -2.826 28.891 15.828 1 97.69 26 HIS B N 1
ATOM 2486 C CA . HIS B 1 26 ? -1.413 28.656 16.109 1 97.69 26 HIS B CA 1
ATOM 2487 C C . HIS B 1 26 ? -0.535 29.672 15.383 1 97.69 26 HIS B C 1
ATOM 2489 O O . HIS B 1 26 ? 0.694 29.594 15.438 1 97.69 26 HIS B O 1
ATOM 2495 N N . GLY B 1 27 ? -1.099 30.609 14.648 1 98.12 27 GLY B N 1
ATOM 2496 C CA . GLY B 1 27 ? -0.388 31.734 14.07 1 98.12 27 GLY B CA 1
ATOM 2497 C C . GLY B 1 27 ? 0.514 31.344 12.914 1 98.12 27 GLY B C 1
ATOM 2498 O O . GLY B 1 27 ? 1.493 32.031 12.625 1 98.12 27 GLY B O 1
ATOM 2499 N N . CYS B 1 28 ? 0.237 30.266 12.211 1 98.56 28 CYS B N 1
ATOM 2500 C CA . CYS B 1 28 ? 1.082 29.766 11.133 1 98.56 28 CYS B CA 1
ATOM 2501 C C . CYS B 1 28 ? 0.821 30.531 9.836 1 98.56 28 CYS B C 1
ATOM 2503 O O . CYS B 1 28 ? -0.266 31.078 9.641 1 98.56 28 CYS B O 1
ATOM 2505 N N . THR B 1 29 ? 1.86 30.672 9.047 1 98.75 29 THR B N 1
ATOM 2506 C CA . THR B 1 29 ? 1.674 30.938 7.625 1 98.75 29 THR B CA 1
ATOM 2507 C C . THR B 1 29 ? 1.427 29.641 6.859 1 98.75 29 THR B C 1
ATOM 2509 O O . THR B 1 29 ? 2.312 28.781 6.77 1 98.75 29 THR B O 1
ATOM 2512 N N . VAL B 1 30 ? 0.224 29.516 6.32 1 98.88 30 VAL B N 1
ATOM 2513 C CA . VAL B 1 30 ? -0.171 28.25 5.707 1 98.88 30 VAL B CA 1
ATOM 2514 C C . VAL B 1 30 ? -0.311 28.438 4.195 1 98.88 30 VAL B C 1
ATOM 2516 O O . VAL B 1 30 ? -1.194 29.156 3.73 1 98.88 30 VAL B O 1
ATOM 2519 N N . TYR B 1 31 ? 0.564 27.844 3.436 1 98.88 31 TYR B N 1
ATOM 2520 C CA . TYR B 1 31 ? 0.393 27.734 1.99 1 98.88 31 TYR B CA 1
ATOM 2521 C C . TYR B 1 31 ? -0.535 26.578 1.637 1 98.88 31 TYR B C 1
ATOM 2523 O O . TYR B 1 31 ? -0.15 25.422 1.735 1 98.88 31 TYR B O 1
ATOM 2531 N N . ALA B 1 32 ? -1.782 26.906 1.246 1 98.69 32 ALA B N 1
ATOM 2532 C CA . ALA B 1 32 ? -2.793 25.891 0.918 1 98.69 32 ALA B CA 1
ATOM 2533 C C . ALA B 1 32 ? -2.881 25.688 -0.589 1 98.69 32 ALA B C 1
ATOM 2535 O O . ALA B 1 32 ? -3.039 26.641 -1.353 1 98.69 32 ALA B O 1
ATOM 2536 N N . THR B 1 33 ? -2.797 24.406 -1.023 1 98.19 33 THR B N 1
ATOM 2537 C CA . THR B 1 33 ? -2.826 24.141 -2.457 1 98.19 33 THR B CA 1
ATOM 2538 C C . THR B 1 33 ? -4.109 23.422 -2.846 1 98.19 33 THR B C 1
ATOM 2540 O O . THR B 1 33 ? -4.695 22.703 -2.031 1 98.19 33 THR B O 1
ATOM 2543 N N . ALA B 1 34 ? -4.578 23.594 -3.973 1 95.88 34 ALA B N 1
ATOM 2544 C CA . ALA B 1 34 ? -5.668 22.906 -4.66 1 95.88 34 ALA B CA 1
ATOM 2545 C C . ALA B 1 34 ? -5.762 23.344 -6.117 1 95.88 34 ALA B C 1
ATOM 2547 O O . ALA B 1 34 ? -5.008 24.219 -6.559 1 95.88 34 ALA B O 1
ATOM 2548 N N . ARG B 1 35 ? -6.695 22.797 -6.918 1 91.38 35 ARG B N 1
ATOM 2549 C CA . ARG B 1 35 ? -6.895 23.172 -8.312 1 91.38 35 ARG B CA 1
ATOM 2550 C C . ARG B 1 35 ? -7.855 24.344 -8.438 1 91.38 35 ARG B C 1
ATOM 2552 O O . ARG B 1 35 ? -7.777 25.125 -9.398 1 91.38 35 ARG B O 1
ATOM 2559 N N . ASP B 1 36 ? -8.703 24.438 -7.406 1 93.12 36 ASP B N 1
ATOM 2560 C CA . ASP B 1 36 ? -9.742 25.453 -7.438 1 93.12 36 ASP B CA 1
ATOM 2561 C C . ASP B 1 36 ? -9.305 26.703 -6.664 1 93.12 36 ASP B C 1
ATOM 2563 O O . ASP B 1 36 ? -9.43 26.75 -5.441 1 93.12 36 ASP B O 1
ATOM 2567 N N . LEU B 1 37 ? -8.961 27.703 -7.414 1 96.38 37 LEU B N 1
ATOM 2568 C CA . LEU B 1 37 ? -8.438 28.906 -6.793 1 96.38 37 LEU B CA 1
ATOM 2569 C C . LEU B 1 37 ? -9.539 29.641 -6.035 1 96.38 37 LEU B C 1
ATOM 2571 O O . LEU B 1 37 ? -9.281 30.266 -4.996 1 96.38 37 LEU B O 1
ATOM 2575 N N . GLY B 1 38 ? -10.703 29.609 -6.57 1 97.38 38 GLY B N 1
ATOM 2576 C CA . GLY B 1 38 ? -11.82 30.266 -5.902 1 97.38 38 GLY B CA 1
ATOM 2577 C C . GLY B 1 38 ? -12.062 29.75 -4.5 1 97.38 38 GLY B C 1
ATOM 2578 O O . GLY B 1 38 ? -12.227 30.531 -3.561 1 97.38 38 GLY B O 1
ATOM 2579 N N . LYS B 1 39 ? -12.055 28.484 -4.332 1 96.19 39 LYS B N 1
ATOM 2580 C CA . LYS B 1 39 ? -12.25 27.875 -3.023 1 96.19 39 LYS B CA 1
ATOM 2581 C C . LYS B 1 39 ? -11.086 28.188 -2.086 1 96.19 39 LYS B C 1
ATOM 2583 O O . LYS B 1 39 ? -11.281 28.328 -0.877 1 96.19 39 LYS B O 1
ATOM 2588 N N . LEU B 1 40 ? -9.922 28.281 -2.619 1 97.94 40 LEU B N 1
ATOM 2589 C CA . LEU B 1 40 ? -8.75 28.641 -1.822 1 97.94 40 LEU B CA 1
ATOM 2590 C C . LEU B 1 40 ? -8.836 30.078 -1.347 1 97.94 40 LEU B C 1
ATOM 2592 O O . LEU B 1 40 ? -8.438 30.391 -0.22 1 97.94 40 LEU B O 1
ATOM 2596 N N . GLN B 1 41 ? -9.266 30.922 -2.221 1 98.31 41 GLN B N 1
ATOM 2597 C CA . GLN B 1 41 ? -9.438 32.312 -1.845 1 98.31 41 GLN B CA 1
ATOM 2598 C C . GLN B 1 41 ? -10.484 32.469 -0.75 1 98.31 41 GLN B C 1
ATOM 2600 O O . GLN B 1 41 ? -10.312 33.25 0.175 1 98.31 41 GLN B O 1
ATOM 2605 N N . ASP B 1 42 ? -11.531 31.703 -0.9 1 98.12 42 ASP B N 1
ATOM 2606 C CA . ASP B 1 42 ? -12.547 31.688 0.155 1 98.12 42 ASP B CA 1
ATOM 2607 C C . ASP B 1 42 ? -11.93 31.297 1.496 1 98.12 42 ASP B C 1
ATOM 2609 O O . ASP B 1 42 ? -12.25 31.891 2.529 1 98.12 42 ASP B O 1
ATOM 2613 N N . LEU B 1 43 ? -11.125 30.281 1.475 1 98.06 43 LEU B N 1
ATOM 2614 C CA . LEU B 1 43 ? -10.422 29.828 2.676 1 98.06 43 LEU B CA 1
ATOM 2615 C C . LEU B 1 43 ? -9.539 30.938 3.229 1 98.06 43 LEU B C 1
ATOM 2617 O O . LEU B 1 43 ? -9.516 31.188 4.438 1 98.06 43 LEU B O 1
ATOM 2621 N N . ALA B 1 44 ? -8.805 31.594 2.404 1 98.56 44 ALA B N 1
ATOM 2622 C CA . ALA B 1 44 ? -7.926 32.688 2.814 1 98.56 44 ALA B CA 1
ATOM 2623 C C . ALA B 1 44 ? -8.719 33.812 3.459 1 98.56 44 ALA B C 1
ATOM 2625 O O . ALA B 1 44 ? -8.305 34.375 4.48 1 98.56 44 ALA B O 1
ATOM 2626 N N . ASP B 1 45 ? -9.805 34.156 2.859 1 98.5 45 ASP B N 1
ATOM 2627 C CA . ASP B 1 45 ? -10.672 35.188 3.4 1 98.5 45 ASP B CA 1
ATOM 2628 C C . ASP B 1 45 ? -11.219 34.812 4.773 1 98.5 45 ASP B C 1
ATOM 2630 O O . ASP B 1 45 ? -11.211 35.625 5.703 1 98.5 45 ASP B O 1
ATOM 2634 N N . GLN B 1 46 ? -11.672 33.594 4.828 1 98.12 46 GLN B N 1
ATOM 2635 C CA . GLN B 1 46 ? -12.164 33.094 6.105 1 98.12 46 GLN B CA 1
ATOM 2636 C C . GLN B 1 46 ? -11.07 33.156 7.172 1 98.12 46 GLN B C 1
ATOM 2638 O O . GLN B 1 46 ? -11.328 33.531 8.312 1 98.12 46 GLN B O 1
ATOM 2643 N N . ALA B 1 47 ? -9.898 32.719 6.828 1 98.44 47 ALA B N 1
ATOM 2644 C CA . ALA B 1 47 ? -8.773 32.75 7.754 1 98.44 47 ALA B CA 1
ATOM 2645 C C . ALA B 1 47 ? -8.477 34.156 8.234 1 98.44 47 ALA B C 1
ATOM 2647 O O . ALA B 1 47 ? -8.188 34.375 9.414 1 98.44 47 ALA B O 1
ATOM 2648 N N . THR B 1 48 ? -8.531 35.094 7.312 1 98.44 48 THR B N 1
ATOM 2649 C CA . THR B 1 48 ? -8.281 36.469 7.668 1 98.44 48 THR B CA 1
ATOM 2650 C C . THR B 1 48 ? -9.258 36.938 8.734 1 98.44 48 THR B C 1
ATOM 2652 O O . THR B 1 48 ? -8.852 37.562 9.734 1 98.44 48 THR B O 1
ATOM 2655 N N . ILE B 1 49 ? -10.469 36.625 8.555 1 98.31 49 ILE B N 1
ATOM 2656 C CA . ILE B 1 49 ? -11.523 37.031 9.477 1 98.31 49 ILE B CA 1
ATOM 2657 C C . ILE B 1 49 ? -11.328 36.344 10.828 1 98.31 49 ILE B C 1
ATOM 2659 O O . ILE B 1 49 ? -11.344 37.031 11.867 1 98.31 49 ILE B O 1
ATOM 2663 N N . GLU B 1 50 ? -11.133 35.062 10.812 1 97.44 50 GLU B N 1
ATOM 2664 C CA . GLU B 1 50 ? -11.039 34.312 12.047 1 97.44 50 GLU B CA 1
ATOM 2665 C C . GLU B 1 50 ? -9.766 34.656 12.82 1 97.44 50 GLU B C 1
ATOM 2667 O O . GLU B 1 50 ? -9.773 34.688 14.055 1 97.44 50 GLU B O 1
ATOM 2672 N N . CYS B 1 51 ? -8.688 34.844 12.117 1 97.56 51 CYS B N 1
ATOM 2673 C CA . CYS B 1 51 ? -7.438 35.25 12.766 1 97.56 51 CYS B CA 1
ATOM 2674 C C . CYS B 1 51 ? -7.578 36.594 13.453 1 97.56 51 CYS B C 1
ATOM 2676 O O . CYS B 1 51 ? -7.105 36.781 14.578 1 97.56 51 CYS B O 1
ATOM 2678 N N . ALA B 1 52 ? -8.211 37.5 12.805 1 97.56 52 ALA B N 1
ATOM 2679 C CA . ALA B 1 52 ? -8.438 38.812 13.398 1 97.56 52 ALA B CA 1
ATOM 2680 C C . ALA B 1 52 ? -9.242 38.688 14.688 1 97.56 52 ALA B C 1
ATOM 2682 O O . ALA B 1 52 ? -8.922 39.375 15.68 1 97.56 52 ALA B O 1
ATOM 2683 N N . LYS B 1 53 ? -10.242 37.906 14.633 1 97.44 53 LYS B N 1
ATOM 2684 C CA . LYS B 1 53 ? -11.102 37.719 15.797 1 97.44 53 LYS B CA 1
ATOM 2685 C C . LYS B 1 53 ? -10.312 37.188 16.984 1 97.44 53 LYS B C 1
ATOM 2687 O O . LYS B 1 53 ? -10.594 37.531 18.141 1 97.44 53 LYS B O 1
ATOM 2692 N N . LEU B 1 54 ? -9.328 36.344 16.719 1 96.31 54 LEU B N 1
ATOM 2693 C CA . LEU B 1 54 ? -8.594 35.656 17.781 1 96.31 54 LEU B CA 1
ATOM 2694 C C . LEU B 1 54 ? -7.285 36.375 18.078 1 96.31 54 LEU B C 1
ATOM 2696 O O . LEU B 1 54 ? -6.555 36 18.984 1 96.31 54 LEU B O 1
ATOM 2700 N N . GLY B 1 55 ? -6.945 37.406 17.312 1 96.88 55 GLY B N 1
ATOM 2701 C CA . GLY B 1 55 ? -5.684 38.125 17.469 1 96.88 55 GLY B CA 1
ATOM 2702 C C . GLY B 1 55 ? -4.488 37.312 16.984 1 96.88 55 GLY B C 1
ATOM 2703 O O . GLY B 1 55 ? -3.383 37.469 17.516 1 96.88 55 GLY B O 1
ATOM 2704 N N . SER B 1 56 ? -4.773 36.406 16.109 1 96.06 56 SER B N 1
ATOM 2705 C CA . SER B 1 56 ? -3.721 35.562 15.547 1 96.06 56 SER B CA 1
ATOM 2706 C C . SER B 1 56 ? -3.021 36.25 14.391 1 96.06 56 SER B C 1
ATOM 2708 O O . SER B 1 56 ? -3.66 36.969 13.609 1 96.06 56 SER B O 1
ATOM 2710 N N . GLU B 1 57 ? -1.739 36.062 14.281 1 96.5 57 GLU B N 1
ATOM 2711 C CA . GLU B 1 57 ? -0.972 36.625 13.172 1 96.5 57 GLU B CA 1
ATOM 2712 C C . GLU B 1 57 ? -0.895 35.625 12.008 1 96.5 57 GLU B C 1
ATOM 2714 O O . GLU B 1 57 ? -0.198 35.875 11.023 1 96.5 57 GLU B O 1
ATOM 2719 N N . GLY B 1 58 ? -1.571 34.594 12.141 1 97.88 58 GLY B N 1
ATOM 2720 C CA . GLY B 1 58 ? -1.541 33.562 11.102 1 97.88 58 GLY B CA 1
ATOM 2721 C C . GLY B 1 58 ? -2.236 34 9.82 1 97.88 58 GLY B C 1
ATOM 2722 O O . GLY B 1 58 ? -2.939 35.031 9.805 1 97.88 58 GLY B O 1
ATOM 2723 N N . LYS B 1 59 ? -1.975 33.312 8.742 1 98.25 59 LYS B N 1
ATOM 2724 C CA . LYS B 1 59 ? -2.615 33.562 7.457 1 98.25 59 LYS B CA 1
ATOM 2725 C C . LYS B 1 59 ? -2.59 32.312 6.566 1 98.25 59 LYS B C 1
ATOM 2727 O O . LYS B 1 59 ? -1.781 31.422 6.777 1 98.25 59 LYS B O 1
ATOM 2732 N N . VAL B 1 60 ? -3.498 32.312 5.637 1 98.62 60 VAL B N 1
ATOM 2733 C CA . VAL B 1 60 ? -3.529 31.297 4.59 1 98.62 60 VAL B CA 1
ATOM 2734 C C . VAL B 1 60 ? -3.201 31.938 3.242 1 98.62 60 VAL B C 1
ATOM 2736 O O . VAL B 1 60 ? -3.764 32.969 2.883 1 98.62 60 VAL B O 1
ATOM 2739 N N . VAL B 1 61 ? -2.246 31.406 2.584 1 98.75 61 VAL B N 1
ATOM 2740 C CA . VAL B 1 61 ? -1.854 31.828 1.244 1 98.75 61 VAL B CA 1
ATOM 2741 C C . VAL B 1 61 ? -2.387 30.844 0.213 1 98.75 61 VAL B C 1
ATOM 2743 O O . VAL B 1 61 ? -1.928 29.703 0.147 1 98.75 61 VAL B O 1
ATOM 2746 N N . PRO B 1 62 ? -3.379 31.281 -0.621 1 98.56 62 PRO B N 1
ATOM 2747 C CA . PRO B 1 62 ? -3.924 30.375 -1.637 1 98.56 62 PRO B CA 1
ATOM 2748 C C . PRO B 1 62 ? -2.941 30.109 -2.775 1 98.56 62 PRO B C 1
ATOM 2750 O O . PRO B 1 62 ? -2.412 31.047 -3.373 1 98.56 62 PRO B O 1
ATOM 2753 N N . CYS B 1 63 ? -2.676 28.859 -3.053 1 98.56 63 CYS B N 1
ATOM 2754 C CA . CYS B 1 63 ? -1.749 28.469 -4.109 1 98.56 63 CYS B CA 1
ATOM 2755 C C . CYS B 1 63 ? -2.4 27.484 -5.066 1 98.56 63 CYS B C 1
ATOM 2757 O O . CYS B 1 63 ? -2.662 26.344 -4.699 1 98.56 63 CYS B O 1
ATOM 2759 N N . GLN B 1 64 ? -2.67 27.938 -6.285 1 97.94 64 GLN B N 1
ATOM 2760 C CA . GLN B 1 64 ? -3.23 27.047 -7.293 1 97.94 64 GLN B CA 1
ATOM 2761 C C . GLN B 1 64 ? -2.156 26.125 -7.867 1 97.94 64 GLN B C 1
ATOM 2763 O O . GLN B 1 64 ? -1.298 26.562 -8.633 1 97.94 64 GLN B O 1
ATOM 2768 N N . VAL B 1 65 ? -2.178 24.875 -7.465 1 96.81 65 VAL B N 1
ATOM 2769 C CA . VAL B 1 65 ? -1.205 23.875 -7.91 1 96.81 65 VAL B CA 1
ATOM 2770 C C . VAL B 1 65 ? -1.927 22.609 -8.344 1 96.81 65 VAL B C 1
ATOM 2772 O O . VAL B 1 65 ? -2.73 22.047 -7.594 1 96.81 65 VAL B O 1
ATOM 2775 N N . ASP B 1 66 ? -1.758 22.219 -9.547 1 94.06 66 ASP B N 1
ATOM 2776 C CA . ASP B 1 66 ? -2.17 20.891 -9.984 1 94.06 66 ASP B CA 1
ATOM 2777 C C . ASP B 1 66 ? -1.126 19.844 -9.609 1 94.06 66 ASP B C 1
ATOM 2779 O O . ASP B 1 66 ? -0.053 19.781 -10.219 1 94.06 66 ASP B O 1
ATOM 2783 N N . GLN B 1 67 ? -1.507 19 -8.688 1 92.44 67 GLN B N 1
ATOM 2784 C CA . GLN B 1 67 ? -0.55 18.031 -8.156 1 92.44 67 GLN B CA 1
ATOM 2785 C C . GLN B 1 67 ? -0.154 17.016 -9.219 1 92.44 67 GLN B C 1
ATOM 2787 O O . GLN B 1 67 ? 0.822 16.281 -9.047 1 92.44 67 GLN B O 1
ATOM 2792 N N . LYS B 1 68 ? -0.86 16.922 -10.289 1 91.25 68 LYS B N 1
ATOM 2793 C CA . LYS B 1 68 ? -0.491 16.031 -11.383 1 91.25 68 LYS B CA 1
ATOM 2794 C C . LYS B 1 68 ? 0.679 16.594 -12.18 1 91.25 68 LYS B C 1
ATOM 2796 O O . LYS B 1 68 ? 1.309 15.875 -12.961 1 91.25 68 LYS B O 1
ATOM 2801 N N . ASP B 1 69 ? 0.903 17.844 -12.039 1 95.56 69 ASP B N 1
ATOM 2802 C CA . ASP B 1 69 ? 1.991 18.516 -12.734 1 95.56 69 ASP B CA 1
ATOM 2803 C C . ASP B 1 69 ? 3.225 18.641 -11.844 1 95.56 69 ASP B C 1
ATOM 2805 O O . ASP B 1 69 ? 3.359 19.609 -11.094 1 95.56 69 ASP B O 1
ATOM 2809 N N . ASP B 1 70 ? 4.172 17.734 -12.055 1 95.75 70 ASP B N 1
ATOM 2810 C CA . ASP B 1 70 ? 5.355 17.688 -11.203 1 95.75 70 ASP B CA 1
ATOM 2811 C C . ASP B 1 70 ? 6.145 18.984 -11.266 1 95.75 70 ASP B C 1
ATOM 2813 O O . ASP B 1 70 ? 6.723 19.422 -10.273 1 95.75 70 ASP B O 1
ATOM 2817 N N . ALA B 1 71 ? 6.215 19.547 -12.422 1 97.44 71 ALA B N 1
ATOM 2818 C CA . ALA B 1 71 ? 6.941 20.812 -12.578 1 97.44 71 ALA B CA 1
ATOM 2819 C C . ALA B 1 71 ? 6.285 21.922 -11.781 1 97.44 71 ALA B C 1
ATOM 2821 O O . ALA B 1 71 ? 6.969 22.766 -11.195 1 97.44 71 ALA B O 1
ATOM 2822 N N . ALA B 1 72 ? 4.984 21.969 -11.789 1 97.88 72 ALA B N 1
ATOM 2823 C CA . ALA B 1 72 ? 4.25 22.953 -11.008 1 97.88 72 ALA B CA 1
ATOM 2824 C C . ALA B 1 72 ? 4.48 22.75 -9.508 1 97.88 72 ALA B C 1
ATOM 2826 O O . ALA B 1 72 ? 4.629 23.719 -8.766 1 97.88 72 ALA B O 1
ATOM 2827 N N . VAL B 1 73 ? 4.512 21.516 -9.062 1 98.19 73 VAL B N 1
ATOM 2828 C CA . VAL B 1 73 ? 4.758 21.188 -7.66 1 98.19 73 VAL B CA 1
ATOM 2829 C C . VAL B 1 73 ? 6.16 21.656 -7.262 1 98.19 73 VAL B C 1
ATOM 2831 O O . VAL B 1 73 ? 6.34 22.297 -6.223 1 98.19 73 VAL B O 1
ATOM 2834 N N . LYS B 1 74 ? 7.105 21.344 -8.094 1 98.44 74 LYS B N 1
ATOM 2835 C CA . LYS B 1 74 ? 8.484 21.75 -7.844 1 98.44 74 LYS B CA 1
ATOM 2836 C C . LYS B 1 74 ? 8.586 23.281 -7.723 1 98.44 74 LYS B C 1
ATOM 2838 O O . LYS B 1 74 ? 9.18 23.797 -6.777 1 98.44 74 LYS B O 1
ATOM 2843 N N . ALA B 1 75 ? 8.055 23.969 -8.688 1 98.62 75 ALA B N 1
ATOM 2844 C CA . ALA B 1 75 ? 8.102 25.422 -8.703 1 98.62 75 ALA B CA 1
ATOM 2845 C C . ALA B 1 75 ? 7.441 26.016 -7.461 1 98.62 75 ALA B C 1
ATOM 2847 O O . ALA B 1 75 ? 7.934 26.984 -6.883 1 98.62 75 ALA B O 1
ATOM 2848 N N . PHE B 1 76 ? 6.32 25.438 -7.078 1 98.69 76 PHE B N 1
ATOM 2849 C CA . PHE B 1 76 ? 5.59 25.875 -5.895 1 98.69 76 PHE B CA 1
ATOM 2850 C C . PHE B 1 76 ? 6.461 25.766 -4.648 1 98.69 76 PHE B C 1
ATOM 2852 O O . PHE B 1 76 ? 6.59 26.734 -3.887 1 98.69 76 PHE B O 1
ATOM 2859 N N . VAL B 1 77 ? 7.133 24.609 -4.449 1 98.75 77 VAL B N 1
ATOM 2860 C CA . VAL B 1 77 ? 7.961 24.375 -3.266 1 98.75 77 VAL B CA 1
ATOM 2861 C C . VAL B 1 77 ? 9.156 25.328 -3.289 1 98.75 77 VAL B C 1
ATOM 2863 O O . VAL B 1 77 ? 9.539 25.891 -2.256 1 98.75 77 VAL B O 1
ATOM 2866 N N . GLU B 1 78 ? 9.727 25.484 -4.453 1 98.56 78 GLU B N 1
ATOM 2867 C CA . GLU B 1 78 ? 10.844 26.406 -4.598 1 98.56 78 GLU B CA 1
ATOM 2868 C C . GLU B 1 78 ? 10.438 27.844 -4.238 1 98.56 78 GLU B C 1
ATOM 2870 O O . GLU B 1 78 ? 11.188 28.562 -3.588 1 98.56 78 GLU B O 1
ATOM 2875 N N . ASP B 1 79 ? 9.289 28.219 -4.66 1 98.62 79 ASP B N 1
ATOM 2876 C CA . ASP B 1 79 ? 8.781 29.547 -4.367 1 98.62 79 ASP B CA 1
ATOM 2877 C C . ASP B 1 79 ? 8.594 29.75 -2.865 1 98.62 79 ASP B C 1
ATOM 2879 O O . ASP B 1 79 ? 9 30.766 -2.311 1 98.62 79 ASP B O 1
ATOM 2883 N N . VAL B 1 80 ? 7.93 28.781 -2.209 1 98.62 80 VAL B N 1
ATOM 2884 C CA . VAL B 1 80 ? 7.727 28.859 -0.767 1 98.62 80 VAL B CA 1
ATOM 2885 C C . VAL B 1 80 ? 9.078 28.938 -0.057 1 98.62 80 VAL B C 1
ATOM 2887 O O . VAL B 1 80 ? 9.258 29.75 0.863 1 98.62 80 VAL B O 1
ATOM 2890 N N . THR B 1 81 ? 9.992 28.094 -0.479 1 98.19 81 THR B N 1
ATOM 2891 C CA . THR B 1 81 ? 11.312 28.047 0.128 1 98.19 81 THR B CA 1
ATOM 2892 C C . THR B 1 81 ? 12.039 29.375 -0.04 1 98.19 81 THR B C 1
ATOM 2894 O O . THR B 1 81 ? 12.688 29.859 0.892 1 98.19 81 THR B O 1
ATOM 2897 N N . ALA B 1 82 ? 11.938 29.938 -1.212 1 98.19 82 ALA B N 1
ATOM 2898 C CA . ALA B 1 82 ? 12.586 31.219 -1.483 1 98.19 82 ALA B CA 1
ATOM 2899 C C . ALA B 1 82 ? 12.008 32.312 -0.599 1 98.19 82 ALA B C 1
ATOM 2901 O O . ALA B 1 82 ? 12.742 33.219 -0.136 1 98.19 82 ALA B O 1
ATOM 2902 N N . LYS B 1 83 ? 10.742 32.312 -0.356 1 98 83 LYS B N 1
ATOM 2903 C CA . LYS B 1 83 ? 10.055 33.344 0.4 1 98 83 LYS B CA 1
ATOM 2904 C C . LYS B 1 83 ? 10.273 33.188 1.9 1 98 83 LYS B C 1
ATOM 2906 O O . LYS B 1 83 ? 10.414 34.156 2.629 1 98 83 LYS B O 1
ATOM 2911 N N . GLU B 1 84 ? 10.297 31.922 2.379 1 97.94 84 GLU B N 1
ATOM 2912 C CA . GLU B 1 84 ? 10.195 31.688 3.816 1 97.94 84 GLU B CA 1
ATOM 2913 C C . GLU B 1 84 ? 11.508 31.156 4.379 1 97.94 84 GLU B C 1
ATOM 2915 O O . GLU B 1 84 ? 11.758 31.234 5.586 1 97.94 84 GLU B O 1
ATOM 2920 N N . GLY B 1 85 ? 12.344 30.5 3.547 1 97.25 85 GLY B N 1
ATOM 2921 C CA . GLY B 1 85 ? 13.609 29.906 3.965 1 97.25 85 GLY B CA 1
ATOM 2922 C C . GLY B 1 85 ? 13.445 28.578 4.672 1 97.25 85 GLY B C 1
ATOM 2923 O O . GLY B 1 85 ? 14.422 27.859 4.891 1 97.25 85 GLY B O 1
ATOM 2924 N N . LYS B 1 86 ? 12.219 28.234 5.039 1 97.75 86 LYS B N 1
ATOM 2925 C CA . LYS B 1 86 ? 11.945 27 5.762 1 97.75 86 LYS B CA 1
ATOM 2926 C C . LYS B 1 86 ? 10.531 26.5 5.477 1 97.75 86 LYS B C 1
ATOM 2928 O O . LYS B 1 86 ? 9.695 27.234 4.961 1 97.75 86 LYS B O 1
ATOM 2933 N N . ILE B 1 87 ? 10.344 25.297 5.699 1 98.62 87 ILE B N 1
ATOM 2934 C CA . ILE B 1 87 ? 9.047 24.625 5.777 1 98.62 87 ILE B CA 1
ATOM 2935 C C . ILE B 1 87 ? 8.984 23.766 7.035 1 98.62 87 ILE B C 1
ATOM 2937 O O . ILE B 1 87 ? 9.727 22.797 7.16 1 98.62 87 ILE B O 1
ATOM 2941 N N . ASP B 1 88 ? 8.047 24.062 7.922 1 98.75 88 ASP B N 1
ATOM 2942 C CA . ASP B 1 88 ? 8 23.391 9.211 1 98.75 88 ASP B CA 1
ATOM 2943 C C . ASP B 1 88 ? 7.074 22.172 9.156 1 98.75 88 ASP B C 1
ATOM 2945 O O . ASP B 1 88 ? 7.254 21.219 9.906 1 98.75 88 ASP B O 1
ATOM 2949 N N . LEU B 1 89 ? 6.07 22.266 8.312 1 98.88 89 LEU B N 1
ATOM 2950 C CA . LEU B 1 89 ? 5.043 21.234 8.25 1 98.88 89 LEU B CA 1
ATOM 2951 C C . LEU B 1 89 ? 4.523 21.062 6.828 1 98.88 89 LEU B C 1
ATOM 2953 O O . LEU B 1 89 ? 4.242 22.047 6.145 1 98.88 89 LEU B O 1
ATOM 2957 N N . LEU B 1 90 ? 4.539 19.875 6.34 1 98.94 90 LEU B N 1
ATOM 2958 C CA . LEU B 1 90 ? 3.787 19.453 5.16 1 98.94 90 LEU B CA 1
ATOM 2959 C C . LEU B 1 90 ? 2.65 18.516 5.543 1 98.94 90 LEU B C 1
ATOM 2961 O O . LEU B 1 90 ? 2.879 17.484 6.18 1 98.94 90 LEU B O 1
ATOM 2965 N N . VAL B 1 91 ? 1.441 18.906 5.234 1 98.81 91 VAL B N 1
ATOM 2966 C CA . VAL B 1 91 ? 0.288 18.031 5.387 1 98.81 91 VAL B CA 1
ATOM 2967 C C . VAL B 1 91 ? -0.193 17.562 4.016 1 98.81 91 VAL B C 1
ATOM 2969 O O . VAL B 1 91 ? -0.774 18.344 3.256 1 98.81 91 VAL B O 1
ATOM 2972 N N . ASN B 1 92 ? 0.073 16.312 3.732 1 98.06 92 ASN B N 1
ATOM 2973 C CA . ASN B 1 92 ? -0.483 15.672 2.545 1 98.06 92 ASN B CA 1
ATOM 2974 C C . ASN B 1 92 ? -1.936 15.258 2.76 1 98.06 92 ASN B C 1
ATOM 2976 O O . ASN B 1 92 ? -2.205 14.18 3.279 1 98.06 92 ASN B O 1
ATOM 2980 N N . SER B 1 93 ? -2.889 16.109 2.275 1 95.31 93 SER B N 1
ATOM 2981 C CA . SER B 1 93 ? -4.309 15.859 2.518 1 95.31 93 SER B CA 1
ATOM 2982 C C . SER B 1 93 ? -5.094 15.828 1.212 1 95.31 93 SER B C 1
ATOM 2984 O O . SER B 1 93 ? -6.293 15.555 1.211 1 95.31 93 SER B O 1
ATOM 2986 N N . ALA B 1 94 ? -4.414 16.078 0.104 1 89.31 94 ALA B N 1
ATOM 2987 C CA . ALA B 1 94 ? -5.09 16.047 -1.19 1 89.31 94 ALA B CA 1
ATOM 2988 C C . ALA B 1 94 ? -5.57 14.633 -1.517 1 89.31 94 ALA B C 1
ATOM 2990 O O . ALA B 1 94 ? -4.785 13.68 -1.499 1 89.31 94 ALA B O 1
ATOM 2991 N N . PHE B 1 95 ? -6.805 14.453 -1.602 1 80 95 PHE B N 1
ATOM 2992 C CA . PHE B 1 95 ? -7.402 13.164 -1.928 1 80 95 PHE B CA 1
ATOM 2993 C C . PHE B 1 95 ? -8.648 13.352 -2.783 1 80 95 PHE B C 1
ATOM 2995 O O . PHE B 1 95 ? -9.555 14.102 -2.416 1 80 95 PHE B O 1
ATOM 3002 N N . GLN B 1 96 ? -8.758 12.719 -3.908 1 70.81 96 GLN B N 1
ATOM 3003 C CA . GLN B 1 96 ? -9.875 12.875 -4.832 1 70.81 96 GLN B CA 1
ATOM 3004 C C . GLN B 1 96 ? -10.695 11.594 -4.934 1 70.81 96 GLN B C 1
ATOM 3006 O O . GLN B 1 96 ? -11.648 11.516 -5.711 1 70.81 96 GLN B O 1
ATOM 3011 N N . GLY B 1 97 ? -10.414 10.656 -4.168 1 73.25 97 GLY B N 1
ATOM 3012 C CA . GLY B 1 97 ? -10.961 9.328 -4.406 1 73.25 97 GLY B CA 1
ATOM 3013 C C . GLY B 1 97 ? -12.414 9.203 -3.986 1 73.25 97 GLY B C 1
ATOM 3014 O O . GLY B 1 97 ? -13.141 8.352 -4.504 1 73.25 97 GLY B O 1
ATOM 3015 N N . LEU B 1 98 ? -12.867 10.039 -3.119 1 72.25 98 LEU B N 1
ATOM 3016 C CA . LEU B 1 98 ? -14.219 9.867 -2.598 1 72.25 98 LEU B CA 1
ATOM 3017 C C . LEU B 1 98 ? -15.258 10.102 -3.691 1 72.25 98 LEU B C 1
ATOM 3019 O O . LEU B 1 98 ? -16.266 9.406 -3.75 1 72.25 98 LEU B O 1
ATOM 3023 N N . VAL B 1 99 ? -15 10.984 -4.539 1 71.25 99 VAL B N 1
ATOM 3024 C CA . VAL B 1 99 ? -15.922 11.297 -5.629 1 71.25 99 VAL B CA 1
ATOM 3025 C C . VAL B 1 99 ? -16.047 10.102 -6.562 1 71.25 99 VAL B C 1
ATOM 3027 O O . VAL B 1 99 ? -17.141 9.773 -7.027 1 71.25 99 VAL B O 1
ATOM 3030 N N . ALA B 1 100 ? -15.031 9.453 -6.738 1 77.31 100 ALA B N 1
ATOM 3031 C CA . ALA B 1 100 ? -15.023 8.289 -7.625 1 77.31 100 ALA B CA 1
ATOM 3032 C C . ALA B 1 100 ? -15.68 7.086 -6.957 1 77.31 100 ALA B C 1
ATOM 3034 O O . ALA B 1 100 ? -16.281 6.246 -7.629 1 77.31 100 ALA B O 1
ATOM 3035 N N . MET B 1 101 ? -15.68 7.074 -5.684 1 81.12 101 MET B N 1
ATOM 3036 C CA . MET B 1 101 ? -16.094 5.891 -4.938 1 81.12 101 MET B CA 1
ATOM 3037 C C . MET B 1 101 ? -17.594 5.867 -4.742 1 81.12 101 MET B C 1
ATOM 3039 O O . MET B 1 101 ? -18.219 4.805 -4.781 1 81.12 101 MET B O 1
ATOM 3043 N N . THR B 1 102 ? -18.25 6.957 -4.613 1 81.75 102 THR B N 1
ATOM 3044 C CA . THR B 1 102 ? -19.641 7.074 -4.164 1 81.75 102 THR B CA 1
ATOM 3045 C C . THR B 1 102 ? -20.578 6.352 -5.121 1 81.75 102 THR B C 1
ATOM 3047 O O . THR B 1 102 ? -21.438 5.59 -4.688 1 81.75 102 THR B O 1
ATOM 3050 N N . PRO B 1 103 ? -20.391 6.496 -6.402 1 83.94 103 PRO B N 1
ATOM 3051 C CA . PRO B 1 103 ? -21.328 5.816 -7.297 1 83.94 103 PRO B CA 1
ATOM 3052 C C . PRO B 1 103 ? -21.062 4.316 -7.402 1 83.94 103 PRO B C 1
ATOM 3054 O O . PRO B 1 103 ? -21.797 3.604 -8.094 1 83.94 103 PRO B O 1
ATOM 3057 N N . GLN B 1 104 ? -20.062 3.859 -6.727 1 88.25 104 GLN B N 1
ATOM 3058 C CA . GLN B 1 104 ? -19.609 2.492 -6.969 1 88.25 104 GLN B CA 1
ATOM 3059 C C . GLN B 1 104 ? -19.938 1.585 -5.789 1 88.25 104 GLN B C 1
ATOM 3061 O O . GLN B 1 104 ? -19.656 0.387 -5.816 1 88.25 104 GLN B O 1
ATOM 3066 N N . PHE B 1 105 ? -20.578 2.137 -4.77 1 87.5 105 PHE B N 1
ATOM 3067 C CA . PHE B 1 105 ? -20.906 1.321 -3.609 1 87.5 105 PHE B CA 1
ATOM 3068 C C . PHE B 1 105 ? -21.797 0.157 -4.004 1 87.5 105 PHE B C 1
ATOM 3070 O O . PHE B 1 105 ? -22.703 0.312 -4.84 1 87.5 105 PHE B O 1
ATOM 3077 N N . GLY B 1 106 ? -21.578 -0.997 -3.4 1 89.12 106 GLY B N 1
ATOM 3078 C CA . GLY B 1 106 ? -22.359 -2.197 -3.686 1 89.12 106 GLY B CA 1
ATOM 3079 C C . GLY B 1 106 ? -21.75 -3.049 -4.785 1 89.12 106 GLY B C 1
ATOM 3080 O O . GLY B 1 106 ? -22.188 -4.172 -5.023 1 89.12 106 GLY B O 1
ATOM 3081 N N . LYS B 1 107 ? -20.734 -2.523 -5.402 1 93.5 107 LYS B N 1
ATOM 3082 C CA . LYS B 1 107 ? -20.109 -3.238 -6.508 1 93.5 107 LYS B CA 1
ATOM 3083 C C . LYS B 1 107 ? -18.766 -3.822 -6.086 1 93.5 107 LYS B C 1
ATOM 3085 O O . LYS B 1 107 ? -18.047 -3.23 -5.27 1 93.5 107 LYS B O 1
ATOM 3090 N N . THR B 1 108 ? -18.453 -4.961 -6.613 1 94.94 108 THR B N 1
ATOM 3091 C CA . THR B 1 108 ? -17.141 -5.566 -6.402 1 94.94 108 THR B CA 1
ATOM 3092 C C . THR B 1 108 ? -16.078 -4.879 -7.262 1 94.94 108 THR B C 1
ATOM 3094 O O . THR B 1 108 ? -16.406 -4.098 -8.156 1 94.94 108 THR B O 1
ATOM 3097 N N . PHE B 1 109 ? -14.742 -5.164 -6.961 1 95.62 109 PHE B N 1
ATOM 3098 C CA . PHE B 1 109 ? -13.664 -4.434 -7.609 1 95.62 109 PHE B CA 1
ATOM 3099 C C . PHE B 1 109 ? -13.695 -4.641 -9.117 1 95.62 109 PHE B C 1
ATOM 3101 O O . PHE B 1 109 ? -13.344 -3.738 -9.883 1 95.62 109 PHE B O 1
ATOM 3108 N N . TRP B 1 110 ? -14.164 -5.801 -9.633 1 96.5 110 TRP B N 1
ATOM 3109 C CA . TRP B 1 110 ? -14.164 -6.07 -11.062 1 96.5 110 TRP B CA 1
ATOM 3110 C C . TRP B 1 110 ? -15.438 -5.531 -11.719 1 96.5 110 TRP B C 1
ATOM 3112 O O . TRP B 1 110 ? -15.609 -5.637 -12.938 1 96.5 110 TRP B O 1
ATOM 3122 N N . GLN B 1 111 ? -16.328 -4.973 -10.93 1 95.38 111 GLN B N 1
ATOM 3123 C CA . GLN B 1 111 ? -17.531 -4.332 -11.445 1 95.38 111 GLN B CA 1
ATOM 3124 C C . GLN B 1 111 ? -17.375 -2.816 -11.484 1 95.38 111 GLN B C 1
ATOM 3126 O O . GLN B 1 111 ? -18.188 -2.117 -12.086 1 95.38 111 GLN B O 1
ATOM 3131 N N . LYS B 1 112 ? -16.391 -2.307 -10.828 1 94.31 112 LYS B N 1
ATOM 3132 C CA . LYS B 1 112 ? -16.109 -0.875 -10.805 1 94.31 112 LYS B CA 1
ATOM 3133 C C . LYS B 1 112 ? -15.258 -0.465 -12 1 94.31 112 LYS B C 1
ATOM 3135 O O . LYS B 1 112 ? -14.531 -1.29 -12.562 1 94.31 112 LYS B O 1
ATOM 3140 N N . PRO B 1 113 ? -15.406 0.848 -12.391 1 93.62 113 PRO B N 1
ATOM 3141 C CA . PRO B 1 113 ? -14.516 1.276 -13.477 1 93.62 113 PRO B CA 1
ATOM 3142 C C . PRO B 1 113 ? -13.039 1.184 -13.102 1 93.62 113 PRO B C 1
ATOM 3144 O O . PRO B 1 113 ? -12.672 1.454 -11.953 1 93.62 113 PRO B O 1
ATOM 3147 N N . LEU B 1 114 ? -12.203 0.844 -14.078 1 92.56 114 LEU B N 1
ATOM 3148 C CA . LEU B 1 114 ? -10.766 0.732 -13.859 1 92.56 114 LEU B CA 1
ATOM 3149 C C . LEU B 1 114 ? -10.18 2.059 -13.383 1 92.56 114 LEU B C 1
ATOM 3151 O O . LEU B 1 114 ? -9.125 2.084 -12.75 1 92.56 114 LEU B O 1
ATOM 3155 N N . SER B 1 115 ? -10.898 3.096 -13.625 1 90.38 115 SER B N 1
ATOM 3156 C CA . SER B 1 115 ? -10.438 4.426 -13.234 1 90.38 115 SER B CA 1
ATOM 3157 C C . SER B 1 115 ? -10.383 4.57 -11.719 1 90.38 115 SER B C 1
ATOM 3159 O O . SER B 1 115 ? -9.797 5.523 -11.203 1 90.38 115 SER B O 1
ATOM 3161 N N . MET B 1 116 ? -10.992 3.611 -10.977 1 89.62 116 MET B N 1
ATOM 3162 C CA . MET B 1 116 ? -10.93 3.629 -9.516 1 89.62 116 MET B CA 1
ATOM 3163 C C . MET B 1 116 ? -9.484 3.533 -9.039 1 89.62 116 MET B C 1
ATOM 3165 O O . MET B 1 116 ? -9.102 4.191 -8.062 1 89.62 116 MET B O 1
ATOM 3169 N N . TYR B 1 117 ? -8.719 2.736 -9.719 1 91.56 117 TYR B N 1
ATOM 3170 C CA . TYR B 1 117 ? -7.316 2.605 -9.328 1 91.56 117 TYR B CA 1
ATOM 3171 C C . TYR B 1 117 ? -6.59 3.941 -9.445 1 91.56 117 TYR B C 1
ATOM 3173 O O . TYR B 1 117 ? -5.859 4.336 -8.539 1 91.56 117 TYR B O 1
ATOM 3181 N N . GLU B 1 118 ? -6.766 4.59 -10.523 1 88.06 118 GLU B N 1
ATOM 3182 C CA . GLU B 1 118 ? -6.125 5.883 -10.727 1 88.06 118 GLU B CA 1
ATOM 3183 C C . GLU B 1 118 ? -6.547 6.887 -9.656 1 88.06 118 GLU B C 1
ATOM 3185 O O . GLU B 1 118 ? -5.707 7.594 -9.102 1 88.06 118 GLU B O 1
ATOM 3190 N N . ALA B 1 119 ? -7.73 6.906 -9.391 1 85.56 119 ALA B N 1
ATOM 3191 C CA . ALA B 1 119 ? -8.273 7.875 -8.445 1 85.56 119 ALA B CA 1
ATOM 3192 C C . ALA B 1 119 ? -7.785 7.602 -7.027 1 85.56 119 ALA B C 1
ATOM 3194 O O . ALA B 1 119 ? -7.5 8.531 -6.27 1 85.56 119 ALA B O 1
ATOM 3195 N N . GLU B 1 120 ? -7.648 6.324 -6.73 1 86.75 120 GLU B N 1
ATOM 3196 C CA . GLU B 1 120 ? -7.449 5.941 -5.336 1 86.75 120 GLU B CA 1
ATOM 3197 C C . GLU B 1 120 ? -5.973 5.707 -5.031 1 86.75 120 GLU B C 1
ATOM 3199 O O . GLU B 1 120 ? -5.551 5.793 -3.877 1 86.75 120 GLU B O 1
ATOM 3204 N N . VAL B 1 121 ? -5.172 5.422 -6.039 1 90.25 121 VAL B N 1
ATOM 3205 C CA . VAL B 1 121 ? -3.766 5.105 -5.809 1 90.25 121 VAL B CA 1
ATOM 3206 C C . VAL B 1 121 ? -2.885 6.168 -6.465 1 90.25 121 VAL B C 1
ATOM 3208 O O . VAL B 1 121 ? -2.182 6.91 -5.777 1 90.25 121 VAL B O 1
ATOM 3211 N N . ASP B 1 122 ? -3.076 6.348 -7.723 1 86.56 122 ASP B N 1
ATOM 3212 C CA . ASP B 1 122 ? -2.188 7.254 -8.445 1 86.56 122 ASP B CA 1
ATOM 3213 C C . ASP B 1 122 ? -2.396 8.703 -8 1 86.56 122 ASP B C 1
ATOM 3215 O O . ASP B 1 122 ? -1.438 9.391 -7.652 1 86.56 122 ASP B O 1
ATOM 3219 N N . ASN B 1 123 ? -3.645 9.141 -8.031 1 84.12 123 ASN B N 1
ATOM 3220 C CA . ASN B 1 123 ? -3.975 10.531 -7.723 1 84.12 123 ASN B CA 1
ATOM 3221 C C . ASN B 1 123 ? -4.113 10.75 -6.223 1 84.12 123 ASN B C 1
ATOM 3223 O O . ASN B 1 123 ? -4.977 11.516 -5.781 1 84.12 123 ASN B O 1
ATOM 3227 N N . PHE B 1 124 ? -3.42 10 -5.453 1 90.56 124 PHE B N 1
ATOM 3228 C CA . PHE B 1 124 ? -3.42 10.086 -3.996 1 90.56 124 PHE B CA 1
ATOM 3229 C C . PHE B 1 124 ? -2.021 9.836 -3.441 1 90.56 124 PHE B C 1
ATOM 3231 O O . PHE B 1 124 ? -1.313 10.773 -3.08 1 90.56 124 PHE B O 1
ATOM 3238 N N . VAL B 1 125 ? -1.543 8.648 -3.686 1 94.25 125 VAL B N 1
ATOM 3239 C CA . VAL B 1 125 ? -0.245 8.266 -3.141 1 94.25 125 VAL B CA 1
ATOM 3240 C C . VAL B 1 125 ? 0.864 9.031 -3.861 1 94.25 125 VAL B C 1
ATOM 3242 O O . VAL B 1 125 ? 1.788 9.539 -3.225 1 94.25 125 VAL B O 1
ATOM 3245 N N . ARG B 1 126 ? 0.738 9.164 -5.129 1 94.75 126 ARG B N 1
ATOM 3246 C CA . ARG B 1 126 ? 1.778 9.82 -5.91 1 94.75 126 ARG B CA 1
ATOM 3247 C C . ARG B 1 126 ? 1.866 11.305 -5.57 1 94.75 126 ARG B C 1
ATOM 3249 O O . ARG B 1 126 ? 2.957 11.883 -5.555 1 94.75 126 ARG B O 1
ATOM 3256 N N . PHE B 1 127 ? 0.722 11.953 -5.375 1 95.12 127 PHE B N 1
ATOM 3257 C CA . PHE B 1 127 ? 0.711 13.359 -4.996 1 95.12 127 PHE B CA 1
ATOM 3258 C C . PHE B 1 127 ? 1.548 13.586 -3.742 1 95.12 127 PHE B C 1
ATOM 3260 O O . PHE B 1 127 ? 2.387 14.492 -3.707 1 95.12 127 PHE B O 1
ATOM 3267 N N . ALA B 1 128 ? 1.278 12.789 -2.785 1 96.44 128 ALA B N 1
ATOM 3268 C CA . ALA B 1 128 ? 1.995 12.922 -1.519 1 96.44 128 ALA B CA 1
ATOM 3269 C C . ALA B 1 128 ? 3.484 12.641 -1.7 1 96.44 128 ALA B C 1
ATOM 3271 O O . ALA B 1 128 ? 4.324 13.305 -1.09 1 96.44 128 ALA B O 1
ATOM 3272 N N . TYR B 1 129 ? 3.82 11.625 -2.506 1 97.31 129 TYR B N 1
ATOM 3273 C CA . TYR B 1 129 ? 5.215 11.281 -2.76 1 97.31 129 TYR B CA 1
ATOM 3274 C C . TYR B 1 129 ? 5.965 12.453 -3.377 1 97.31 129 TYR B C 1
ATOM 3276 O O . TYR B 1 129 ? 7.031 12.844 -2.891 1 97.31 129 TYR B O 1
ATOM 3284 N N . VAL B 1 130 ? 5.418 13.031 -4.43 1 97.56 130 VAL B N 1
ATOM 3285 C CA . VAL B 1 130 ? 6.082 14.078 -5.195 1 97.56 130 VAL B CA 1
ATOM 3286 C C . VAL B 1 130 ? 6.219 15.336 -4.332 1 97.56 130 VAL B C 1
ATOM 3288 O O . VAL B 1 130 ? 7.277 15.969 -4.316 1 97.56 130 VAL B O 1
ATOM 3291 N N . MET B 1 131 ? 5.168 15.68 -3.617 1 98.31 131 MET B N 1
ATOM 3292 C CA . MET B 1 131 ? 5.242 16.844 -2.736 1 98.31 131 MET B CA 1
ATOM 3293 C C . MET B 1 131 ? 6.309 16.641 -1.662 1 98.31 131 MET B C 1
ATOM 3295 O O . MET B 1 131 ? 7.129 17.531 -1.426 1 98.31 131 MET B O 1
ATOM 3299 N N . SER B 1 132 ? 6.312 15.492 -1.031 1 98.56 132 SER B N 1
ATOM 3300 C CA . SER B 1 132 ? 7.301 15.172 -0.005 1 98.56 132 SER B CA 1
ATOM 3301 C C . SER B 1 132 ? 8.711 15.18 -0.579 1 98.56 132 SER B C 1
ATOM 3303 O O . SER B 1 132 ? 9.656 15.594 0.091 1 98.56 132 SER B O 1
ATOM 3305 N N . TYR B 1 133 ? 8.797 14.688 -1.828 1 98.06 133 TYR B N 1
ATOM 3306 C CA . TYR B 1 133 ? 10.062 14.633 -2.555 1 98.06 133 TYR B CA 1
ATOM 3307 C C . TYR B 1 133 ? 10.711 16.016 -2.627 1 98.06 133 TYR B C 1
ATOM 3309 O O . TYR B 1 133 ? 11.906 16.156 -2.391 1 98.06 133 TYR B O 1
ATOM 3317 N N . TYR B 1 134 ? 10.008 17 -2.885 1 98.56 134 TYR B N 1
ATOM 3318 C CA . TYR B 1 134 ? 10.547 18.344 -3.08 1 98.56 134 TYR B CA 1
ATOM 3319 C C . TYR B 1 134 ? 10.664 19.078 -1.752 1 98.56 134 TYR B C 1
ATOM 3321 O O . TYR B 1 134 ? 11.539 19.938 -1.59 1 98.56 134 TYR B O 1
ATOM 3329 N N . VAL B 1 135 ? 9.852 18.75 -0.752 1 98.81 135 VAL B N 1
ATOM 3330 C CA . VAL B 1 135 ? 9.844 19.453 0.527 1 98.81 135 VAL B CA 1
ATOM 3331 C C . VAL B 1 135 ? 10.961 18.906 1.418 1 98.81 135 VAL B C 1
ATOM 3333 O O . VAL B 1 135 ? 11.57 19.656 2.188 1 98.81 135 VAL B O 1
ATOM 3336 N N . ALA B 1 136 ? 11.25 17.609 1.302 1 98.62 136 ALA B N 1
ATOM 3337 C CA . ALA B 1 136 ? 12.172 16.906 2.197 1 98.62 136 ALA B CA 1
ATOM 3338 C C . ALA B 1 136 ? 13.531 17.594 2.227 1 98.62 136 ALA B C 1
ATOM 3340 O O . ALA B 1 136 ? 14.07 17.875 3.301 1 98.62 136 ALA B O 1
ATOM 3341 N N . PRO B 1 137 ? 14.133 17.953 1.057 1 98.38 137 PRO B N 1
ATOM 33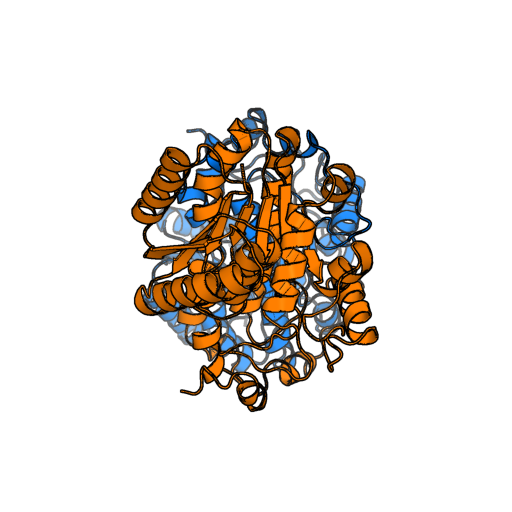42 C CA . PRO B 1 137 ? 15.453 18.562 1.103 1 98.38 137 PRO B CA 1
ATOM 3343 C C . PRO B 1 137 ? 15.461 19.891 1.874 1 98.38 137 PRO B C 1
ATOM 3345 O O . PRO B 1 137 ? 16.469 20.234 2.498 1 98.38 137 PRO B O 1
ATOM 3348 N N . VAL B 1 138 ? 14.383 20.625 1.816 1 98.56 138 VAL B N 1
ATOM 3349 C CA . VAL B 1 138 ? 14.281 21.891 2.537 1 98.56 138 VAL B CA 1
ATOM 3350 C C . VAL B 1 138 ? 14.32 21.625 4.043 1 98.56 138 VAL B C 1
ATOM 3352 O O . VAL B 1 138 ? 15.047 22.297 4.777 1 98.56 138 VAL B O 1
ATOM 3355 N N . MET B 1 139 ? 13.57 20.656 4.48 1 98.69 139 MET B N 1
ATOM 3356 C CA . MET B 1 139 ? 13.5 20.297 5.895 1 98.69 139 MET B CA 1
ATOM 3357 C C . MET B 1 139 ? 14.828 19.719 6.375 1 98.69 139 MET B C 1
ATOM 3359 O O . MET B 1 139 ? 15.273 20.016 7.484 1 98.69 139 MET B O 1
ATOM 3363 N N . VAL B 1 140 ? 15.414 18.875 5.535 1 98.31 140 VAL B N 1
ATOM 3364 C CA . VAL B 1 140 ? 16.688 18.266 5.863 1 98.31 140 VAL B CA 1
ATOM 3365 C C . VAL B 1 140 ? 17.75 19.344 6.051 1 98.31 140 VAL B C 1
ATOM 3367 O O . VAL B 1 140 ? 18.531 19.297 7.012 1 98.31 140 VAL B O 1
ATOM 3370 N N . LYS B 1 141 ? 17.781 20.281 5.133 1 97.88 141 LYS B N 1
ATOM 3371 C CA . LYS B 1 141 ? 18.734 21.391 5.238 1 97.88 141 LYS B CA 1
ATOM 3372 C C . LYS B 1 141 ? 18.547 22.141 6.551 1 97.88 141 LYS B C 1
ATOM 3374 O O . LYS B 1 141 ? 19.531 22.547 7.18 1 97.88 141 LYS B O 1
ATOM 3379 N N . ASN B 1 142 ? 17.359 22.328 6.98 1 97.5 142 ASN B N 1
ATOM 3380 C CA . ASN B 1 142 ? 17.047 23.078 8.188 1 97.5 142 ASN B CA 1
ATOM 3381 C C . ASN B 1 142 ? 17.078 22.188 9.43 1 97.5 142 ASN B C 1
ATOM 3383 O O . ASN B 1 142 ? 16.891 22.672 10.547 1 97.5 142 ASN B O 1
ATOM 3387 N N . LYS B 1 143 ? 17.219 20.875 9.297 1 97.38 143 LYS B N 1
ATOM 3388 C CA . LYS B 1 143 ? 17.297 19.875 10.359 1 97.38 143 LYS B CA 1
ATOM 3389 C C . LYS B 1 143 ? 16.047 19.922 11.25 1 97.38 143 LYS B C 1
ATOM 3391 O O . LYS B 1 143 ? 16.156 19.844 12.477 1 97.38 143 LYS B O 1
ATOM 3396 N N . SER B 1 144 ? 14.961 20.188 10.586 1 97.31 144 SER B N 1
ATOM 3397 C CA . SER B 1 144 ? 13.672 20.266 11.266 1 97.31 144 SER B CA 1
ATOM 3398 C C . SER B 1 144 ? 12.523 20.141 10.273 1 97.31 144 SER B C 1
ATOM 3400 O O . SER B 1 144 ? 12.641 20.578 9.125 1 97.31 144 SER B O 1
ATOM 3402 N N . GLY B 1 145 ? 11.438 19.531 10.703 1 98.25 145 GLY B N 1
ATOM 3403 C CA . GLY B 1 145 ? 10.25 19.469 9.867 1 98.25 145 GLY B CA 1
ATOM 3404 C C . GLY B 1 145 ? 9.406 18.234 10.102 1 98.25 145 GLY B C 1
ATOM 3405 O O . GLY B 1 145 ? 9.906 17.234 10.633 1 98.25 145 GLY B O 1
ATOM 3406 N N . LEU B 1 146 ? 8.148 18.328 9.781 1 98.75 146 LEU B N 1
ATOM 3407 C CA . LEU B 1 146 ? 7.188 17.234 9.891 1 98.75 146 LEU B CA 1
ATOM 3408 C C . LEU B 1 146 ? 6.418 17.047 8.578 1 98.75 146 LEU B C 1
ATOM 3410 O O . LEU B 1 146 ? 5.828 18.016 8.07 1 98.75 146 LEU B O 1
ATOM 3414 N N . ILE B 1 147 ? 6.547 15.875 8.016 1 98.88 147 ILE B N 1
ATOM 3415 C CA . ILE B 1 147 ? 5.707 15.469 6.895 1 98.88 147 ILE B CA 1
ATOM 3416 C C . ILE B 1 147 ? 4.574 14.578 7.398 1 98.88 147 ILE B C 1
ATOM 3418 O O . ILE B 1 147 ? 4.816 13.469 7.883 1 98.88 147 ILE B O 1
ATOM 3422 N N . LEU B 1 148 ? 3.383 15.078 7.277 1 98.69 148 LEU B N 1
ATOM 3423 C CA . LEU B 1 148 ? 2.211 14.391 7.805 1 98.69 148 LEU B CA 1
ATOM 3424 C C . LEU B 1 148 ? 1.238 14.031 6.684 1 98.69 148 LEU B C 1
ATOM 3426 O O . LEU B 1 148 ? 0.988 14.852 5.793 1 98.69 148 LEU B O 1
ATOM 3430 N N . GLY B 1 149 ? 0.769 12.766 6.66 1 97.62 149 GLY B N 1
ATOM 3431 C CA . GLY B 1 149 ? -0.279 12.352 5.738 1 97.62 149 GLY B CA 1
ATOM 3432 C C . GLY B 1 149 ? -1.619 12.141 6.418 1 97.62 149 GLY B C 1
ATOM 3433 O O . GLY B 1 149 ? -1.679 11.633 7.539 1 97.62 149 GLY B O 1
ATOM 3434 N N . ILE B 1 150 ? -2.697 12.492 5.777 1 95.12 150 ILE B N 1
ATOM 3435 C CA . ILE B 1 150 ? -4.039 12.211 6.273 1 95.12 150 ILE B CA 1
ATOM 3436 C C . ILE B 1 150 ? -4.539 10.891 5.691 1 95.12 150 ILE B C 1
ATOM 3438 O O . ILE B 1 150 ? -4.879 10.82 4.504 1 95.12 150 ILE B O 1
ATOM 3442 N N . SER B 1 151 ? -4.555 9.906 6.48 1 91.88 151 SER B N 1
ATOM 3443 C CA . SER B 1 151 ? -4.926 8.547 6.074 1 91.88 151 SER B CA 1
ATOM 3444 C C . SER B 1 151 ? -6.301 8.172 6.605 1 91.88 151 SER B C 1
ATOM 3446 O O . SER B 1 151 ? -7.148 9.039 6.836 1 91.88 151 SER B O 1
ATOM 3448 N N . SER B 1 152 ? -6.703 6.902 6.566 1 80.81 152 SER B N 1
ATOM 3449 C CA . SER B 1 152 ? -7.984 6.367 7.012 1 80.81 152 SER B CA 1
ATOM 3450 C C . SER B 1 152 ? -7.871 4.895 7.391 1 80.81 152 SER B C 1
ATOM 3452 O O . SER B 1 152 ? -6.785 4.312 7.324 1 80.81 152 SER B O 1
ATOM 3454 N N . ALA B 1 153 ? -8.961 4.406 7.812 1 73.12 153 ALA B N 1
ATOM 3455 C CA . ALA B 1 153 ? -9.055 3.029 8.289 1 73.12 153 ALA B CA 1
ATOM 3456 C C . ALA B 1 153 ? -8.75 2.041 7.164 1 73.12 153 ALA B C 1
ATOM 3458 O O . ALA B 1 153 ? -8.359 0.899 7.422 1 73.12 153 ALA B O 1
ATOM 3459 N N . GLY B 1 154 ? -8.836 2.467 6.055 1 72.06 154 GLY B N 1
ATOM 3460 C CA . GLY B 1 154 ? -8.766 1.582 4.906 1 72.06 154 GLY B CA 1
ATOM 3461 C C . GLY B 1 154 ? -7.391 0.966 4.711 1 72.06 154 GLY B C 1
ATOM 3462 O O . GLY B 1 154 ? -7.246 -0.024 3.992 1 72.06 154 GLY B O 1
ATOM 3463 N N . GLY B 1 155 ? -6.402 1.494 5.316 1 74.44 155 GLY B N 1
ATOM 3464 C CA . GLY B 1 155 ? -5.062 0.938 5.199 1 74.44 155 GLY B CA 1
ATOM 3465 C C . GLY B 1 155 ? -4.871 -0.325 6.02 1 74.44 155 GLY B C 1
ATOM 3466 O O . GLY B 1 155 ? -3.896 -1.057 5.82 1 74.44 155 GLY B O 1
ATOM 3467 N N . VAL B 1 156 ? -5.848 -0.59 6.883 1 77.19 156 VAL B N 1
ATOM 3468 C CA . VAL B 1 156 ? -5.68 -1.689 7.824 1 77.19 156 VAL B CA 1
ATOM 3469 C C . VAL B 1 156 ? -6.793 -2.717 7.625 1 77.19 156 VAL B C 1
ATOM 3471 O O . VAL B 1 156 ? -6.531 -3.918 7.539 1 77.19 156 VAL B O 1
ATOM 3474 N N . VAL B 1 157 ? -8 -2.24 7.477 1 76.12 157 VAL B N 1
ATOM 3475 C CA . VAL B 1 157 ? -9.156 -3.123 7.316 1 76.12 157 VAL B CA 1
ATOM 3476 C C . VAL B 1 157 ? -9.805 -2.875 5.957 1 76.12 157 VAL B C 1
ATOM 3478 O O . VAL B 1 157 ? -9.648 -1.802 5.375 1 76.12 157 VAL B O 1
ATOM 3481 N N . TYR B 1 158 ? -10.5 -3.895 5.5 1 83.56 158 TYR B N 1
ATOM 3482 C CA . TYR B 1 158 ? -11.289 -3.684 4.289 1 83.56 158 TYR B CA 1
ATOM 3483 C C . TYR B 1 158 ? -12.312 -2.576 4.496 1 83.56 158 TYR B C 1
ATOM 3485 O O . TYR B 1 158 ? -13.031 -2.559 5.5 1 83.56 158 TYR B O 1
ATOM 3493 N N . PHE B 1 159 ? -12.312 -1.622 3.527 1 78.88 159 PHE B N 1
ATOM 3494 C CA . PHE B 1 159 ? -13.281 -0.533 3.596 1 78.88 159 PHE B CA 1
ATOM 3495 C C . PHE B 1 159 ? -13.641 -0.039 2.199 1 78.88 159 PHE B C 1
ATOM 3497 O O . PHE B 1 159 ? -12.812 0.564 1.516 1 78.88 159 PHE B O 1
ATOM 3504 N N . ALA B 1 160 ? -14.836 -0.302 1.729 1 78.06 160 ALA B N 1
ATOM 3505 C CA . ALA B 1 160 ? -15.523 0.29 0.582 1 78.06 160 ALA B CA 1
ATOM 3506 C C . ALA B 1 160 ? -14.938 -0.23 -0.73 1 78.06 160 ALA B C 1
ATOM 3508 O O . ALA B 1 160 ? -15.68 -0.721 -1.591 1 78.06 160 ALA B O 1
ATOM 3509 N N . ASP B 1 161 ? -13.617 -0.168 -0.856 1 87.69 161 ASP B N 1
ATOM 3510 C CA . ASP B 1 161 ? -13.047 -0.4 -2.18 1 87.69 161 ASP B CA 1
ATOM 3511 C C . ASP B 1 161 ? -11.625 -0.946 -2.076 1 87.69 161 ASP B C 1
ATOM 3513 O O . ASP B 1 161 ? -10.836 -0.491 -1.243 1 87.69 161 ASP B O 1
ATOM 3517 N N . VAL B 1 162 ? -11.344 -1.894 -2.945 1 92.62 162 VAL B N 1
ATOM 3518 C CA . VAL B 1 162 ? -10.047 -2.568 -2.949 1 92.62 162 VAL B CA 1
ATOM 3519 C C . VAL B 1 162 ? -8.945 -1.563 -3.27 1 92.62 162 VAL B C 1
ATOM 3521 O O . VAL B 1 162 ? -7.93 -1.5 -2.566 1 92.62 162 VAL B O 1
ATOM 3524 N N . ALA B 1 163 ? -9.141 -0.783 -4.305 1 90.75 163 ALA B N 1
ATOM 3525 C CA . ALA B 1 163 ? -8.133 0.196 -4.703 1 90.75 163 ALA B CA 1
ATOM 3526 C C . ALA B 1 163 ? -7.941 1.253 -3.617 1 90.75 163 ALA B C 1
ATOM 3528 O O . ALA B 1 163 ? -6.816 1.687 -3.357 1 90.75 163 ALA B O 1
ATOM 3529 N N . TYR B 1 164 ? -9.008 1.697 -2.957 1 89.06 164 TYR B N 1
ATOM 3530 C CA . TYR B 1 164 ? -8.953 2.666 -1.868 1 89.06 164 TYR B CA 1
ATOM 3531 C C . TYR B 1 164 ? -8.078 2.16 -0.728 1 89.06 164 TYR B C 1
ATOM 3533 O O . TYR B 1 164 ? -7.18 2.865 -0.266 1 89.06 164 TYR B O 1
ATOM 3541 N N . CYS B 1 165 ? -8.312 0.922 -0.361 1 92.19 165 CYS B N 1
ATOM 3542 C CA . CYS B 1 165 ? -7.574 0.322 0.746 1 92.19 165 CYS B CA 1
ATOM 3543 C C . CYS B 1 165 ? -6.105 0.131 0.382 1 92.19 165 CYS B C 1
ATOM 3545 O O . CYS B 1 165 ? -5.223 0.393 1.199 1 92.19 165 CYS B O 1
ATOM 3547 N N . ALA B 1 166 ? -5.875 -0.313 -0.797 1 93.06 166 ALA B N 1
ATOM 3548 C CA . ALA B 1 166 ? -4.504 -0.479 -1.269 1 93.06 166 ALA B CA 1
ATOM 3549 C C . ALA B 1 166 ? -3.746 0.845 -1.228 1 93.06 166 ALA B C 1
ATOM 3551 O O . ALA B 1 166 ? -2.594 0.895 -0.792 1 93.06 166 ALA B O 1
ATOM 3552 N N . GLY B 1 167 ? -4.375 1.859 -1.679 1 92.69 167 GLY B N 1
ATOM 3553 C CA . GLY B 1 167 ? -3.775 3.184 -1.649 1 92.69 167 GLY B CA 1
ATOM 3554 C C . GLY B 1 167 ? -3.438 3.654 -0.247 1 92.69 167 GLY B C 1
ATOM 3555 O O . GLY B 1 167 ? -2.359 4.207 -0.015 1 92.69 167 GLY B O 1
ATOM 3556 N N . LYS B 1 168 ? -4.336 3.449 0.609 1 92.88 168 LYS B N 1
ATOM 3557 C CA . LYS B 1 168 ? -4.109 3.881 1.986 1 92.88 168 LYS B CA 1
ATOM 3558 C C . LYS B 1 168 ? -2.98 3.084 2.633 1 92.88 168 LYS B C 1
ATOM 3560 O O . LYS B 1 168 ? -2.193 3.629 3.408 1 92.88 168 LYS B O 1
ATOM 3565 N N . ALA B 1 169 ? -2.922 1.807 2.342 1 93.19 169 ALA B N 1
ATOM 3566 C CA . ALA B 1 169 ? -1.812 0.998 2.838 1 93.19 169 ALA B CA 1
ATOM 3567 C C . ALA B 1 169 ? -0.476 1.52 2.314 1 93.19 169 ALA B C 1
ATOM 3569 O O . ALA B 1 169 ? 0.489 1.644 3.072 1 93.19 169 ALA B O 1
ATOM 3570 N N . ALA B 1 170 ? -0.451 1.768 1.039 1 94.44 170 ALA B N 1
ATOM 3571 C CA . ALA B 1 170 ? 0.759 2.322 0.436 1 94.44 170 ALA B CA 1
ATOM 3572 C C . ALA B 1 170 ? 1.128 3.656 1.075 1 94.44 170 ALA B C 1
ATOM 3574 O O . ALA B 1 170 ? 2.303 3.918 1.348 1 94.44 170 ALA B O 1
ATOM 3575 N N . PHE B 1 171 ? 0.12 4.453 1.297 1 95.44 171 PHE B N 1
ATOM 3576 C CA . PHE B 1 171 ? 0.276 5.797 1.841 1 95.44 171 PHE B CA 1
ATOM 3577 C C . PHE B 1 171 ? 0.898 5.75 3.23 1 95.44 171 PHE B C 1
ATOM 3579 O O . PHE B 1 171 ? 1.852 6.48 3.516 1 95.44 171 PHE B O 1
ATOM 3586 N N . ASP B 1 172 ? 0.414 4.898 4.055 1 95.31 172 ASP B N 1
ATOM 3587 C CA . ASP B 1 172 ? 0.915 4.75 5.418 1 95.31 172 ASP B CA 1
ATOM 3588 C C . ASP B 1 172 ? 2.338 4.199 5.422 1 95.31 172 ASP B C 1
ATOM 3590 O O . ASP B 1 172 ? 3.207 4.711 6.133 1 95.31 172 ASP B O 1
ATOM 3594 N N . LYS B 1 173 ? 2.566 3.18 4.613 1 95.06 173 LYS B N 1
ATOM 3595 C CA . LYS B 1 173 ? 3.896 2.582 4.535 1 95.06 173 LYS B CA 1
ATOM 3596 C C . LYS B 1 173 ? 4.914 3.576 3.982 1 95.06 173 LYS B C 1
ATOM 3598 O O . LYS B 1 173 ? 6.066 3.604 4.426 1 95.06 173 LYS B O 1
ATOM 3603 N N . MET B 1 174 ? 4.52 4.32 3.047 1 95.88 174 MET B N 1
ATOM 3604 C CA . MET B 1 174 ? 5.371 5.34 2.447 1 95.88 174 MET B CA 1
ATOM 3605 C C . MET B 1 174 ? 5.84 6.344 3.496 1 95.88 174 MET B C 1
ATOM 3607 O O . MET B 1 174 ? 7.027 6.66 3.572 1 95.88 174 MET B O 1
ATOM 3611 N N . HIS B 1 175 ? 4.965 6.797 4.273 1 97.25 175 HIS B N 1
ATOM 3612 C CA . HIS B 1 175 ? 5.316 7.77 5.301 1 97.25 175 HIS B CA 1
ATOM 3613 C C . HIS B 1 175 ? 6.234 7.156 6.352 1 97.25 175 HIS B C 1
ATOM 3615 O O . HIS B 1 175 ? 7.125 7.828 6.875 1 97.25 175 HIS B O 1
ATOM 3621 N N . HIS B 1 176 ? 5.988 5.934 6.703 1 96.12 176 HIS B N 1
ATOM 3622 C CA . HIS B 1 176 ? 6.898 5.242 7.609 1 96.12 176 HIS B CA 1
ATOM 3623 C C . HIS B 1 176 ? 8.312 5.184 7.035 1 96.12 176 HIS B C 1
ATOM 3625 O O . HIS B 1 176 ? 9.281 5.484 7.734 1 96.12 176 HIS B O 1
ATOM 3631 N N . ASP B 1 177 ? 8.406 4.773 5.816 1 96.44 177 ASP B N 1
ATOM 3632 C CA . ASP B 1 177 ? 9.727 4.57 5.227 1 96.44 177 ASP B CA 1
ATOM 3633 C C . ASP B 1 177 ? 10.43 5.906 4.984 1 96.44 177 ASP B C 1
ATOM 3635 O O . ASP B 1 177 ? 11.656 5.996 5.086 1 96.44 177 ASP B O 1
ATOM 3639 N N . MET B 1 178 ? 9.68 6.941 4.66 1 97.62 178 MET B N 1
ATOM 3640 C CA . MET B 1 178 ? 10.258 8.281 4.629 1 97.62 178 MET B CA 1
ATOM 3641 C C . MET B 1 178 ? 10.852 8.648 5.984 1 97.62 178 MET B C 1
ATOM 3643 O O . MET B 1 178 ? 11.945 9.203 6.059 1 97.62 178 MET B O 1
ATOM 3647 N N . ALA B 1 179 ? 10.109 8.367 7.035 1 97.81 179 ALA B N 1
ATOM 3648 C CA . ALA B 1 179 ? 10.594 8.656 8.383 1 97.81 179 ALA B CA 1
ATOM 3649 C C . ALA B 1 179 ? 11.93 7.977 8.648 1 97.81 179 ALA B C 1
ATOM 3651 O O . ALA B 1 179 ? 12.812 8.555 9.289 1 97.81 179 ALA B O 1
ATOM 3652 N N . CYS B 1 180 ? 12.07 6.746 8.18 1 96.12 180 CYS B N 1
ATOM 3653 C CA . CYS B 1 180 ? 13.32 6.02 8.352 1 96.12 180 CYS B CA 1
ATOM 3654 C C . CYS B 1 180 ? 14.492 6.793 7.766 1 96.12 180 CYS B C 1
ATOM 3656 O O . CYS B 1 180 ? 15.547 6.918 8.398 1 96.12 180 CYS B O 1
ATOM 3658 N N . GLU B 1 181 ? 14.336 7.34 6.59 1 96.19 181 GLU B N 1
ATOM 3659 C CA . GLU B 1 181 ? 15.414 8.031 5.895 1 96.19 181 GLU B CA 1
ATOM 3660 C C . GLU B 1 181 ? 15.602 9.445 6.441 1 96.19 181 GLU B C 1
ATOM 3662 O O . GLU B 1 181 ? 16.688 10.016 6.332 1 96.19 181 GLU B O 1
ATOM 3667 N N . LEU B 1 182 ? 14.57 9.984 7.047 1 97.56 182 LEU B N 1
ATOM 3668 C CA . LEU B 1 182 ? 14.57 11.391 7.449 1 97.56 182 LEU B CA 1
ATOM 3669 C C . LEU B 1 182 ? 15.047 11.539 8.891 1 97.56 182 LEU B C 1
ATOM 3671 O O . LEU B 1 182 ? 15.484 12.617 9.297 1 97.56 182 LEU B O 1
ATOM 3675 N N . ARG B 1 183 ? 14.938 10.484 9.641 1 95.19 183 ARG B N 1
ATOM 3676 C CA . ARG B 1 183 ? 15.094 10.547 11.094 1 95.19 183 ARG B CA 1
ATOM 3677 C C . ARG B 1 183 ? 16.453 11.117 11.477 1 95.19 183 ARG B C 1
ATOM 3679 O O . ARG B 1 183 ? 16.562 11.883 12.438 1 95.19 183 ARG B O 1
ATOM 3686 N N . GLU B 1 184 ? 17.484 10.789 10.758 1 94.81 184 GLU B N 1
ATOM 3687 C CA . GLU B 1 184 ? 18.844 11.211 11.109 1 94.81 184 GLU B CA 1
ATOM 3688 C C . GLU B 1 184 ? 19 12.719 10.945 1 94.81 184 GLU B C 1
ATOM 3690 O O . GLU B 1 184 ? 19.953 13.305 11.469 1 94.81 184 GLU B O 1
ATOM 3695 N N . HIS B 1 185 ? 18.109 13.312 10.258 1 96.56 185 HIS B N 1
ATOM 3696 C CA . HIS B 1 185 ? 18.234 14.734 9.945 1 96.56 185 HIS B CA 1
ATOM 3697 C C . HIS B 1 185 ? 17.344 15.578 10.844 1 96.56 185 HIS B C 1
ATOM 3699 O O . HIS B 1 185 ? 17.156 16.766 10.594 1 96.56 185 HIS B O 1
ATOM 3705 N N . GLY B 1 186 ? 16.656 14.922 11.805 1 95.94 186 GLY B N 1
ATOM 3706 C CA . GLY B 1 186 ? 15.75 15.664 12.672 1 95.94 186 GLY B CA 1
ATOM 3707 C C . GLY B 1 186 ? 14.422 15.984 12.016 1 95.94 186 GLY B C 1
ATOM 3708 O O . GLY B 1 186 ? 13.734 16.922 12.422 1 95.94 186 GLY B O 1
ATOM 3709 N N . VAL B 1 187 ? 14.133 15.359 10.922 1 98.19 187 VAL B N 1
ATOM 3710 C CA . VAL B 1 187 ? 12.867 15.492 10.211 1 98.19 187 VAL B CA 1
ATOM 3711 C C . VAL B 1 187 ? 11.992 14.273 10.469 1 98.19 187 VAL B C 1
ATOM 3713 O O . VAL B 1 187 ? 12.492 13.148 10.562 1 98.19 187 VAL B O 1
ATOM 3716 N N . PHE B 1 188 ? 10.68 14.469 10.664 1 98.56 188 PHE B N 1
ATOM 3717 C CA . PHE B 1 188 ? 9.758 13.406 11.047 1 98.56 188 PHE B CA 1
ATOM 3718 C C . PHE B 1 188 ? 8.695 13.195 9.977 1 98.56 188 PHE B C 1
ATOM 3720 O O . PHE B 1 188 ? 8.43 1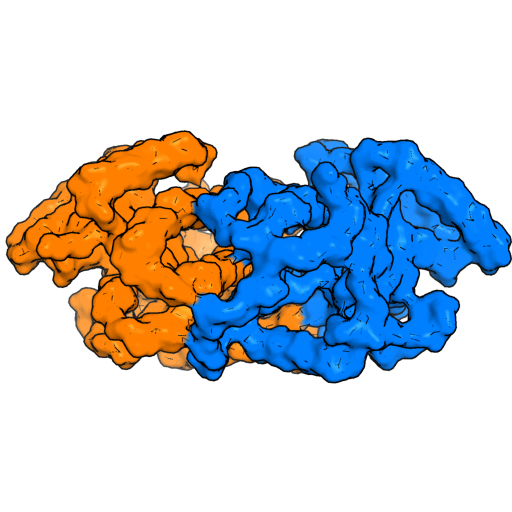4.094 9.172 1 98.56 188 PHE B O 1
ATOM 3727 N N . SER B 1 189 ? 8.164 12.008 9.883 1 98.62 189 SER B N 1
ATOM 3728 C CA . SER B 1 189 ? 7.07 11.664 8.977 1 98.62 189 SER B CA 1
ATOM 3729 C C . SER B 1 189 ? 6.125 10.656 9.617 1 98.62 189 SER B C 1
ATOM 3731 O O . SER B 1 189 ? 6.562 9.719 10.289 1 98.62 189 SER B O 1
ATOM 3733 N N . MET B 1 190 ? 4.84 10.859 9.492 1 97.81 190 MET B N 1
ATOM 3734 C CA . MET B 1 190 ? 3.832 9.945 10.016 1 97.81 190 MET B CA 1
ATOM 3735 C C . MET B 1 190 ? 2.486 10.172 9.336 1 97.81 190 MET B C 1
ATOM 3737 O O . MET B 1 190 ? 2.355 11.055 8.492 1 97.81 190 MET B O 1
ATOM 3741 N N . THR B 1 191 ? 1.525 9.305 9.633 1 97.25 191 THR B N 1
ATOM 3742 C CA . THR B 1 191 ? 0.177 9.508 9.109 1 97.25 191 THR B CA 1
ATOM 3743 C C . THR B 1 191 ? -0.828 9.641 10.25 1 97.25 191 THR B C 1
ATOM 3745 O O . THR B 1 191 ? -0.664 9.016 11.305 1 97.25 191 THR B O 1
ATOM 3748 N N . LEU B 1 192 ? -1.75 10.539 10.062 1 96.38 192 LEU B N 1
ATOM 3749 C CA . LEU B 1 192 ? -2.881 10.75 10.961 1 96.38 192 LEU B CA 1
ATOM 3750 C C . LEU B 1 192 ? -4.145 10.102 10.406 1 96.38 192 LEU B C 1
ATOM 3752 O O . LEU B 1 192 ? -4.453 10.25 9.219 1 96.38 192 LEU B O 1
ATOM 3756 N N . TYR B 1 193 ? -4.789 9.391 11.25 1 93.44 193 TYR B N 1
ATOM 3757 C CA . TYR B 1 193 ? -6.039 8.719 10.914 1 93.44 193 TYR B CA 1
ATOM 3758 C C . TYR B 1 193 ? -7.227 9.414 11.562 1 93.44 193 TYR B C 1
ATOM 3760 O O . TYR B 1 193 ? -7.625 9.062 12.68 1 93.44 193 TYR B O 1
ATOM 3768 N N . PRO B 1 194 ? -7.824 10.383 10.797 1 92.19 194 PRO B N 1
ATOM 3769 C CA . PRO B 1 194 ? -9.125 10.875 11.266 1 92.19 194 PRO B CA 1
ATOM 3770 C C . PRO B 1 194 ? -10.234 9.844 11.086 1 92.19 194 PRO B C 1
ATOM 3772 O O . PRO B 1 194 ? -10.328 9.195 10.039 1 92.19 194 PRO B O 1
ATOM 3775 N N . GLN B 1 195 ? -11.016 9.742 12.078 1 88.75 195 GLN B N 1
ATOM 3776 C CA . GLN B 1 195 ? -12.07 8.734 12.039 1 88.75 195 GLN B CA 1
ATOM 3777 C C . GLN B 1 195 ? -13.391 9.32 11.547 1 88.75 195 GLN B C 1
ATOM 3779 O O . GLN B 1 195 ? -13.828 10.359 12.047 1 88.75 195 GLN B O 1
ATOM 3784 N N . ALA B 1 196 ? -13.992 8.648 10.531 1 83.06 196 ALA B N 1
ATOM 3785 C CA . ALA B 1 196 ? -15.375 8.914 10.133 1 83.06 196 ALA B CA 1
ATOM 3786 C C . ALA B 1 196 ? -15.625 10.414 10.016 1 83.06 196 ALA B C 1
ATOM 3788 O O . ALA B 1 196 ? -16.484 10.961 10.727 1 83.06 196 ALA B O 1
ATOM 3789 N N . GLY B 1 197 ? -15.07 10.961 9.07 1 85.81 197 GLY B N 1
ATOM 3790 C CA . GLY B 1 197 ? -15.008 12.414 8.977 1 85.81 197 GLY B CA 1
ATOM 3791 C C . GLY B 1 197 ? -16.359 13.055 8.719 1 85.81 197 GLY B C 1
ATOM 3792 O O . GLY B 1 197 ? -17.219 12.453 8.078 1 85.81 197 GLY B O 1
ATOM 3793 N N . ILE B 1 198 ? -16.5 14.219 9.289 1 88.62 198 ILE B N 1
ATOM 3794 C CA . ILE B 1 198 ? -17.609 15.109 8.953 1 88.62 198 ILE B CA 1
ATOM 3795 C C . ILE B 1 198 ? -17.094 16.25 8.07 1 88.62 198 ILE B C 1
ATOM 3797 O O . ILE B 1 198 ? -16.547 17.234 8.57 1 88.62 198 ILE B O 1
ATOM 3801 N N . THR B 1 199 ? -17.234 16.062 6.793 1 84.06 199 THR B N 1
ATOM 3802 C CA . THR B 1 199 ? -16.844 17.031 5.777 1 84.06 199 THR B CA 1
ATOM 3803 C C . THR B 1 199 ? -17.969 17.281 4.793 1 84.06 199 THR B C 1
ATOM 3805 O O . THR B 1 199 ? -19.094 16.812 4.992 1 84.06 199 THR B O 1
ATOM 3808 N N . GLU B 1 200 ? -17.656 18.125 3.785 1 81.06 200 GLU B N 1
ATOM 3809 C CA . GLU B 1 200 ? -18.641 18.344 2.729 1 81.06 200 GLU B CA 1
ATOM 3810 C C . GLU B 1 200 ? -18.938 17.047 1.986 1 81.06 200 GLU B C 1
ATOM 3812 O O . GLU B 1 200 ? -20.047 16.844 1.495 1 81.06 200 GLU B O 1
ATOM 3817 N N . ASN B 1 201 ? -17.922 16.188 1.993 1 77.75 201 ASN B N 1
ATOM 3818 C CA . ASN B 1 201 ? -18.047 14.984 1.168 1 77.75 201 ASN B CA 1
ATOM 3819 C C . ASN B 1 201 ? -18.391 13.758 2.01 1 77.75 201 ASN B C 1
ATOM 3821 O O . ASN B 1 201 ? -18.797 12.727 1.474 1 77.75 201 ASN B O 1
ATOM 3825 N N . ALA B 1 202 ? -18.25 13.82 3.256 1 80.25 202 ALA B N 1
ATOM 3826 C CA . ALA B 1 202 ? -18.547 12.719 4.172 1 80.25 202 ALA B CA 1
ATOM 3827 C C . ALA B 1 202 ? -19.219 13.227 5.445 1 80.25 202 ALA B C 1
ATOM 3829 O O . ALA B 1 202 ? -18.797 14.234 6.02 1 80.25 202 ALA B O 1
ATOM 3830 N N . ASN B 1 203 ? -20.266 12.516 5.82 1 86.44 203 ASN B N 1
ATOM 3831 C CA . ASN B 1 203 ? -21.016 12.945 6.996 1 86.44 203 ASN B CA 1
ATOM 3832 C C . ASN B 1 203 ? -21.328 11.781 7.934 1 86.44 203 ASN B C 1
ATOM 3834 O O . ASN B 1 203 ? -22.484 11.422 8.125 1 86.44 203 ASN B O 1
ATOM 3838 N N . PHE B 1 204 ? -20.328 11.367 8.633 1 87.12 204 PHE B N 1
ATOM 3839 C CA . PHE B 1 204 ? -20.5 10.305 9.617 1 87.12 204 PHE B CA 1
ATOM 3840 C C . PHE B 1 204 ? -20.938 10.883 10.961 1 87.12 204 PHE B C 1
ATOM 3842 O O . PHE B 1 204 ? -20.328 11.82 11.477 1 87.12 204 PHE B O 1
ATOM 3849 N N . PRO B 1 205 ? -21.984 10.289 11.508 1 88.38 205 PRO B N 1
ATOM 3850 C CA . PRO B 1 205 ? -22.438 10.812 12.797 1 88.38 205 PRO B CA 1
ATOM 3851 C C . PRO B 1 205 ? -21.375 10.734 13.875 1 88.38 205 PRO B C 1
ATOM 3853 O O . PRO B 1 205 ? -20.781 9.664 14.102 1 88.38 205 PRO B O 1
ATOM 3856 N N . GLY B 1 206 ? -21.172 11.898 14.516 1 91.88 206 GLY B N 1
ATOM 3857 C CA . GLY B 1 206 ? -20.203 11.938 15.609 1 91.88 206 GLY B CA 1
ATOM 3858 C C . GLY B 1 206 ? -18.781 11.695 15.164 1 91.88 206 GLY B C 1
ATOM 3859 O O . GLY B 1 206 ? -17.953 11.234 15.945 1 91.88 206 GLY B O 1
ATOM 3860 N N . GLY B 1 207 ? -18.5 11.922 13.898 1 93.81 207 GLY B N 1
ATOM 3861 C CA . GLY B 1 207 ? -17.156 11.727 13.352 1 93.81 207 GLY B CA 1
ATOM 3862 C C . GLY B 1 207 ? -16.219 12.883 13.641 1 93.81 207 GLY B C 1
ATOM 3863 O O . GLY B 1 207 ? -16.609 13.852 14.289 1 93.81 207 GLY B O 1
ATOM 3864 N N . ASP B 1 208 ? -14.953 12.695 13.234 1 95.44 208 ASP B N 1
ATOM 3865 C CA . ASP B 1 208 ? -13.953 13.75 13.383 1 95.44 208 ASP B CA 1
ATOM 3866 C C . ASP B 1 208 ? -14.289 14.961 12.516 1 95.44 208 ASP B C 1
ATOM 3868 O O . ASP B 1 208 ? -14.609 14.812 11.336 1 95.44 208 ASP B O 1
ATOM 3872 N N . THR B 1 209 ? -14.242 16.078 13.109 1 95.94 209 THR B N 1
ATOM 3873 C CA . THR B 1 209 ? -14.398 17.297 12.336 1 95.94 209 THR B CA 1
ATOM 3874 C C . THR B 1 209 ? -13.062 17.766 11.773 1 95.94 209 THR B C 1
ATOM 3876 O O . THR B 1 209 ? -12.008 17.359 12.266 1 95.94 209 THR B O 1
ATOM 3879 N N . PRO B 1 210 ? -13.102 18.578 10.703 1 96.25 210 PRO B N 1
ATOM 3880 C CA . PRO B 1 210 ? -11.859 19.156 10.195 1 96.25 210 PRO B CA 1
ATOM 3881 C C . PRO B 1 210 ? -11.086 19.938 11.258 1 96.25 210 PRO B C 1
ATOM 3883 O O . PRO B 1 210 ? -9.852 19.906 11.273 1 96.25 210 PRO B O 1
ATOM 3886 N N . SER B 1 211 ? -11.789 20.625 12.195 1 97.06 211 SER B N 1
ATOM 3887 C CA . SER B 1 211 ? -11.133 21.359 13.273 1 97.06 211 SER B CA 1
ATOM 3888 C C . SER B 1 211 ? -10.438 20.406 14.242 1 97.06 211 SER B C 1
ATOM 3890 O O . SER B 1 211 ? -9.336 20.688 14.719 1 97.06 211 SER B O 1
ATOM 3892 N N . TYR B 1 212 ? -11.078 19.297 14.547 1 97.88 212 TYR B N 1
ATOM 3893 C CA . TYR B 1 212 ? -10.484 18.297 15.438 1 97.88 212 TYR B CA 1
ATOM 3894 C C . TYR B 1 212 ? -9.195 17.75 14.844 1 97.88 212 TYR B C 1
ATOM 3896 O O . TYR B 1 212 ? -8.18 17.656 15.539 1 97.88 212 TYR B O 1
ATOM 3904 N N . ALA B 1 213 ? -9.258 17.422 13.57 1 97.38 213 ALA B N 1
ATOM 3905 C CA . ALA B 1 213 ? -8.062 16.953 12.867 1 97.38 213 ALA B CA 1
ATOM 3906 C C . ALA B 1 213 ? -6.988 18.047 12.852 1 97.38 213 ALA B C 1
ATOM 3908 O O . ALA B 1 213 ? -5.801 17.75 12.992 1 97.38 213 ALA B O 1
ATOM 3909 N N . GLY B 1 214 ? -7.418 19.297 12.633 1 98.38 214 GLY B N 1
ATOM 3910 C CA . GLY B 1 214 ? -6.484 20.422 12.641 1 98.38 214 GLY B CA 1
ATOM 3911 C C . GLY B 1 214 ? -5.75 20.578 13.961 1 98.38 214 GLY B C 1
ATOM 3912 O O . GLY B 1 214 ? -4.551 20.844 13.977 1 98.38 214 GLY B O 1
ATOM 3913 N N . ARG B 1 215 ? -6.418 20.391 15.023 1 98.5 215 ARG B N 1
ATOM 3914 C CA . ARG B 1 215 ? -5.789 20.516 16.344 1 98.5 215 ARG B CA 1
ATOM 3915 C C . ARG B 1 215 ? -4.82 19.359 16.594 1 98.5 215 ARG B C 1
ATOM 3917 O O . ARG B 1 215 ? -3.793 19.547 17.25 1 98.5 215 ARG B O 1
ATOM 3924 N N . ALA B 1 216 ? -5.191 18.188 16.047 1 98.44 216 ALA B N 1
ATOM 3925 C CA . ALA B 1 216 ? -4.254 17.062 16.141 1 98.44 216 ALA B CA 1
ATOM 3926 C C . ALA B 1 216 ? -2.969 17.375 15.375 1 98.44 216 ALA B C 1
ATOM 3928 O O . ALA B 1 216 ? -1.868 17.141 15.875 1 98.44 216 ALA B O 1
ATOM 3929 N N . VAL B 1 217 ? -3.107 17.938 14.188 1 98.69 217 VAL B N 1
ATOM 3930 C CA . VAL B 1 217 ? -1.962 18.281 13.352 1 98.69 217 VAL B CA 1
ATOM 3931 C C . VAL B 1 217 ? -1.105 19.328 14.07 1 98.69 217 VAL B C 1
ATOM 3933 O O . VAL B 1 217 ? 0.121 19.219 14.109 1 98.69 217 VAL B O 1
ATOM 3936 N N . ALA B 1 218 ? -1.74 20.328 14.633 1 98.69 218 ALA B N 1
ATOM 3937 C CA . ALA B 1 218 ? -1.025 21.375 15.359 1 98.69 218 ALA B CA 1
ATOM 3938 C C . ALA B 1 218 ? -0.281 20.797 16.562 1 98.69 218 ALA B C 1
ATOM 3940 O O . ALA B 1 218 ? 0.858 21.172 16.828 1 98.69 218 ALA B O 1
ATOM 3941 N N . ALA B 1 219 ? -0.943 19.891 17.266 1 98.62 219 ALA B N 1
ATOM 3942 C CA . ALA B 1 219 ? -0.313 19.266 18.422 1 98.62 219 ALA B CA 1
ATOM 3943 C C . ALA B 1 219 ? 0.947 18.5 18.016 1 98.62 219 ALA B C 1
ATOM 3945 O O . ALA B 1 219 ? 1.974 18.594 18.703 1 98.62 219 ALA B O 1
ATOM 3946 N N . LEU B 1 220 ? 0.854 17.812 16.953 1 98.44 220 LEU B N 1
ATOM 3947 C CA . LEU B 1 220 ? 1.996 17.047 16.469 1 98.44 220 LEU B CA 1
ATOM 3948 C C . LEU B 1 220 ? 3.107 17.969 15.992 1 98.44 220 LEU B C 1
ATOM 3950 O O . LEU B 1 220 ? 4.285 17.719 16.266 1 98.44 220 LEU B O 1
ATOM 3954 N N . MET B 1 221 ? 2.773 19.031 15.266 1 98.19 221 MET B N 1
ATOM 3955 C CA . MET B 1 221 ? 3.754 20 14.773 1 98.19 221 MET B CA 1
ATOM 3956 C C . MET B 1 221 ? 4.523 20.625 15.93 1 98.19 221 MET B C 1
ATOM 3958 O O . MET B 1 221 ? 5.711 20.922 15.797 1 98.19 221 MET B O 1
ATOM 3962 N N . ASN B 1 222 ? 3.891 20.766 17.062 1 97.75 222 ASN B N 1
ATOM 3963 C CA . ASN B 1 222 ? 4.477 21.469 18.203 1 97.75 222 ASN B CA 1
ATOM 3964 C C . ASN B 1 222 ? 5.008 20.484 19.25 1 97.75 222 ASN B C 1
ATOM 3966 O O . ASN B 1 222 ? 5.48 20.906 20.312 1 97.75 222 ASN B O 1
ATOM 3970 N N . ALA B 1 223 ? 4.859 19.188 19.031 1 97.88 223 ALA B N 1
ATOM 3971 C CA . ALA B 1 223 ? 5.273 18.172 19.984 1 97.88 223 ALA B CA 1
ATOM 3972 C C . ALA B 1 223 ? 6.781 18.219 20.219 1 97.88 223 ALA B C 1
ATOM 3974 O O . ALA B 1 223 ? 7.535 18.672 19.359 1 97.88 223 ALA B O 1
ATOM 3975 N N . SER B 1 224 ? 7.238 17.719 21.359 1 97.38 224 SER B N 1
ATOM 3976 C CA . SER B 1 224 ? 8.656 17.656 21.688 1 97.38 224 SER B CA 1
ATOM 3977 C C . SER B 1 224 ? 9.383 16.641 20.812 1 97.38 224 SER B C 1
ATOM 3979 O O . SER B 1 224 ? 8.758 15.758 20.234 1 97.38 224 SER B O 1
ATOM 3981 N N . GLU B 1 225 ? 10.625 16.828 20.734 1 95.38 225 GLU B N 1
ATOM 3982 C CA . GLU B 1 225 ? 11.438 15.867 19.984 1 95.38 225 GLU B CA 1
ATOM 3983 C C . GLU B 1 225 ? 11.289 14.453 20.547 1 95.38 225 GLU B C 1
ATOM 3985 O O . GLU B 1 225 ? 11.297 13.477 19.812 1 95.38 225 GLU B O 1
ATOM 3990 N N . GLU B 1 226 ? 11.234 14.359 21.875 1 95.56 226 GLU B N 1
ATOM 3991 C CA . GLU B 1 226 ? 11.055 13.062 22.531 1 95.56 226 GLU B CA 1
ATOM 3992 C C . GLU B 1 226 ? 9.75 12.406 22.109 1 95.56 226 GLU B C 1
ATOM 3994 O O . GLU B 1 226 ? 9.734 11.219 21.766 1 95.56 226 GLU B O 1
ATOM 3999 N N . ASP B 1 227 ? 8.719 13.156 22.094 1 96.62 227 ASP B N 1
ATOM 4000 C CA . ASP B 1 227 ? 7.43 12.641 21.656 1 96.62 227 ASP B CA 1
ATOM 4001 C C . ASP B 1 227 ? 7.48 12.227 20.188 1 96.62 227 ASP B C 1
ATOM 4003 O O . ASP B 1 227 ? 7.004 11.148 19.812 1 96.62 227 ASP B O 1
ATOM 4007 N N . MET B 1 228 ? 8.125 13.086 19.406 1 96.69 228 MET B N 1
ATOM 4008 C CA . MET B 1 228 ? 8.164 12.836 17.969 1 96.69 228 MET B CA 1
ATOM 4009 C C . MET B 1 228 ? 9 11.609 17.656 1 96.69 228 MET B C 1
ATOM 4011 O O . MET B 1 228 ? 8.711 10.875 16.703 1 96.69 228 MET B O 1
ATOM 4015 N N . THR B 1 229 ? 9.984 11.359 18.453 1 94.88 229 THR B N 1
ATOM 4016 C CA . THR B 1 229 ? 10.82 10.18 18.266 1 94.88 229 THR B CA 1
ATOM 4017 C C . THR B 1 229 ? 10.008 8.906 18.438 1 94.88 229 THR B C 1
ATOM 4019 O O . THR B 1 229 ? 10.234 7.918 17.719 1 94.88 229 THR B O 1
ATOM 4022 N N . THR B 1 230 ? 9.039 8.945 19.266 1 94.56 230 THR B N 1
ATOM 4023 C CA . THR B 1 230 ? 8.211 7.773 19.516 1 94.56 230 THR B CA 1
ATOM 4024 C C . THR B 1 230 ? 7.102 7.66 18.469 1 94.56 230 THR B C 1
ATOM 4026 O O . THR B 1 230 ? 6.68 6.555 18.125 1 94.56 230 THR B O 1
ATOM 4029 N N . LEU B 1 231 ? 6.711 8.742 17.906 1 96.38 231 LEU B N 1
ATOM 4030 C CA . LEU B 1 231 ? 5.52 8.758 17.062 1 96.38 231 LEU B CA 1
ATOM 4031 C C . LEU B 1 231 ? 5.891 8.664 15.586 1 96.38 231 LEU B C 1
ATOM 4033 O O . LEU B 1 231 ? 5.098 8.195 14.766 1 96.38 231 LEU B O 1
ATOM 4037 N N . THR B 1 232 ? 7.105 9.156 15.227 1 97.88 232 THR B N 1
ATOM 4038 C CA . THR B 1 232 ? 7.488 9.203 13.82 1 97.88 232 THR B CA 1
ATOM 4039 C C . THR B 1 232 ? 7.402 7.816 13.188 1 97.88 232 THR B C 1
ATOM 4041 O O . THR B 1 232 ? 7.723 6.816 13.828 1 97.88 232 THR B O 1
ATOM 4044 N N . GLY B 1 233 ? 6.836 7.73 11.977 1 96.38 233 GLY B N 1
ATOM 4045 C CA . GLY B 1 233 ? 6.703 6.504 11.211 1 96.38 233 GLY B CA 1
ATOM 4046 C C . GLY B 1 233 ? 5.434 5.738 11.523 1 96.38 233 GLY B C 1
ATOM 4047 O O . GLY B 1 233 ? 5.156 4.703 10.914 1 96.38 233 GLY B O 1
ATOM 4048 N N . LYS B 1 234 ? 4.652 6.254 12.477 1 95.44 234 LYS B N 1
ATOM 4049 C CA . LYS B 1 234 ? 3.498 5.484 12.938 1 95.44 234 LYS B CA 1
ATOM 4050 C C . LYS B 1 234 ? 2.203 6.035 12.344 1 95.44 234 LYS B C 1
ATOM 4052 O O . LYS B 1 234 ? 2.16 7.18 11.883 1 95.44 234 LYS B O 1
ATOM 4057 N N . VAL B 1 235 ? 1.237 5.141 12.258 1 95.31 235 VAL B N 1
ATOM 4058 C CA . VAL B 1 235 ? -0.147 5.523 12 1 95.31 235 VAL B CA 1
ATOM 4059 C C . VAL B 1 235 ? -0.854 5.828 13.312 1 95.31 235 VAL B C 1
ATOM 4061 O O . VAL B 1 235 ? -0.965 4.961 14.18 1 95.31 235 VAL B O 1
ATOM 4064 N N . ILE B 1 236 ? -1.37 7.047 13.453 1 95.75 236 ILE B N 1
ATOM 4065 C CA . ILE B 1 236 ? -1.907 7.465 14.742 1 95.75 236 ILE B CA 1
ATOM 4066 C C . ILE B 1 236 ? -3.334 7.98 14.562 1 95.75 236 ILE B C 1
ATOM 4068 O O . ILE B 1 236 ? -3.607 8.766 13.656 1 95.75 236 ILE B O 1
ATOM 4072 N N . GLN B 1 237 ? -4.238 7.555 15.438 1 95.81 237 GLN B N 1
ATOM 4073 C CA . GLN B 1 237 ? -5.617 8.031 15.414 1 95.81 237 GLN B CA 1
ATOM 4074 C C . GLN B 1 237 ? -5.727 9.422 16.031 1 95.81 237 GLN B C 1
ATOM 4076 O O . GLN B 1 237 ? -5.023 9.742 16.984 1 95.81 237 GLN B O 1
ATOM 4081 N N . THR B 1 238 ? -6.652 10.234 15.477 1 96.94 238 THR B N 1
ATOM 4082 C CA . THR B 1 238 ? -6.832 11.594 15.992 1 96.94 238 THR B CA 1
ATOM 4083 C C . THR B 1 238 ? -7.102 11.57 17.5 1 96.94 238 THR B C 1
ATOM 4085 O O . THR B 1 238 ? -6.547 12.375 18.234 1 96.94 238 THR B O 1
ATOM 4088 N N . ARG B 1 239 ? -7.887 10.656 17.906 1 97.12 239 ARG B N 1
ATOM 4089 C CA . ARG B 1 239 ? -8.242 10.547 19.312 1 97.12 239 ARG B CA 1
ATOM 4090 C C . ARG B 1 239 ? -7.023 10.227 20.172 1 97.12 239 ARG B C 1
ATOM 4092 O O . ARG B 1 239 ? -6.891 10.727 21.281 1 97.12 239 ARG B O 1
ATOM 4099 N N . GLU B 1 240 ? -6.172 9.406 19.719 1 96.5 240 GLU B N 1
ATOM 4100 C CA . GLU B 1 240 ? -4.945 9.062 20.438 1 96.5 240 GLU B CA 1
ATOM 4101 C C . GLU B 1 240 ? -4.055 10.289 20.625 1 96.5 240 GLU B C 1
ATOM 4103 O O . GLU B 1 240 ? -3.426 10.445 21.672 1 96.5 240 GLU B O 1
ATOM 4108 N N . VAL B 1 241 ? -3.982 11.141 19.578 1 97.75 241 VAL B N 1
ATOM 4109 C CA . VAL B 1 241 ? -3.229 12.391 19.688 1 97.75 241 VAL B CA 1
ATOM 4110 C C . VAL B 1 241 ? -3.871 13.305 20.719 1 97.75 241 VAL B C 1
ATOM 4112 O O . VAL B 1 241 ? -3.178 13.883 21.562 1 97.75 241 VAL B O 1
ATOM 4115 N N . ALA B 1 242 ? -5.195 13.398 20.641 1 98.31 242 ALA B N 1
ATOM 4116 C CA . ALA B 1 242 ? -5.926 14.242 21.578 1 98.31 242 ALA B CA 1
ATOM 4117 C C . ALA B 1 242 ? -5.684 13.805 23.031 1 98.31 242 ALA B C 1
ATOM 4119 O O . ALA B 1 242 ? -5.484 14.633 23.906 1 98.31 242 ALA B O 1
ATOM 4120 N N . ASP B 1 243 ? -5.727 12.516 23.266 1 97.44 243 ASP B N 1
ATOM 4121 C CA . ASP B 1 243 ? -5.508 11.969 24.594 1 97.44 243 ASP B CA 1
ATOM 4122 C C . ASP B 1 243 ? -4.082 12.242 25.078 1 97.44 243 ASP B C 1
ATOM 4124 O O . ASP B 1 243 ? -3.863 12.555 26.25 1 97.44 243 ASP B O 1
ATOM 4128 N N . LYS B 1 244 ? -3.152 12.117 24.219 1 97.06 244 LYS B N 1
ATOM 4129 C CA . LYS B 1 244 ? -1.745 12.289 24.562 1 97.06 244 LYS B CA 1
ATOM 4130 C C . LYS B 1 244 ? -1.424 13.742 24.875 1 97.06 244 LYS B C 1
ATOM 4132 O O . LYS B 1 244 ? -0.673 14.039 25.812 1 97.06 244 LYS B O 1
ATOM 4137 N N . PHE B 1 245 ? -1.989 14.711 24.109 1 97.88 245 PHE B N 1
ATOM 4138 C CA . PHE B 1 245 ? -1.54 16.094 24.203 1 97.88 245 PHE B CA 1
ATOM 4139 C C . PHE B 1 245 ? -2.602 16.969 24.859 1 97.88 245 PHE B C 1
ATOM 4141 O O . PHE B 1 245 ? -2.383 18.156 25.078 1 97.88 245 PHE B O 1
ATOM 4148 N N . GLY B 1 246 ? -3.742 16.438 25.109 1 97.31 246 GLY B N 1
ATOM 4149 C CA . GLY B 1 246 ? -4.738 17.094 25.938 1 97.31 246 GLY B CA 1
ATOM 4150 C C . GLY B 1 246 ? -5.512 18.172 25.188 1 97.31 246 GLY B C 1
ATOM 4151 O O . GLY B 1 246 ? -5.508 19.328 25.578 1 97.31 246 GLY B O 1
ATOM 4152 N N . PHE B 1 247 ? -6.227 17.891 24.188 1 97.94 247 PHE B N 1
ATOM 4153 C CA . PHE B 1 247 ? -7.125 18.828 23.516 1 97.94 247 PHE B CA 1
ATOM 4154 C C . PHE B 1 247 ? -8.453 18.156 23.188 1 97.94 247 PHE B C 1
ATOM 4156 O O . PHE B 1 247 ? -8.562 16.922 23.234 1 97.94 247 PHE B O 1
ATOM 4163 N N . THR B 1 248 ? -9.469 18.906 22.938 1 97.94 248 THR B N 1
ATOM 4164 C CA . THR B 1 248 ? -10.773 18.484 22.453 1 97.94 248 THR B CA 1
ATOM 4165 C C . THR B 1 248 ? -11.125 19.203 21.156 1 97.94 248 THR B C 1
ATOM 4167 O O . THR B 1 248 ? -10.32 19.969 20.625 1 97.94 248 THR B O 1
ATOM 4170 N N . ASP B 1 249 ? -12.266 18.906 20.562 1 96.81 249 ASP B N 1
ATOM 4171 C CA . ASP B 1 249 ? -12.75 19.672 19.422 1 96.81 249 ASP B CA 1
ATOM 4172 C C . ASP B 1 249 ? -13.172 21.078 19.844 1 96.81 249 ASP B C 1
ATOM 4174 O O . ASP B 1 249 ? -13.062 21.438 21.016 1 96.81 249 ASP B O 1
ATOM 4178 N N . VAL B 1 250 ? -13.609 21.859 18.953 1 92.75 250 VAL B N 1
ATOM 4179 C CA . VAL B 1 250 ? -13.891 23.266 19.172 1 92.75 250 VAL B CA 1
ATOM 4180 C C . VAL B 1 250 ? -15.078 23.422 20.125 1 92.75 250 VAL B C 1
ATOM 4182 O O . VAL B 1 250 ? -15.219 24.438 20.797 1 92.75 250 VAL B O 1
ATOM 4185 N N . ASP B 1 251 ? -15.922 22.375 20.219 1 94 251 ASP B N 1
ATOM 4186 C CA . ASP B 1 251 ? -17.078 22.453 21.109 1 94 251 ASP B CA 1
ATOM 4187 C C . ASP B 1 251 ? -16.734 21.938 22.5 1 94 251 ASP B C 1
ATOM 4189 O O . ASP B 1 251 ? -17.609 21.797 23.359 1 94 251 ASP B O 1
ATOM 4193 N N . GLY B 1 252 ? -15.508 21.609 22.688 1 96.75 252 GLY B N 1
ATOM 4194 C CA . GLY B 1 252 ? -15.055 21.188 24 1 96.75 252 GLY B CA 1
ATOM 4195 C C . GLY B 1 252 ? -15.25 19.703 24.25 1 96.75 252 GLY B C 1
ATOM 4196 O O . GLY B 1 252 ? -15.008 19.219 25.359 1 96.75 252 GLY B O 1
ATOM 4197 N N . LYS B 1 253 ? -15.617 19 23.266 1 97.12 253 LYS B N 1
ATOM 4198 C CA . LYS B 1 253 ? -15.883 17.578 23.406 1 97.12 253 LYS B CA 1
ATOM 4199 C C . LYS B 1 253 ? -15.07 16.75 22.406 1 97.12 253 LYS B C 1
ATOM 4201 O O . LYS B 1 253 ? -14.562 17.297 21.422 1 97.12 253 LYS B O 1
ATOM 4206 N N . HIS B 1 254 ? -14.867 15.484 22.766 1 97.44 254 HIS B N 1
ATOM 4207 C CA . HIS B 1 254 ? -14.336 14.539 21.781 1 97.44 254 HIS B CA 1
ATOM 4208 C C . HIS B 1 254 ? -15.445 13.977 20.906 1 97.44 254 HIS B C 1
ATOM 4210 O O . HIS B 1 254 ? -16.547 13.711 21.391 1 97.44 254 HIS B O 1
ATOM 4216 N N . PRO B 1 255 ? -15.117 13.797 19.625 1 96.44 255 PRO B N 1
ATOM 4217 C CA . PRO B 1 255 ? -16.078 13.047 18.812 1 96.44 255 PRO B CA 1
ATOM 4218 C C . PRO B 1 255 ? -16.469 11.711 19.453 1 96.44 255 PRO B C 1
ATOM 4220 O O . PRO B 1 255 ? -15.625 11.023 20.031 1 96.44 255 PRO B O 1
ATOM 4223 N N . ASP B 1 256 ? -17.766 11.352 19.391 1 95.38 256 ASP B N 1
ATOM 4224 C CA . ASP B 1 256 ? -18.266 10.172 20.094 1 95.38 256 ASP B CA 1
ATOM 4225 C C . ASP B 1 256 ? -19.344 9.461 19.281 1 95.38 256 ASP B C 1
ATOM 4227 O O . ASP B 1 256 ? -20.438 9.188 19.797 1 95.38 256 ASP B O 1
ATOM 4231 N N . GLY B 1 257 ? -19.109 9.211 18.078 1 93.81 257 GLY B N 1
ATOM 4232 C CA . GLY B 1 257 ? -19.984 8.453 17.203 1 93.81 257 GLY B CA 1
ATOM 4233 C C . GLY B 1 257 ? -19.641 6.977 17.141 1 93.81 257 GLY B C 1
ATOM 4234 O O . GLY B 1 257 ? -18.781 6.504 17.891 1 93.81 257 GLY B O 1
ATOM 4235 N N . PRO B 1 258 ? -20.312 6.242 16.266 1 90.81 258 PRO B N 1
ATOM 4236 C CA . PRO B 1 258 ? -20.125 4.797 16.141 1 90.81 258 PRO B CA 1
ATOM 4237 C C . PRO B 1 258 ? -18.688 4.422 15.797 1 90.81 258 PRO B C 1
ATOM 4239 O O . PRO B 1 258 ? -18.203 3.354 16.188 1 90.81 258 PRO B O 1
ATOM 4242 N N . PHE B 1 259 ? -17.938 5.332 15.188 1 89.62 259 PHE B N 1
ATOM 4243 C CA . PHE B 1 259 ? -16.578 5.035 14.75 1 89.62 259 PHE B CA 1
ATOM 4244 C C . PHE B 1 259 ? -15.555 5.836 15.547 1 89.62 259 PHE B C 1
ATOM 4246 O O . PHE B 1 259 ? -14.352 5.758 15.289 1 89.62 259 PHE B O 1
ATOM 4253 N N . THR B 1 260 ? -15.992 6.629 16.5 1 94.38 260 THR B N 1
ATOM 4254 C CA . THR B 1 260 ? -15.078 7.543 17.172 1 94.38 260 THR B CA 1
ATOM 4255 C C . THR B 1 260 ? -15.18 7.383 18.688 1 94.38 260 THR B C 1
ATOM 4257 O O . THR B 1 260 ? -14.391 7.961 19.438 1 94.38 260 THR B O 1
ATOM 4260 N N . ASN B 1 261 ? -16.172 6.609 19.156 1 95.44 261 ASN B N 1
ATOM 4261 C CA . ASN B 1 261 ? -16.25 6.367 20.594 1 95.44 261 ASN B CA 1
ATOM 4262 C C . ASN B 1 261 ? -15.055 5.543 21.078 1 95.44 261 ASN B C 1
ATOM 4264 O O . ASN B 1 261 ? -14.312 4.98 20.281 1 95.44 261 ASN B O 1
ATOM 4268 N N . PRO B 1 262 ? -14.867 5.512 22.391 1 95.06 262 PRO B N 1
ATOM 4269 C CA . PRO B 1 262 ? -13.68 4.855 22.938 1 95.06 262 PRO B CA 1
ATOM 4270 C C . PRO B 1 262 ? -13.562 3.393 22.516 1 95.06 262 PRO B C 1
ATOM 4272 O O . PRO B 1 262 ? -12.461 2.912 22.234 1 95.06 262 PRO B O 1
ATOM 4275 N N . ASP B 1 263 ? -14.648 2.711 22.484 1 96 263 ASP B N 1
ATOM 4276 C CA . ASP B 1 263 ? -14.617 1.313 22.062 1 96 263 ASP B CA 1
ATOM 4277 C C . ASP B 1 263 ? -14.172 1.186 20.609 1 96 263 ASP B C 1
ATOM 4279 O O . ASP B 1 263 ? -13.398 0.283 20.281 1 96 263 ASP B O 1
ATOM 4283 N N . ALA B 1 264 ? -14.68 2.039 19.766 1 93.19 264 ALA B N 1
ATOM 4284 C CA . ALA B 1 264 ? -14.297 2.039 18.359 1 93.19 264 ALA B CA 1
ATOM 4285 C C . ALA B 1 264 ? -12.812 2.352 18.188 1 93.19 264 ALA B C 1
ATOM 4287 O O . ALA B 1 264 ? -12.125 1.72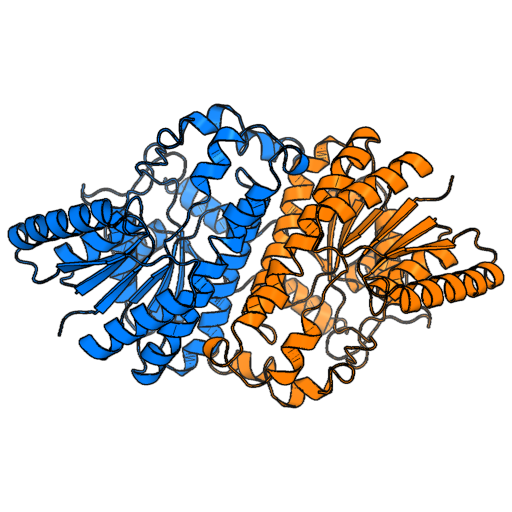6 17.375 1 93.19 264 ALA B O 1
ATOM 4288 N N . ILE B 1 265 ? -12.352 3.303 18.969 1 94.56 265 ILE B N 1
ATOM 4289 C CA . ILE B 1 265 ? -10.945 3.695 18.922 1 94.56 265 ILE B CA 1
ATOM 4290 C C . ILE B 1 265 ? -10.062 2.52 19.344 1 94.56 265 ILE B C 1
ATOM 4292 O O . ILE B 1 265 ? -9.078 2.203 18.672 1 94.56 265 ILE B O 1
ATOM 4296 N N . ALA B 1 266 ? -10.43 1.895 20.406 1 95.19 266 ALA B N 1
ATOM 4297 C CA . ALA B 1 266 ? -9.688 0.736 20.891 1 95.19 266 ALA B CA 1
ATOM 4298 C C . ALA B 1 266 ? -9.742 -0.411 19.891 1 95.19 266 ALA B C 1
ATOM 4300 O O . ALA B 1 266 ? -8.758 -1.134 19.703 1 95.19 266 ALA B O 1
ATOM 4301 N N . GLY B 1 267 ? -10.883 -0.617 19.328 1 92.94 267 GLY B N 1
ATOM 4302 C CA . GLY B 1 267 ? -11.047 -1.664 18.328 1 92.94 267 GLY B CA 1
ATOM 4303 C C . GLY B 1 267 ? -10.164 -1.475 17.109 1 92.94 267 GLY B C 1
ATOM 4304 O O . GLY B 1 267 ? -9.57 -2.434 16.609 1 92.94 267 GLY B O 1
ATOM 4305 N N . MET B 1 268 ? -10.086 -0.277 16.641 1 92.12 268 MET B N 1
ATOM 4306 C CA . MET B 1 268 ? -9.227 0.014 15.492 1 92.12 268 MET B CA 1
ATOM 4307 C C . MET B 1 268 ? -7.762 -0.21 15.836 1 92.12 268 MET B C 1
ATOM 4309 O O . MET B 1 268 ? -7.008 -0.76 15.031 1 92.12 268 MET B O 1
ATOM 4313 N N . ARG B 1 269 ? -7.32 0.219 17 1 93.38 269 ARG B N 1
ATOM 4314 C CA . ARG B 1 269 ? -5.945 -0.03 17.422 1 93.38 269 ARG B CA 1
ATOM 4315 C C . ARG B 1 269 ? -5.66 -1.526 17.5 1 93.38 269 ARG B C 1
ATOM 4317 O O . ARG B 1 269 ? -4.578 -1.978 17.125 1 93.38 269 ARG B O 1
ATOM 4324 N N . LYS B 1 270 ? -6.633 -2.27 18 1 91.81 270 LYS B N 1
ATOM 4325 C CA . LYS B 1 270 ? -6.48 -3.721 18.047 1 91.81 270 LYS B CA 1
ATOM 4326 C C . LYS B 1 270 ? -6.293 -4.297 16.641 1 91.81 270 LYS B C 1
ATOM 4328 O O . LYS B 1 270 ? -5.453 -5.176 16.438 1 91.81 270 LYS B O 1
ATOM 4333 N N . ALA B 1 271 ? -7.062 -3.824 15.703 1 89.5 271 ALA B N 1
ATOM 4334 C CA . ALA B 1 271 ? -6.941 -4.273 14.32 1 89.5 271 ALA B CA 1
ATOM 4335 C C . ALA B 1 271 ? -5.57 -3.934 13.75 1 89.5 271 ALA B C 1
ATOM 4337 O O . ALA B 1 271 ? -4.98 -4.73 13.016 1 89.5 271 ALA B O 1
ATOM 4338 N N . MET B 1 272 ? -5.074 -2.754 14.078 1 90.62 272 MET B N 1
ATOM 4339 C CA . MET B 1 272 ? -3.766 -2.32 13.602 1 90.62 272 MET B CA 1
ATOM 4340 C C . MET B 1 272 ? -2.656 -3.18 14.195 1 90.62 272 MET B C 1
ATOM 4342 O O . MET B 1 272 ? -1.644 -3.438 13.547 1 90.62 272 MET B O 1
ATOM 4346 N N . ARG B 1 273 ? -2.902 -3.648 15.383 1 89.31 273 ARG B N 1
ATOM 4347 C CA . ARG B 1 273 ? -1.919 -4.496 16.047 1 89.31 273 ARG B CA 1
ATOM 4348 C C . ARG B 1 273 ? -1.926 -5.906 15.469 1 89.31 273 ARG B C 1
ATOM 4350 O O . ARG B 1 273 ? -0.953 -6.648 15.609 1 89.31 273 ARG B O 1
ATOM 4357 N N . ASN B 1 274 ? -3.043 -6.219 14.867 1 88.88 274 ASN B N 1
ATOM 4358 C CA . ASN B 1 274 ? -3.197 -7.535 14.25 1 88.88 274 ASN B CA 1
ATOM 4359 C C . ASN B 1 274 ? -3.771 -7.434 12.844 1 88.88 274 ASN B C 1
ATOM 4361 O O . ASN B 1 274 ? -4.867 -7.934 12.578 1 88.88 274 ASN B O 1
ATOM 4365 N N . PRO B 1 275 ? -3.014 -6.844 11.969 1 88.81 275 PRO B N 1
ATOM 4366 C CA . PRO B 1 275 ? -3.578 -6.727 10.617 1 88.81 275 PRO B CA 1
ATOM 4367 C C . PRO B 1 275 ? -3.881 -8.078 9.984 1 88.81 275 PRO B C 1
ATOM 4369 O O . PRO B 1 275 ? -2.996 -8.938 9.898 1 88.81 275 PRO B O 1
ATOM 4372 N N . PRO B 1 276 ? -5.008 -8.242 9.484 1 87.5 276 PRO B N 1
ATOM 4373 C CA . PRO B 1 276 ? -5.445 -9.562 9.039 1 87.5 276 PRO B CA 1
ATOM 4374 C C . PRO B 1 276 ? -4.582 -10.125 7.906 1 87.5 276 PRO B C 1
ATOM 4376 O O . PRO B 1 276 ? -4.414 -11.344 7.801 1 87.5 276 PRO B O 1
ATOM 4379 N N . HIS B 1 277 ? -4.059 -9.297 7.043 1 90.5 277 HIS B N 1
ATOM 4380 C CA . HIS B 1 277 ? -3.314 -9.797 5.891 1 90.5 277 HIS B CA 1
ATOM 4381 C C . HIS B 1 277 ? -1.888 -10.172 6.277 1 90.5 277 HIS B C 1
ATOM 4383 O O . HIS B 1 277 ? -1.188 -10.836 5.512 1 90.5 277 HIS B O 1
ATOM 4389 N N . LEU B 1 278 ? -1.448 -9.781 7.445 1 90.62 278 LEU B N 1
ATOM 4390 C CA . LEU B 1 278 ? -0.059 -10.016 7.824 1 90.62 278 LEU B CA 1
ATOM 4391 C C . LEU B 1 278 ? 0.033 -11.086 8.906 1 90.62 278 LEU B C 1
ATOM 4393 O O . LEU B 1 278 ? 1.112 -11.625 9.164 1 90.62 278 LEU B O 1
ATOM 4397 N N . ASN B 1 279 ? -1.055 -11.414 9.508 1 89.5 279 ASN B N 1
ATOM 4398 C CA . ASN B 1 279 ? -1.05 -12.359 10.617 1 89.5 279 ASN B CA 1
ATOM 4399 C C . ASN B 1 279 ? -1.723 -13.68 10.242 1 89.5 279 ASN B C 1
ATOM 4401 O O . ASN B 1 279 ? -2.941 -13.727 10.062 1 89.5 279 ASN B O 1
ATOM 4405 N N . LEU B 1 280 ? -1.004 -14.758 10.25 1 89.44 280 LEU B N 1
ATOM 4406 C CA . LEU B 1 280 ? -1.506 -16.062 9.828 1 89.44 280 LEU B CA 1
ATOM 4407 C C . LEU B 1 280 ? -2.557 -16.578 10.805 1 89.44 280 LEU B C 1
ATOM 4409 O O . LEU B 1 280 ? -3.367 -17.438 10.453 1 89.44 280 LEU B O 1
ATOM 4413 N N . ASP B 1 281 ? -2.518 -16.047 12.023 1 87.69 281 ASP B N 1
ATOM 4414 C CA . ASP B 1 281 ? -3.434 -16.531 13.047 1 87.69 281 ASP B CA 1
ATOM 4415 C C . ASP B 1 281 ? -4.738 -15.734 13.039 1 87.69 281 ASP B C 1
ATOM 4417 O O . ASP B 1 281 ? -5.641 -16.016 13.836 1 87.69 281 ASP B O 1
ATOM 4421 N N . SER B 1 282 ? -4.781 -14.711 12.203 1 88.31 282 SER B N 1
ATOM 4422 C CA . SER B 1 282 ? -6.043 -13.984 12.078 1 88.31 282 SER B CA 1
ATOM 4423 C C . SER B 1 282 ? -7.168 -14.906 11.617 1 88.31 282 SER B C 1
ATOM 4425 O O . SER B 1 282 ? -6.938 -15.852 10.859 1 88.31 282 SER B O 1
ATOM 4427 N N . PRO B 1 283 ? -8.398 -14.625 12.094 1 88.81 283 PRO B N 1
ATOM 4428 C CA . PRO B 1 283 ? -9.523 -15.461 11.656 1 88.81 283 PRO B CA 1
ATOM 4429 C C . PRO B 1 283 ? -9.688 -15.477 10.141 1 88.81 283 PRO B C 1
ATOM 4431 O O . PRO B 1 283 ? -9.297 -14.523 9.461 1 88.81 283 PRO B O 1
ATOM 4434 N N . PRO B 1 284 ? -10.258 -16.609 9.688 1 92.19 284 PRO B N 1
ATOM 4435 C CA . PRO B 1 284 ? -10.555 -16.656 8.258 1 92.19 284 PRO B CA 1
ATOM 4436 C C . PRO B 1 284 ? -11.461 -15.508 7.805 1 92.19 284 PRO B C 1
ATOM 4438 O O . PRO B 1 284 ? -12.227 -14.977 8.609 1 92.19 284 PRO B O 1
ATOM 4441 N N . ILE B 1 285 ? -11.328 -15.164 6.609 1 92.62 285 ILE B N 1
ATOM 4442 C CA . ILE B 1 285 ? -12.148 -14.117 6.016 1 92.62 285 ILE B CA 1
ATOM 4443 C C . ILE B 1 285 ? -13.625 -14.523 6.066 1 92.62 285 ILE B C 1
ATOM 4445 O O . ILE B 1 285 ? -13.984 -15.625 5.652 1 92.62 285 ILE B O 1
ATOM 4449 N N . ASP B 1 286 ? -14.422 -13.664 6.652 1 90.94 286 ASP B N 1
ATOM 4450 C CA . ASP B 1 286 ? -15.875 -13.812 6.598 1 90.94 286 ASP B CA 1
ATOM 4451 C C . ASP B 1 286 ? -16.406 -13.453 5.211 1 90.94 286 ASP B C 1
ATOM 4453 O O . ASP B 1 286 ? -16.312 -12.297 4.785 1 90.94 286 ASP B O 1
ATOM 4457 N N . PRO B 1 287 ? -17.031 -14.406 4.531 1 90.06 287 PRO B N 1
ATOM 4458 C CA . PRO B 1 287 ? -17.484 -14.148 3.17 1 90.06 287 PRO B CA 1
ATOM 4459 C C . PRO B 1 287 ? -18.484 -12.984 3.096 1 90.06 287 PRO B C 1
ATOM 4461 O O . PRO B 1 287 ? -18.641 -12.375 2.037 1 90.06 287 PRO B O 1
ATOM 4464 N N . ASP B 1 288 ? -19.094 -12.633 4.246 1 89.5 288 ASP B N 1
ATOM 4465 C CA . ASP B 1 288 ? -20.094 -11.562 4.258 1 89.5 288 ASP B CA 1
ATOM 4466 C C . ASP B 1 288 ? -19.547 -10.312 4.938 1 89.5 288 ASP B C 1
ATOM 4468 O O . ASP B 1 288 ? -20.203 -9.266 4.941 1 89.5 288 ASP B O 1
ATOM 4472 N N . GLY B 1 289 ? -18.375 -10.383 5.469 1 85.94 289 GLY B N 1
ATOM 4473 C CA . GLY B 1 289 ? -17.844 -9.32 6.309 1 85.94 289 GLY B CA 1
ATOM 4474 C C . GLY B 1 289 ? -17.641 -8.008 5.562 1 85.94 289 GLY B C 1
ATOM 4475 O O . GLY B 1 289 ? -17.812 -6.934 6.137 1 85.94 289 GLY B O 1
ATOM 4476 N N . TRP B 1 290 ? -17.344 -8.148 4.285 1 86.5 290 TRP B N 1
ATOM 4477 C CA . TRP B 1 290 ? -17.016 -6.957 3.502 1 86.5 290 TRP B CA 1
ATOM 4478 C C . TRP B 1 290 ? -18.266 -6.223 3.07 1 86.5 290 TRP B C 1
ATOM 4480 O O . TRP B 1 290 ? -18.234 -5.023 2.791 1 86.5 290 TRP B O 1
ATOM 4490 N N . LYS B 1 291 ? -19.406 -6.789 3.07 1 88.19 291 LYS B N 1
ATOM 4491 C CA . LYS B 1 291 ? -20.625 -6.27 2.453 1 88.19 291 LYS B CA 1
ATOM 4492 C C . LYS B 1 291 ? -21.156 -5.055 3.211 1 88.19 291 LYS B C 1
ATOM 4494 O O . LYS B 1 291 ? -21.641 -4.105 2.602 1 88.19 291 LYS B O 1
ATOM 4499 N N . SER B 1 292 ? -21 -5.133 4.516 1 83 292 SER B N 1
ATOM 4500 C CA . SER B 1 292 ? -21.5 -4.008 5.297 1 83 292 SER B CA 1
ATOM 4501 C C . SER B 1 292 ? -20.688 -2.748 5.039 1 83 292 SER B C 1
ATOM 4503 O O . SER B 1 292 ? -21.203 -1.635 5.113 1 83 292 SER B O 1
ATOM 4505 N N . MET B 1 293 ? -19.453 -2.924 4.648 1 83.56 293 MET B N 1
ATOM 4506 C CA . MET B 1 293 ? -18.547 -1.794 4.438 1 83.56 293 MET B CA 1
ATOM 4507 C C . MET B 1 293 ? -18.562 -1.353 2.979 1 83.56 293 MET B C 1
ATOM 4509 O O . MET B 1 293 ? -17.859 -0.407 2.605 1 83.56 293 MET B O 1
ATOM 4513 N N . ASN B 1 294 ? -19.219 -2.086 2.162 1 86.81 294 ASN B N 1
ATOM 4514 C CA . ASN B 1 294 ? -19.406 -1.766 0.751 1 86.81 294 ASN B CA 1
ATOM 4515 C C . ASN B 1 294 ? -20.875 -1.857 0.341 1 86.81 294 ASN B C 1
ATOM 4517 O O . ASN B 1 294 ? -21.188 -2.41 -0.713 1 86.81 294 ASN B O 1
ATOM 4521 N N . ALA B 1 295 ? -21.719 -1.423 1.233 1 82.88 295 ALA B N 1
ATOM 4522 C CA . ALA B 1 295 ? -23.156 -1.505 0.985 1 82.88 295 ALA B CA 1
ATOM 4523 C C . ALA B 1 295 ? -23.656 -0.281 0.222 1 82.88 295 ALA B C 1
ATOM 4525 O O . ALA B 1 295 ? -23.109 0.818 0.381 1 82.88 295 ALA B O 1
ATOM 4526 N N . GLU B 1 296 ? -24.672 -0.453 -0.536 1 77.62 296 GLU B N 1
ATOM 4527 C CA . GLU B 1 296 ? -25.281 0.644 -1.285 1 77.62 296 GLU B CA 1
ATOM 4528 C C . GLU B 1 296 ? -25.719 1.771 -0.355 1 77.62 296 GLU B C 1
ATOM 4530 O O . GLU B 1 296 ? -25.562 2.949 -0.683 1 77.62 296 GLU B O 1
ATOM 4535 N N . GLY B 1 297 ? -26.188 1.471 0.782 1 76.19 297 GLY B N 1
ATOM 4536 C CA . GLY B 1 297 ? -26.641 2.467 1.734 1 76.19 297 GLY B CA 1
ATOM 4537 C C . GLY B 1 297 ? -25.516 3.295 2.324 1 76.19 297 GLY B C 1
ATOM 4538 O O . GLY B 1 297 ? -25.75 4.383 2.854 1 76.19 297 GLY B O 1
ATOM 4539 N N . PHE B 1 298 ? -24.344 2.783 2.135 1 78.06 298 PHE B N 1
ATOM 4540 C CA . PHE B 1 298 ? -23.188 3.512 2.648 1 78.06 298 PHE B CA 1
ATOM 4541 C C . PHE B 1 298 ? -22.969 4.805 1.872 1 78.06 298 PHE B C 1
ATOM 4543 O O . PHE B 1 298 ? -22.359 5.742 2.379 1 78.06 298 PHE B O 1
ATOM 4550 N N . ALA B 1 299 ? -23.531 4.852 0.699 1 75 299 ALA B N 1
ATOM 4551 C CA . ALA B 1 299 ? -23.438 6.035 -0.148 1 75 299 ALA B CA 1
ATOM 4552 C C . ALA B 1 299 ? -24.094 7.238 0.517 1 75 299 ALA B C 1
ATOM 4554 O O . ALA B 1 299 ? -23.734 8.383 0.25 1 75 299 ALA B O 1
ATOM 4555 N N . ASP B 1 300 ? -25 6.961 1.449 1 77.81 300 ASP B N 1
ATOM 4556 C CA . ASP B 1 300 ? -25.734 8.031 2.123 1 77.81 300 ASP B CA 1
ATOM 4557 C C . ASP B 1 300 ? -24.828 8.805 3.078 1 77.81 300 ASP B C 1
ATOM 4559 O O . ASP B 1 300 ? -25.141 9.938 3.453 1 77.81 300 ASP B O 1
ATOM 4563 N N . MET B 1 301 ? -23.75 8.164 3.412 1 77.06 301 MET B N 1
ATOM 4564 C CA . MET B 1 301 ? -22.797 8.805 4.309 1 77.06 301 MET B CA 1
ATOM 4565 C C . MET B 1 301 ? -21.922 9.797 3.549 1 77.06 301 MET B C 1
ATOM 4567 O O . MET B 1 301 ? -21.172 10.562 4.156 1 77.06 301 MET B O 1
ATOM 4571 N N . PHE B 1 302 ? -22.094 9.789 2.205 1 75.25 302 PHE B N 1
ATOM 4572 C CA . PHE B 1 302 ? -21.281 10.656 1.361 1 75.25 302 PHE B CA 1
ATOM 4573 C C . PHE B 1 302 ? -22.156 11.594 0.546 1 75.25 302 PHE B C 1
ATOM 4575 O O . PHE B 1 302 ? -22.172 11.531 -0.685 1 75.25 302 PHE B O 1
ATOM 4582 N N . PRO B 1 303 ? -22.797 12.516 1.256 1 63.81 303 PRO B N 1
ATOM 4583 C CA . PRO B 1 303 ? -23.797 13.367 0.595 1 63.81 303 PRO B CA 1
ATOM 4584 C C . PRO B 1 303 ? -23.172 14.297 -0.446 1 63.81 303 PRO B C 1
ATOM 4586 O O . PRO B 1 303 ? -23.859 14.75 -1.366 1 63.81 303 PRO B O 1
ATOM 4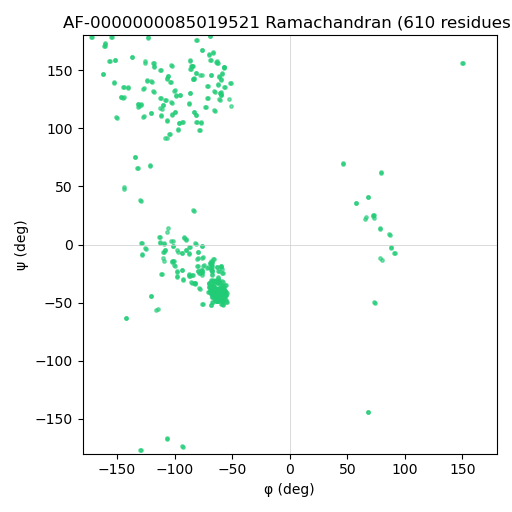589 N N . GLY B 1 304 ? -21.969 14.742 -0.292 1 59.72 304 GLY B N 1
ATOM 4590 C CA . GLY B 1 304 ? -21.375 15.68 -1.228 1 59.72 304 GLY B CA 1
ATOM 4591 C C . GLY B 1 304 ? -21.094 15.078 -2.592 1 59.72 304 GLY B C 1
ATOM 4592 O O . GLY B 1 304 ? -20.719 15.789 -3.523 1 59.72 304 GLY B O 1
ATOM 4593 N N . TYR B 1 305 ? -21.094 13.758 -2.602 1 53.56 305 TYR B N 1
ATOM 4594 C CA . TYR B 1 305 ? -20.766 13.219 -3.918 1 53.56 305 TYR B CA 1
ATOM 4595 C C . TYR B 1 305 ? -22 12.648 -4.598 1 53.56 305 TYR B C 1
ATOM 4597 O O . TYR B 1 305 ? -21.891 11.875 -5.555 1 53.56 305 TYR B O 1
ATOM 4605 N N . LYS B 1 306 ? -23.109 13.008 -3.91 1 48.97 306 LYS B N 1
ATOM 4606 C CA . LYS B 1 306 ? -24.266 12.547 -4.695 1 48.97 306 LYS B CA 1
ATOM 4607 C C . LYS B 1 306 ? -24.172 13.055 -6.133 1 48.97 306 LYS B C 1
ATOM 4609 O O . LYS B 1 306 ? -23.859 14.219 -6.367 1 48.97 306 LYS B O 1
ATOM 4614 N N . ALA B 1 307 ? -24.25 11.984 -6.969 1 35.75 307 ALA B N 1
ATOM 4615 C CA . ALA B 1 307 ? -24.203 12.07 -8.422 1 35.75 307 ALA B CA 1
ATOM 4616 C C . ALA B 1 307 ? -25.328 12.961 -8.953 1 35.75 307 ALA B C 1
ATOM 4618 O O . ALA B 1 307 ? -26.422 13.008 -8.375 1 35.75 307 ALA B O 1
#

Foldseek 3Di:
DFAEEEFEPCLWFLSVLLLLCCCQVRQYAYEYEDQDQVSQVVSQVVSVVSNVVRVHNGTYDYDYADLVDLVRLLVVLVVSCVVPVAHAEYEQEDAQLLLQQLVCFPHAQVRGDPCSLCRQAVRRQVSLVSNCVNRLVSCLVVLHHEYEYEAELLCFDPFQYPSNSVRRVSNLQVQLVVQVVRVVSNYFGGYEYFWQEPILFFRAALGDYSNLSSVLRVLLSPDDSVVRVVHGSYYYYSVRSCVVRPADGPVRHHRDGPCGNPVNRVVSVVSVVPRPVVHPPHDDDDPCVNDVNRDSCVSVRGVNSPD/DFAEEEFEPCLWFLSVLLLLLCCQVRQYAYEYEDQDQVSQVVSQVVSVVNNVVRVHNGTYDYDYADLVDLVSLLVVLVVSCVVPVAHAEYEQEDAQLLLQQLVCFPHAQVRGDPCSLCRQAVRRQVSLVSNCVNRLVSCLVVLHHEYEYEAELLCFDPFQYPSNSVRRVSNLQVQLVVQVVRVVSNYFGGYEYFWQEPILFFRAALGDYSNLSSVLRVLLSPDDSVVRVVHGSYYYYSVRSCVVRPADGPVRHHRDGPCGNPVNRVVSVVSVVPRPVVHPPHDDDDPCVNDVNRDSCVSVRGVNSDD

pLDDT: mean 92.61, std 8.52, range [35.47, 98.94]

Solvent-accessible surface area (backbone atoms only — not comparable to full-atom values): 29134 Å² total; per-residue (Å²): 132,67,51,32,33,38,24,30,26,22,53,46,43,52,21,27,26,25,45,41,36,35,10,33,76,64,26,15,42,24,41,29,23,26,76,50,52,68,45,22,44,51,48,23,52,51,27,50,54,50,3,59,77,64,70,28,80,17,33,46,44,60,39,72,39,51,69,87,37,62,67,51,47,46,52,51,49,51,50,48,37,71,74,64,72,49,46,45,32,37,36,39,39,46,66,58,32,66,63,68,44,42,85,40,43,59,47,52,75,64,72,41,66,77,62,48,42,46,35,22,27,53,55,25,40,47,40,42,49,55,53,47,36,61,46,45,60,52,14,47,73,66,44,31,30,36,42,36,34,63,50,48,65,28,43,59,42,85,40,59,38,39,41,45,15,11,18,33,21,17,43,48,44,29,27,20,38,47,15,38,72,28,39,70,38,51,21,40,14,21,28,39,26,55,38,50,42,40,40,69,52,26,54,34,70,42,23,34,38,22,54,38,49,10,50,35,52,48,49,60,75,68,46,51,69,71,57,43,49,56,45,40,17,25,60,41,45,41,65,58,47,25,67,74,73,67,60,57,27,93,86,68,43,68,52,62,17,86,59,36,22,72,66,37,48,52,49,51,52,51,41,38,46,52,32,55,40,44,28,83,83,41,77,55,73,50,55,65,62,52,47,77,47,24,27,56,73,57,35,69,37,26,63,56,41,64,125,133,68,51,32,31,38,26,29,26,21,52,47,44,54,19,27,26,26,45,40,36,35,10,32,76,65,26,15,42,26,41,28,24,26,75,52,51,68,45,22,45,51,47,23,52,52,27,50,55,50,3,58,75,64,70,28,80,18,35,47,44,62,39,74,40,52,68,86,37,62,66,51,47,47,52,49,49,50,50,48,36,71,74,63,74,48,46,46,31,38,36,38,40,48,66,58,31,65,62,66,44,43,84,40,42,56,47,54,75,65,70,41,66,75,63,47,40,45,34,23,27,52,53,25,40,48,40,42,49,55,53,47,37,61,46,45,59,51,13,46,74,66,46,31,30,36,42,36,33,64,49,49,66,28,41,61,43,84,42,60,37,39,43,45,15,11,20,33,22,17,43,47,45,28,27,21,37,47,16,38,73,29,40,71,36,52,21,40,13,22,27,37,28,55,37,50,42,41,38,70,52,27,55,35,66,42,22,33,38,22,55,39,49,10,51,34,50,47,49,59,75,68,47,51,68,71,56,44,47,56,46,40,17,24,60,41,42,43,65,59,46,24,68,74,72,69,62,56,29,94,86,69,43,70,51,62,17,85,59,37,22,70,67,36,46,52,48,51,52,52,40,38,46,50,33,53,40,44,27,81,83,41,78,56,73,51,54,65,64,51,47,76,47,24,26,56,72,56,36,69,37,26,63,56,39,63,126

Secondary structure (DSSP, 8-state):
-PPEEEEESTTSHHHHHHHHHHHHHH--EEEEEES-HHHHHHHHHHHHHHHHHHT---EEEEEE--TT-HHHHHHHHHHHHHHHS---EEEE----HHHHHGGGTT--TTTS-THHHIIIIIIIIIHHHHHHHHHHHHHHHHT-EEEEEE--GGGTS--S-HHHHHHHHHHHHHHHHHHHHHGGGTEEEEEEE--S-BSSS-B-TT---HHHHHHHHHHHHT--HHHHHHHTT-EEEHHHHHHHHT---TTSS---STTTSHHHHHHHHHHHHS-TTT-TTSPPPPTTTTGGGG-GGGGGG-GGG--/-PPEEEEESTTSHHHHHHHHHHHHHH--EEEEEES-HHHHHHHHHHHHHHHHHHT---EEEEEE--TT-HHHHHHHHHHHHHHHS---EEEE----HHHHHGGGTT--TTTS-THHHIIIIIIIIIHHHHHHHHHHHHHHHHT-EEEEEE--GGGTS--S-HHHHHHHHHHHHHHHHHHHHHGGGTEEEEEEE--S-BSSS-B-TT---HHHHHHHHHHHHT--HHHHHHHTT-EEEHHHHHHHHT---TTSS---STTTSHHHHHHHHHHHHS-TTT-TTSPPPPTTTTGGGG-GGGGGG-GGG--

InterPro domains:
  IPR002347 Short-chain dehydrogenase/reductase SDR [PF00106] (3-196)
  IPR002347 Short-chain dehydrogenase/reductase SDR [PR00081] (4-21)
  IPR002347 Short-chain dehydrogenase/reductase SDR [PR00081] (85-96)
  IPR002347 Short-chain dehydrogenase/reductase SDR [PR00081] (139-155)
  IPR002347 Short-chain dehydrogenase/reductase SDR [PR00081] (164-183)
  IPR036291 NAD(P)-binding domain superfamily [SSF51735] (2-225)

Sequence (614 aa):
MGKVCIVTGGSRGFGRGIALILAKEHGCTVYATARDLGKLQDLADQATIECAKLGSEGKVVPCQVDQKDDAAVKAFVEDVTAKEGKIDLLVNSAFQGLVAMTPQFGKTFWQKPLSMYEAEVDNFVRFAYVMSYYVAPVMVKNKSGLILGISSAGGVVYFADVAYCAGKAAFDKMHHDMACELREHGVFSMTLYPQAGITENANFPGGDTPSYAGRAVAALMNASEEDMTTLTGKVIQTREVADKFGFTDVDGKHPDGPFTNPDAIAGMRKAMRNPPHLNLDSPPIDPDGWKSMNAEGFADMFPGYKAMGKVCIVTGGSRGFGRGIALILAKEHGCTVYATARDLGKLQDLADQATIECAKLGSEGKVVPCQVDQKDDAAVKAFVEDVTAKEGKIDLLVNSAFQGLVAMTPQFGKTFWQKPLSMYEAEVDNFVRFAYVMSYYVAPVMVKNKSGLILGISSAGGVVYFADVAYCAGKAAFDKMHHDMACELREHGVFSMTLYPQAGITENANFPGGDTPSYAGRAVAALMNASEEDMTTLTGKVIQTREVADKFGFTDVDGKHPDGPFTNPDAIAGMRKAMRNPPHLNLDSPPIDPDGWKSMNAEGFADMFPGYKA

Radius of gyration: 24.17 Å; Cα contacts (8 Å, |Δi|>4): 1424; chains: 2; bounding box: 54×76×54 Å

Nearest PDB structures (foldseek):
  2qq5-assembly1_A  TM=9.149E-01  e=7.019E-23  Homo sapiens
  5tt0-assembly1_B  TM=8.309E-01  e=5.287E-14  Burkholderia thailandensis E264
  5tt0-assembly1_A  TM=8.130E-01  e=3.907E-14  Burkholderia thailandensis E264
  7quj-assembly1_D  TM=8.016E-01  e=3.907E-14  Nepeta sibirica
  5jla-assembly1_C  TM=7.409E-01  e=1.316E-14  Paraburkholderia xenovorans LB400